Protein AF-F4S9N7-F1 (afdb_monomer_lite)

pLDDT: mean 76.33, std 19.75, range [23.92, 97.5]

Sequence (560 aa):
MYRSIMLCIKKIHNEGLNLSNAELLADRCGRCFGPAINEEQPSPQEPHVIVALDGNFQHRHYTRSSKDHPTEEEYPKVFVKPSCMKKHELLQNSTEAQSKSIKVGSVHGFVIFALISKWLVRRLQNAKAVFQQSSSALASLSSKRSSMFPTIRYTHEFLRQQWNVERQSQEKRSHVQEQQKIELGRLLLLEETAQTLWAKDAENVEEATDRLTEHNEIQKKIEKQRAKIGSETILNDLNALEQDLILKIWFAKQEVRNQFVAVREQKRPLDVSRRDGKNSSIGYNDKPHLLKSLREAAAKLNTKLETYHRLLSTYLTTSPHRSQPTNITYLALLEIDFDHPFWNDGLFTNGREPWAIDDYTQHGMRQIAYHDRAIEEIRRLGWEVRRVMRWAINSHRSLSTHLHRLQSHVFAENEQPIDLPLINHPALNSLSGAGKISAARIIINQKLVRIFNLQAYWNTSLGEVIHCTPSQEGNTDLKVAWRNQFQKIQYMYSKDKISLNPGVITILQGVEDAIEIDNVANIELESESEGITNTDGDADDDSSDDEIDMEWEDINTAML

Radius of gyration: 34.38 Å; chains: 1; bounding box: 81×56×102 Å

Secondary structure (DSSP, 8-state):
-HHHHHHHHHHHHHHHTT--HHHHHHHH-HHHHS---S---SSTTS-SS-----HHHHHHHHHHS------TTTS-TTSPPHHHHHHHHHHHHHHHTT-TTS---THHHHHHHHHHHHHHHHHHHHHHHHHHHHHHHHHHHHT-B-SS-TT-B--HHHHHHHHHHHHHHHHT--HHHHHHHHHHHHHHHHHHHHHHHHTSPPSSHHHHHHHHHHHHHHHHHHHHHHHHH---HHHHTS-HHHHHHHHHHHHHHHHHHHHHHHHHHHHTTTS--SSTT-S-SS-TTTHHHHHHHHHHHHHHHHHHHHHHHHHHHHHHHH-TTS-PPPP--HHHHHH--TTSGGG--HHHHHTT-HHHH-HHHHHHHHHHHHHHHHHHHHHHHHHHHHHHHHHHHHHHHHHHHHHHHHHHHTT--S------TTTT-GGGTTS-HHHHHHHHHHHHHHHHHHHHHHHHHHHHHHHHHHHSS---TTHHHHHHHHHHHHHHHHHHHHTT-EETTTTEE---TTSSS-------------------------------SHHHHHHHHHHHHTT-

Organism: Melampsora larici-populina (strain 98AG31 / pathotype 3-4-7) (NCBI:txid747676)

Structure (mmCIF, N/CA/C/O backbone):
data_AF-F4S9N7-F1
#
_entry.id   AF-F4S9N7-F1
#
loop_
_atom_site.group_PDB
_atom_site.id
_atom_site.type_symbol
_atom_site.label_atom_id
_atom_site.label_alt_id
_atom_site.label_comp_id
_atom_site.label_asym_id
_atom_site.label_entity_id
_atom_site.label_seq_id
_atom_site.pdbx_PDB_ins_code
_atom_site.Cartn_x
_atom_site.Cartn_y
_atom_site.Cartn_z
_atom_site.occupancy
_atom_site.B_iso_or_equiv
_atom_site.auth_seq_id
_atom_site.auth_comp_id
_atom_site.auth_asym_id
_atom_site.auth_atom_id
_atom_site.pdbx_PDB_model_num
ATOM 1 N N . MET A 1 1 ? -31.757 -22.692 15.022 1.00 57.91 1 MET A N 1
ATOM 2 C CA . MET A 1 1 ? -32.693 -21.934 15.894 1.00 57.91 1 MET A CA 1
ATOM 3 C C . MET A 1 1 ? -31.999 -20.750 16.577 1.00 57.91 1 MET A C 1
ATOM 5 O O . MET A 1 1 ? -32.448 -19.623 16.415 1.00 57.91 1 MET A O 1
ATOM 9 N N . TYR A 1 2 ? -30.860 -20.977 17.239 1.00 64.94 2 TYR A N 1
ATOM 10 C CA . TYR A 1 2 ? -30.061 -19.957 17.938 1.00 64.94 2 TYR A CA 1
ATOM 11 C C . TYR A 1 2 ? -29.743 -18.682 17.124 1.00 64.94 2 TYR A C 1
ATOM 13 O O . TYR A 1 2 ? -29.990 -17.576 17.593 1.00 64.94 2 TYR A O 1
ATOM 21 N N . ARG A 1 3 ? -29.277 -18.804 15.870 1.00 67.25 3 ARG A N 1
ATOM 22 C CA . ARG A 1 3 ? -28.966 -17.640 15.009 1.00 67.25 3 ARG A CA 1
ATOM 23 C C . ARG A 1 3 ? -30.172 -16.720 14.793 1.00 67.25 3 ARG A C 1
ATOM 25 O O . ARG A 1 3 ? -30.026 -15.504 14.807 1.00 67.25 3 ARG A O 1
ATOM 32 N N . SER A 1 4 ? -31.363 -17.287 14.624 1.00 72.25 4 SER A N 1
ATOM 33 C CA . SER A 1 4 ? -32.598 -16.512 14.458 1.00 72.25 4 SER A CA 1
ATOM 34 C C . SER A 1 4 ? -33.000 -15.789 15.734 1.00 72.25 4 SER A C 1
ATOM 36 O O . SER A 1 4 ? -33.463 -14.659 15.655 1.00 72.25 4 SER A O 1
ATOM 38 N N . ILE A 1 5 ? -32.768 -16.408 16.895 1.00 75.56 5 ILE A N 1
ATOM 39 C CA . ILE A 1 5 ? -32.970 -15.766 18.198 1.00 75.56 5 ILE A CA 1
ATOM 40 C C . ILE A 1 5 ? -32.016 -14.574 18.334 1.00 75.56 5 ILE A C 1
ATOM 42 O O . ILE A 1 5 ? -32.463 -13.473 18.630 1.00 75.56 5 ILE A O 1
ATOM 46 N N . MET A 1 6 ? -30.731 -14.747 18.010 1.00 74.12 6 MET A N 1
ATOM 47 C CA . MET A 1 6 ? -29.744 -13.658 18.055 1.00 74.12 6 MET A CA 1
ATOM 48 C C . MET A 1 6 ? -30.066 -12.512 17.085 1.00 74.12 6 MET A C 1
ATOM 50 O O . MET A 1 6 ? -29.916 -11.343 17.439 1.00 74.12 6 MET A O 1
ATOM 54 N N . LEU A 1 7 ? -30.531 -12.824 15.870 1.00 79.56 7 LEU A N 1
ATOM 55 C CA . LEU A 1 7 ? -30.984 -11.815 14.906 1.00 79.56 7 LEU A CA 1
ATOM 56 C C . LEU A 1 7 ? -32.224 -11.070 15.408 1.00 79.56 7 LEU A C 1
ATOM 58 O O . LEU A 1 7 ? -32.285 -9.850 15.281 1.00 79.56 7 LEU A O 1
ATOM 62 N N . CYS A 1 8 ? -33.174 -11.783 16.015 1.00 81.12 8 CYS A N 1
ATOM 63 C CA . CYS A 1 8 ? -34.366 -11.187 16.607 1.00 81.12 8 CYS A CA 1
ATOM 64 C C . CYS A 1 8 ? -34.004 -10.268 17.783 1.00 81.12 8 CYS A C 1
ATOM 66 O O . CYS A 1 8 ? -34.420 -9.117 17.793 1.00 81.12 8 CYS A O 1
ATOM 68 N N . ILE A 1 9 ? -33.142 -10.713 18.706 1.00 82.56 9 ILE A N 1
ATOM 69 C CA . ILE A 1 9 ? -32.628 -9.895 19.819 1.00 82.56 9 ILE A CA 1
ATOM 70 C C . ILE A 1 9 ? -31.949 -8.628 19.293 1.00 82.56 9 ILE A C 1
ATOM 72 O O . ILE A 1 9 ? -32.204 -7.534 19.792 1.00 82.56 9 ILE A O 1
ATOM 76 N N . LYS A 1 10 ? -31.104 -8.754 18.262 1.00 83.19 10 LYS A N 1
ATOM 77 C CA . LYS A 1 10 ? -30.434 -7.604 17.643 1.00 83.19 10 LYS A CA 1
ATOM 78 C C . LYS A 1 10 ? -31.436 -6.637 17.010 1.00 83.19 10 LYS A C 1
ATOM 80 O O . LYS A 1 10 ? -31.264 -5.433 17.154 1.00 83.19 10 LYS A O 1
ATOM 85 N N . LYS A 1 11 ? -32.469 -7.152 16.338 1.00 85.00 11 LYS A N 1
ATOM 86 C CA . LYS A 1 11 ? -33.539 -6.345 15.742 1.00 85.00 11 LYS A CA 1
ATOM 87 C C . LYS A 1 11 ? -34.329 -5.595 16.817 1.00 85.00 11 LYS A C 1
ATOM 89 O O . LYS A 1 11 ? -34.411 -4.377 16.743 1.00 85.00 11 LYS A O 1
ATOM 94 N N . ILE A 1 12 ? -34.784 -6.304 17.853 1.00 86.25 12 ILE A N 1
ATOM 95 C CA . ILE A 1 12 ? -35.515 -5.729 18.991 1.00 86.25 12 ILE A CA 1
ATOM 96 C C . ILE A 1 12 ? -34.678 -4.645 19.673 1.00 86.25 12 ILE A C 1
ATOM 98 O O . ILE A 1 12 ? -35.183 -3.562 19.916 1.00 86.25 12 ILE A O 1
ATOM 102 N N . HIS A 1 13 ? -33.393 -4.897 19.935 1.00 85.94 13 HIS A N 1
ATOM 103 C CA . HIS A 1 13 ? -32.492 -3.898 20.512 1.00 85.94 13 HIS A CA 1
ATOM 104 C C . HIS A 1 13 ? -32.369 -2.644 19.637 1.00 85.94 13 HIS A C 1
ATOM 106 O O . HIS A 1 13 ? -32.472 -1.530 20.136 1.00 85.94 13 HIS A O 1
ATOM 112 N N . ASN A 1 14 ? -32.139 -2.827 18.338 1.00 85.50 14 ASN A N 1
ATOM 113 C CA . ASN A 1 14 ? -31.866 -1.727 17.420 1.00 85.50 14 ASN A CA 1
ATOM 114 C C . ASN A 1 14 ? -33.107 -0.862 17.160 1.00 85.5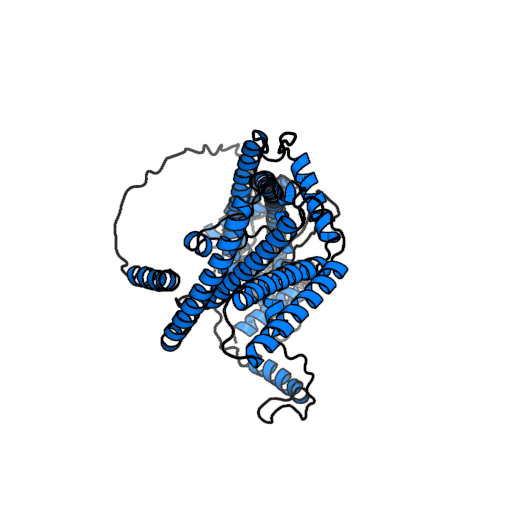0 14 ASN A C 1
ATOM 116 O O . ASN A 1 14 ? -33.023 0.359 17.240 1.00 85.50 14 ASN A O 1
ATOM 120 N N . GLU A 1 15 ? -34.242 -1.498 16.867 1.00 85.75 15 GLU A N 1
ATOM 121 C CA . GLU A 1 15 ? -35.514 -0.821 16.592 1.00 85.75 15 GLU A CA 1
ATOM 122 C C . GLU A 1 15 ? -36.154 -0.319 17.889 1.00 85.75 15 GLU A C 1
ATOM 124 O O . GLU A 1 15 ? -36.640 0.801 17.954 1.00 85.75 15 GLU A O 1
ATOM 129 N N . GLY A 1 16 ? -36.103 -1.113 18.957 1.00 82.25 16 GLY A N 1
ATOM 130 C CA . GLY A 1 16 ? -36.735 -0.791 20.232 1.00 82.25 16 GLY A CA 1
ATOM 131 C C . GLY A 1 16 ? -36.015 0.273 21.063 1.00 82.25 16 GLY A C 1
ATOM 132 O O . GLY A 1 16 ? -36.642 0.909 21.902 1.00 82.25 16 GLY A O 1
ATOM 133 N N . LEU A 1 17 ? -34.719 0.510 20.855 1.00 84.69 17 LEU A N 1
ATOM 134 C CA . LEU A 1 17 ? -34.030 1.653 21.469 1.00 84.69 17 LEU A CA 1
ATOM 135 C C . LEU A 1 17 ? -34.018 2.898 20.571 1.00 84.69 17 LEU A C 1
ATOM 137 O O . LEU A 1 17 ? -33.409 3.891 20.955 1.00 84.69 17 LEU A O 1
ATOM 141 N N . ASN A 1 18 ? -34.681 2.858 19.405 1.00 85.12 18 ASN A N 1
ATOM 142 C CA . ASN A 1 18 ? -34.689 3.943 18.418 1.00 85.12 18 ASN A CA 1
ATOM 143 C C . ASN A 1 18 ? -33.277 4.453 18.081 1.00 85.12 18 ASN A C 1
ATOM 145 O O . ASN A 1 18 ? -33.053 5.659 17.976 1.00 85.12 18 ASN A O 1
ATOM 149 N N . LEU A 1 19 ? -32.315 3.535 17.929 1.00 86.25 19 LEU A N 1
ATOM 150 C CA . LEU A 1 19 ? -30.934 3.909 17.630 1.00 86.25 19 LEU A CA 1
ATOM 151 C C . LEU A 1 19 ? -30.865 4.614 16.273 1.00 86.25 19 LEU A C 1
ATOM 153 O O . LEU A 1 19 ? -31.364 4.110 15.264 1.00 86.25 19 LEU A O 1
ATOM 157 N N . SER A 1 20 ? -30.194 5.759 16.237 1.00 89.06 20 SER A N 1
ATOM 158 C CA . SER A 1 20 ? -29.896 6.478 15.002 1.00 89.06 20 SER A CA 1
ATOM 159 C C . SER A 1 20 ? -29.001 5.650 14.074 1.00 89.06 20 SER A C 1
ATOM 161 O O . SER A 1 20 ? -28.257 4.763 14.502 1.00 89.06 20 SER A O 1
ATOM 163 N N . ASN A 1 21 ? -28.990 5.979 12.778 1.00 88.75 21 ASN A N 1
ATOM 164 C CA . ASN A 1 21 ? -28.093 5.328 11.814 1.00 88.75 21 ASN A CA 1
ATOM 165 C C . ASN A 1 21 ? -26.613 5.419 12.231 1.00 88.75 21 ASN A C 1
ATOM 167 O O . ASN A 1 21 ? -25.860 4.467 12.024 1.00 88.75 21 ASN A O 1
ATOM 171 N N . ALA A 1 22 ? -26.207 6.531 12.852 1.00 86.88 22 ALA A N 1
ATOM 172 C CA . ALA A 1 22 ? -24.855 6.706 13.375 1.00 86.88 22 ALA A CA 1
ATOM 173 C C . ALA A 1 22 ? -24.559 5.724 14.521 1.00 86.88 22 ALA A C 1
ATOM 175 O O . ALA A 1 22 ? -23.533 5.047 14.502 1.00 86.88 22 ALA A O 1
ATOM 176 N N . GLU A 1 23 ? -25.480 5.565 15.474 1.00 88.25 23 GLU A N 1
ATOM 177 C CA . GLU A 1 23 ? -25.339 4.606 16.578 1.00 88.25 23 GLU A CA 1
ATOM 178 C C . GLU A 1 23 ? -25.342 3.154 16.088 1.00 88.25 23 GLU A C 1
ATOM 180 O O . GLU A 1 23 ? -24.569 2.332 16.581 1.00 88.25 23 GLU A O 1
ATOM 185 N N . LEU A 1 24 ? -26.147 2.836 15.068 1.00 89.00 24 LEU A N 1
ATOM 186 C CA . LEU A 1 24 ? -26.158 1.514 14.437 1.00 89.00 24 LEU A CA 1
ATOM 187 C C . LEU A 1 24 ? -24.825 1.182 13.755 1.00 89.00 24 LEU A C 1
ATOM 189 O O . LEU A 1 24 ? -24.378 0.031 13.801 1.00 89.00 24 LEU A O 1
ATOM 193 N N . LEU A 1 25 ? -24.187 2.166 13.117 1.00 87.75 25 LEU A N 1
ATOM 194 C CA . LEU A 1 25 ? -22.851 2.013 12.542 1.00 87.75 25 LEU A CA 1
ATOM 195 C C . LEU A 1 25 ? -21.782 1.915 13.639 1.00 87.75 25 LEU A C 1
ATOM 197 O O . LEU A 1 25 ? -20.887 1.072 13.539 1.00 87.75 25 LEU A O 1
ATOM 201 N N . ALA A 1 26 ? -21.906 2.691 14.715 1.00 88.62 26 ALA A N 1
ATOM 202 C CA . ALA A 1 26 ? -21.001 2.637 15.858 1.00 88.62 26 ALA A CA 1
ATOM 203 C C . ALA A 1 26 ? -21.080 1.295 16.620 1.00 88.62 26 ALA A C 1
ATOM 205 O O . ALA A 1 26 ? -20.040 0.752 16.979 1.00 88.62 26 ALA A O 1
ATOM 206 N N . ASP A 1 27 ? -22.261 0.673 16.780 1.00 86.62 27 ASP A N 1
ATOM 207 C CA . ASP A 1 27 ? -22.387 -0.683 17.371 1.00 86.62 27 ASP A CA 1
ATOM 208 C C . ASP A 1 27 ? -21.730 -1.771 16.498 1.00 86.62 27 ASP A C 1
ATOM 210 O O . ASP A 1 27 ? -21.350 -2.839 16.994 1.00 86.62 27 ASP A O 1
ATOM 214 N N . ARG A 1 28 ? -21.565 -1.514 15.189 1.00 85.25 28 ARG A N 1
ATOM 215 C CA . ARG A 1 28 ? -20.768 -2.375 14.298 1.00 85.25 28 ARG A CA 1
ATOM 216 C C . ARG A 1 28 ? -19.275 -2.097 14.438 1.00 85.25 28 ARG A C 1
ATOM 218 O O . ARG A 1 28 ? -18.499 -3.045 14.521 1.00 85.25 28 ARG A O 1
ATOM 225 N N . CYS A 1 29 ? -18.875 -0.827 14.439 1.00 85.62 29 CYS A N 1
ATOM 226 C CA . CYS A 1 29 ? -17.484 -0.416 14.585 1.00 85.62 29 CYS A CA 1
ATOM 227 C C . CYS A 1 29 ? -17.372 0.961 15.258 1.00 85.62 29 CYS A C 1
ATOM 229 O O . CYS A 1 29 ? -17.344 1.994 14.585 1.00 85.62 29 CYS A O 1
ATOM 231 N N . GLY A 1 30 ? -17.235 0.971 16.589 1.00 87.19 30 GLY A N 1
ATOM 232 C CA . GLY A 1 30 ? -17.101 2.205 17.373 1.00 87.19 30 GLY A CA 1
ATOM 233 C C . GLY A 1 30 ? -15.822 2.984 17.057 1.00 87.19 30 GLY A C 1
ATOM 234 O O . GLY A 1 30 ? -15.766 4.190 17.250 1.00 87.19 30 GLY A O 1
ATOM 235 N N . ARG A 1 31 ? -14.814 2.311 16.498 1.00 86.94 31 ARG A N 1
ATOM 236 C CA . ARG A 1 31 ? -13.574 2.924 16.024 1.00 86.94 31 ARG A CA 1
ATOM 237 C C . ARG A 1 31 ? -13.788 3.816 14.802 1.00 86.94 31 ARG A C 1
ATOM 239 O O . ARG A 1 31 ? -13.308 4.940 14.764 1.00 86.94 31 ARG A O 1
ATOM 246 N N . CYS A 1 32 ? -14.503 3.306 13.801 1.00 86.50 32 CYS A N 1
ATOM 247 C CA . CYS A 1 32 ? -14.733 4.036 12.557 1.00 86.50 32 CYS A CA 1
ATOM 248 C C . CYS A 1 32 ? -15.862 5.059 12.709 1.00 86.50 32 CYS A C 1
ATOM 250 O O . CYS A 1 32 ? -15.738 6.173 12.210 1.00 86.50 32 CYS A O 1
ATOM 252 N N . PHE A 1 33 ? -16.940 4.684 13.405 1.00 89.00 33 PHE A N 1
ATOM 253 C CA . PHE A 1 33 ? -18.207 5.426 13.410 1.00 89.00 33 PHE A CA 1
ATOM 254 C C . PHE A 1 33 ? -18.636 5.928 14.793 1.00 89.00 33 PHE A C 1
ATOM 256 O O . PHE A 1 33 ? -19.743 6.437 14.940 1.00 89.00 33 PHE A O 1
ATOM 263 N N . GLY A 1 34 ? -17.796 5.772 15.820 1.00 90.81 34 GLY A N 1
ATOM 264 C CA . GLY A 1 34 ? -18.055 6.382 17.122 1.00 90.81 34 GLY A CA 1
ATOM 265 C C . GLY A 1 34 ? -18.007 7.917 17.061 1.00 90.81 34 GLY A C 1
ATOM 266 O O . GLY A 1 34 ? -17.551 8.482 16.065 1.00 90.81 34 GLY A O 1
ATOM 267 N N . PRO A 1 35 ? -18.455 8.609 18.122 1.00 91.94 35 PRO A N 1
ATOM 268 C CA . PRO A 1 35 ? -18.553 10.069 18.131 1.00 91.94 35 PRO A CA 1
ATOM 269 C C . PRO A 1 35 ? -17.211 10.778 17.862 1.00 91.94 35 PRO A C 1
ATOM 271 O O . PRO A 1 35 ? -16.283 10.712 18.678 1.00 91.94 35 PRO A O 1
ATOM 274 N N . ALA A 1 36 ? -17.141 11.496 16.738 1.00 88.94 36 ALA A N 1
ATOM 275 C CA . ALA A 1 36 ? -15.977 12.252 16.267 1.00 88.94 36 ALA A CA 1
ATOM 276 C C . ALA A 1 36 ? -15.941 13.679 16.854 1.00 88.94 36 ALA A C 1
ATOM 278 O O . ALA A 1 36 ? -16.081 14.669 16.145 1.00 88.94 36 ALA A O 1
ATOM 279 N N . ILE A 1 37 ? -15.833 13.780 18.181 1.00 87.44 37 ILE A N 1
ATOM 280 C CA . ILE A 1 37 ? -15.834 15.058 18.916 1.00 87.44 37 ILE A CA 1
ATOM 281 C C . ILE A 1 37 ? -14.395 15.572 19.077 1.00 87.44 37 ILE A C 1
ATOM 283 O O . ILE A 1 37 ? -13.509 14.795 19.449 1.00 87.44 37 ILE A O 1
ATOM 287 N N . ASN A 1 38 ? -14.184 16.873 18.854 1.00 85.69 38 ASN A N 1
ATOM 288 C CA . ASN A 1 38 ? -12.903 17.579 19.023 1.00 85.69 38 ASN A CA 1
ATOM 289 C C . ASN A 1 38 ? -11.744 16.983 18.200 1.00 85.69 38 ASN A C 1
ATOM 291 O O . ASN A 1 38 ? -10.599 16.929 18.645 1.00 85.69 38 ASN A O 1
ATOM 295 N N . GLU A 1 39 ? -12.044 16.474 17.004 1.00 86.94 39 GLU A N 1
ATOM 296 C CA . GLU A 1 39 ? -11.024 15.954 16.098 1.00 86.94 39 GLU A CA 1
ATOM 297 C C . GLU A 1 39 ? -10.435 17.073 15.242 1.00 86.94 39 GLU A C 1
ATOM 299 O O . GLU A 1 39 ? -11.076 17.585 14.328 1.00 86.94 39 GLU A O 1
ATOM 304 N N . GLU A 1 40 ? -9.186 17.428 15.523 1.00 81.44 40 GLU A N 1
ATOM 305 C CA . GLU A 1 40 ? -8.471 18.472 14.788 1.00 81.44 40 GLU A CA 1
ATOM 306 C C . GLU A 1 40 ? -7.876 17.936 13.484 1.00 81.44 40 GLU A C 1
ATOM 308 O O . GLU A 1 40 ? -6.852 17.245 13.488 1.00 81.44 40 GLU A O 1
ATOM 313 N N . GLN A 1 41 ? -8.522 18.245 12.358 1.00 79.44 41 GLN A N 1
ATOM 314 C CA . GLN A 1 41 ? -7.996 17.948 11.026 1.00 79.44 41 GLN A CA 1
ATOM 315 C C . GLN A 1 41 ? -7.011 19.052 10.594 1.00 79.44 41 GLN A C 1
ATOM 317 O O . GLN A 1 41 ? -7.418 20.207 10.497 1.00 79.44 41 GLN A O 1
ATOM 322 N N . PRO A 1 42 ? -5.739 18.726 10.286 1.00 78.06 42 PRO A N 1
ATOM 323 C CA . PRO A 1 42 ? -4.754 19.668 9.757 1.00 78.06 42 PRO A CA 1
ATOM 324 C C . PRO A 1 42 ? -5.178 20.345 8.451 1.00 78.06 42 PRO A C 1
ATOM 326 O O . PRO A 1 42 ? -4.711 21.439 8.154 1.00 78.06 42 PRO A O 1
ATOM 329 N N . SER A 1 43 ? -6.024 19.691 7.648 1.00 78.31 43 SER A N 1
ATOM 330 C CA . SER A 1 43 ? -6.531 20.233 6.387 1.00 78.31 43 SER A CA 1
ATOM 331 C C . SER A 1 43 ? -8.011 19.890 6.197 1.00 78.31 43 SER A C 1
ATOM 333 O O . SER A 1 43 ? -8.391 18.743 6.445 1.00 78.31 43 SER A O 1
ATOM 335 N N . PRO A 1 44 ? -8.827 20.816 5.651 1.00 77.00 44 PRO A N 1
ATOM 336 C CA . PRO A 1 44 ? -10.205 20.534 5.238 1.00 77.00 44 PRO A CA 1
ATOM 337 C C . PRO A 1 44 ? -10.332 19.422 4.184 1.00 77.00 44 PRO A C 1
ATOM 339 O O . PRO A 1 44 ? -11.417 18.888 3.978 1.00 77.00 44 PRO A O 1
ATOM 342 N N . GLN A 1 45 ? -9.243 19.096 3.479 1.00 76.69 45 GLN A N 1
ATOM 343 C CA . GLN A 1 45 ? -9.214 18.063 2.438 1.00 76.69 45 GLN A CA 1
ATOM 344 C C . GLN A 1 45 ? -8.888 16.669 2.991 1.00 76.69 45 GLN A C 1
ATOM 346 O O . GLN A 1 45 ? -8.904 15.699 2.231 1.00 76.69 45 GLN A O 1
ATOM 351 N N . GLU A 1 46 ? -8.563 16.538 4.283 1.00 77.12 46 GLU A N 1
ATOM 352 C CA . GLU A 1 46 ? -8.231 15.235 4.848 1.00 77.12 46 GLU A CA 1
ATOM 353 C C . GLU A 1 46 ? -9.469 14.313 4.871 1.00 77.12 46 GLU A C 1
ATOM 355 O O . GLU A 1 46 ? -10.523 14.670 5.408 1.00 77.12 46 GLU A O 1
ATOM 360 N N . PRO A 1 47 ? -9.376 13.085 4.325 1.00 75.38 47 PRO A N 1
ATOM 361 C CA . PRO A 1 47 ? -10.510 12.179 4.324 1.00 75.38 47 PRO A CA 1
ATOM 362 C C . PRO A 1 47 ? -10.817 11.693 5.744 1.00 75.38 47 PRO A C 1
ATOM 364 O O . PRO A 1 47 ? -9.957 11.144 6.444 1.00 75.38 47 PRO A O 1
ATOM 367 N N . HIS A 1 48 ? -12.088 11.814 6.128 1.00 69.12 48 HIS A N 1
ATOM 368 C CA . HIS A 1 48 ? -12.612 11.349 7.416 1.00 69.12 48 HIS A CA 1
ATOM 369 C C . HIS A 1 48 ? -12.611 9.815 7.521 1.00 69.12 48 HIS A C 1
ATOM 371 O O . HIS A 1 48 ? -12.528 9.255 8.616 1.00 69.12 48 HIS A O 1
ATOM 377 N N . VAL A 1 49 ? -12.699 9.139 6.370 1.00 67.75 49 VAL A N 1
ATOM 378 C CA . VAL A 1 49 ? -12.674 7.682 6.215 1.00 67.75 49 VAL A CA 1
ATOM 379 C C . VAL A 1 49 ? -11.850 7.342 4.976 1.00 67.75 49 VAL A C 1
ATOM 381 O O . VAL A 1 49 ? -12.037 7.948 3.925 1.00 67.75 49 VAL A O 1
ATOM 384 N N . ILE A 1 50 ? -10.963 6.354 5.094 1.00 68.50 50 ILE A N 1
ATOM 385 C CA . ILE A 1 50 ? -10.218 5.788 3.965 1.00 68.50 50 ILE A CA 1
ATOM 386 C C . ILE A 1 50 ? -10.776 4.393 3.698 1.00 68.50 50 ILE A C 1
ATOM 388 O O . ILE A 1 50 ? -10.770 3.538 4.585 1.00 68.50 50 ILE A O 1
ATOM 392 N N . VAL A 1 51 ? -11.261 4.164 2.479 1.00 65.56 51 VAL A N 1
ATOM 393 C CA . VAL A 1 51 ? -11.742 2.855 2.028 1.00 65.56 51 VAL A CA 1
ATOM 394 C C . VAL A 1 51 ? -10.727 2.298 1.038 1.00 65.56 51 VAL A C 1
ATOM 396 O O . VAL A 1 51 ? -10.644 2.762 -0.095 1.00 65.56 51 VAL A O 1
ATOM 399 N N . ALA A 1 52 ? -9.943 1.314 1.474 1.00 62.19 52 ALA A N 1
ATOM 400 C CA . ALA A 1 52 ? -9.034 0.582 0.601 1.00 62.19 52 ALA A CA 1
ATOM 401 C C . ALA A 1 52 ? -9.773 -0.623 0.007 1.00 62.19 52 ALA A C 1
ATOM 403 O O . ALA A 1 52 ? -10.241 -1.495 0.740 1.00 62.19 52 ALA A O 1
ATOM 404 N N . LEU A 1 53 ? -9.896 -0.656 -1.319 1.00 55.03 53 LEU A N 1
ATOM 405 C CA . LEU A 1 53 ? -10.457 -1.786 -2.054 1.00 55.03 53 LEU A CA 1
ATOM 406 C C . LEU A 1 53 ? -9.307 -2.611 -2.631 1.00 55.03 53 LEU A C 1
ATOM 408 O O . LEU A 1 53 ? -8.388 -2.057 -3.230 1.00 55.03 53 LEU A O 1
ATOM 412 N N . ASP A 1 54 ? -9.361 -3.933 -2.469 1.00 53.78 54 ASP A N 1
ATOM 413 C CA . ASP A 1 54 ? -8.413 -4.828 -3.132 1.00 53.78 54 ASP A CA 1
ATOM 414 C C . ASP A 1 54 ? -8.682 -4.816 -4.646 1.00 53.78 54 ASP A C 1
ATOM 416 O O . ASP A 1 54 ? -9.617 -5.450 -5.146 1.00 53.78 54 ASP A O 1
ATOM 420 N N . GLY A 1 55 ? -7.858 -4.068 -5.385 1.00 44.88 55 GLY A N 1
ATOM 421 C CA . GLY A 1 55 ? -7.938 -3.983 -6.843 1.00 44.88 55 GLY A CA 1
ATOM 422 C C . GLY A 1 55 ? -7.714 -5.333 -7.531 1.00 44.88 55 GLY A C 1
ATOM 423 O O . GLY A 1 55 ? -8.267 -5.575 -8.602 1.00 44.88 55 GLY A O 1
ATOM 424 N N . ASN A 1 56 ? -6.982 -6.255 -6.898 1.00 51.88 56 ASN A N 1
ATOM 425 C CA . ASN A 1 56 ? -6.742 -7.595 -7.429 1.00 51.88 56 ASN A CA 1
ATOM 426 C C . ASN A 1 56 ? -8.017 -8.449 -7.362 1.00 51.88 56 ASN A C 1
ATOM 428 O O . ASN A 1 56 ? -8.289 -9.238 -8.268 1.00 51.88 56 ASN A O 1
ATOM 432 N N . PHE A 1 57 ? -8.841 -8.251 -6.327 1.00 49.03 57 PHE A N 1
ATOM 433 C CA . PHE A 1 57 ? -10.157 -8.878 -6.220 1.00 49.03 57 PHE A CA 1
ATOM 434 C C . PHE A 1 57 ? -11.105 -8.375 -7.319 1.00 49.03 57 PHE A C 1
ATOM 436 O O . PHE A 1 57 ? -11.713 -9.185 -8.015 1.00 49.03 57 PHE A O 1
ATOM 443 N N . GLN A 1 58 ? -11.179 -7.057 -7.537 1.00 53.56 58 GLN A N 1
ATOM 444 C CA . GLN A 1 58 ? -12.046 -6.459 -8.562 1.00 53.56 58 GLN A CA 1
ATOM 445 C C . GLN A 1 58 ? -11.607 -6.803 -9.990 1.00 53.56 58 GLN A C 1
ATOM 447 O O . GLN A 1 58 ? -12.438 -7.252 -10.774 1.00 53.56 58 GLN A O 1
ATOM 452 N N . HIS A 1 59 ? -10.321 -6.666 -10.331 1.00 50.56 59 HIS A N 1
ATOM 453 C CA . HIS A 1 59 ? -9.830 -6.982 -11.676 1.00 50.56 59 HIS A CA 1
ATOM 454 C C . HIS A 1 59 ? -9.979 -8.467 -12.009 1.00 50.56 59 HIS A C 1
ATOM 456 O O . HIS A 1 59 ? -10.460 -8.799 -13.086 1.00 50.56 59 HIS A O 1
ATOM 462 N N . ARG A 1 60 ? -9.660 -9.385 -11.085 1.00 53.16 60 ARG A N 1
ATOM 463 C CA . ARG A 1 60 ? -9.875 -10.824 -11.323 1.00 53.16 60 ARG A CA 1
ATOM 464 C C . ARG A 1 60 ? -11.343 -11.151 -11.556 1.00 53.16 60 ARG A C 1
ATOM 466 O O . ARG A 1 60 ? -11.631 -12.012 -12.382 1.00 53.16 60 ARG A O 1
ATOM 473 N N . HIS A 1 61 ? -12.252 -10.477 -10.855 1.00 52.56 61 HIS A N 1
ATOM 474 C CA . HIS A 1 61 ? -13.681 -10.693 -11.032 1.00 52.56 61 HIS A CA 1
ATOM 475 C C . HIS A 1 61 ? -14.201 -10.073 -12.331 1.00 52.56 61 HIS A C 1
ATOM 477 O O . HIS A 1 61 ? -14.963 -10.743 -13.012 1.00 52.56 61 HIS A O 1
ATOM 483 N N . TYR A 1 62 ? -13.749 -8.870 -12.707 1.00 48.53 62 TYR A N 1
ATOM 484 C CA . TYR A 1 62 ? -14.131 -8.181 -13.949 1.00 48.53 62 TYR A CA 1
ATOM 485 C C . TYR A 1 62 ? -13.571 -8.845 -15.215 1.00 48.53 62 TYR A C 1
ATOM 487 O O . TYR A 1 62 ? -14.264 -8.931 -16.227 1.00 48.53 62 TYR A O 1
ATOM 495 N N . THR A 1 63 ? -12.325 -9.326 -15.179 1.00 45.97 63 THR A N 1
ATOM 496 C CA . THR A 1 63 ? -11.688 -10.007 -16.319 1.00 45.97 63 THR A CA 1
ATOM 497 C C . THR A 1 63 ? -12.235 -11.425 -16.510 1.00 45.97 63 THR A C 1
ATOM 499 O O . THR A 1 63 ? -12.209 -11.942 -17.622 1.00 45.97 63 THR A O 1
ATOM 502 N N . ARG A 1 64 ? -12.741 -12.062 -15.440 1.00 46.22 64 ARG A N 1
ATOM 503 C CA . ARG A 1 64 ? -13.341 -13.412 -15.483 1.00 46.22 64 ARG A CA 1
ATOM 504 C C . ARG A 1 64 ? -14.867 -13.421 -15.524 1.00 46.22 64 ARG A C 1
ATOM 506 O O . ARG A 1 64 ? -15.447 -14.475 -15.766 1.00 46.22 64 ARG A O 1
ATOM 513 N N . SER A 1 65 ? -15.533 -12.299 -15.268 1.00 41.31 65 SER A N 1
ATOM 514 C CA . SER A 1 65 ? -16.971 -12.186 -15.484 1.00 41.31 65 SER A CA 1
ATOM 515 C C . SER A 1 65 ? -17.235 -12.189 -16.984 1.00 41.31 65 SER A C 1
ATOM 517 O O . SER A 1 65 ? -16.693 -11.350 -17.705 1.00 41.31 65 SER A O 1
ATOM 519 N N . SER A 1 66 ? -18.064 -13.127 -17.445 1.00 45.62 66 SER A N 1
ATOM 520 C CA . SER A 1 66 ? -18.608 -13.069 -18.800 1.00 45.62 66 SER A CA 1
ATOM 521 C C . SER A 1 66 ? -19.294 -11.710 -18.981 1.00 45.62 66 SER A C 1
ATOM 523 O O . SER A 1 66 ? -20.062 -11.273 -18.121 1.00 45.62 66 SER A O 1
ATOM 525 N N . LYS A 1 67 ? -18.952 -11.017 -20.072 1.00 47.38 67 LYS A N 1
ATOM 526 C CA . LYS A 1 67 ? -19.621 -9.782 -20.510 1.00 47.38 67 LYS A CA 1
ATOM 527 C C . LYS A 1 67 ? -20.863 -10.085 -21.351 1.00 47.38 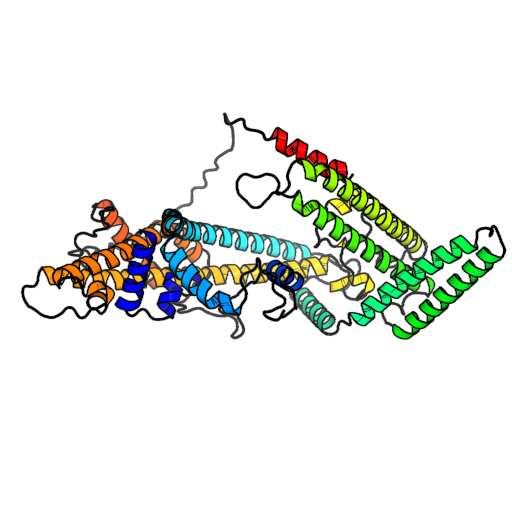67 LYS A C 1
ATOM 529 O O . LYS A 1 67 ? -21.479 -9.163 -21.878 1.00 47.38 67 LYS A O 1
ATOM 534 N N . ASP A 1 68 ? -21.211 -11.360 -21.482 1.00 54.91 68 ASP A N 1
ATOM 535 C CA . ASP A 1 68 ? -22.374 -11.795 -22.225 1.00 54.91 68 ASP A CA 1
ATOM 536 C C . ASP A 1 68 ? -23.612 -11.587 -21.348 1.00 54.91 68 ASP A C 1
ATOM 538 O O . ASP A 1 68 ? -23.629 -11.893 -20.151 1.00 54.91 68 ASP A O 1
ATOM 542 N N . HIS A 1 69 ? -24.673 -11.070 -21.955 1.00 56.22 69 HIS A N 1
ATOM 543 C CA . HIS A 1 69 ? -26.013 -11.065 -21.380 1.00 56.22 69 HIS A CA 1
ATOM 544 C C . HIS A 1 69 ? -26.853 -12.104 -22.123 1.00 56.22 69 HIS A C 1
ATOM 546 O O . HIS A 1 69 ? -27.696 -11.716 -22.934 1.00 56.22 69 HIS A O 1
ATOM 552 N N . PRO A 1 70 ? -26.591 -13.412 -21.915 1.00 63.62 70 PRO A N 1
ATOM 553 C CA . PRO A 1 70 ? -27.310 -14.451 -22.622 1.00 63.62 70 PRO A CA 1
ATOM 554 C C . PRO A 1 70 ? -28.804 -14.342 -22.325 1.00 63.62 70 PRO A C 1
ATOM 556 O O . PRO A 1 70 ? -29.239 -14.131 -21.189 1.00 63.62 70 PRO A O 1
ATOM 559 N N . THR A 1 71 ? -29.593 -14.463 -23.378 1.00 69.88 71 THR A N 1
ATOM 560 C CA . THR A 1 71 ? -31.042 -14.573 -23.321 1.00 69.88 71 THR A CA 1
ATOM 561 C C . THR A 1 71 ? -31.442 -15.847 -22.572 1.00 69.88 71 THR A C 1
ATOM 563 O O . THR A 1 71 ? -30.693 -16.817 -22.469 1.00 69.88 71 THR A O 1
ATOM 566 N N . GLU A 1 72 ? -32.659 -15.873 -22.031 1.00 71.69 72 GLU A N 1
ATOM 567 C CA . GLU A 1 72 ? -33.186 -16.996 -21.237 1.00 71.69 72 GLU A CA 1
ATOM 568 C C . GLU A 1 72 ? -33.113 -18.360 -21.951 1.00 71.69 72 GLU A C 1
ATOM 570 O O . GLU A 1 72 ? -33.127 -19.411 -21.309 1.00 71.69 72 GLU A O 1
ATOM 575 N N . GLU A 1 73 ? -33.072 -18.366 -23.278 1.00 76.62 73 GLU A N 1
ATOM 576 C CA . GLU A 1 73 ? -33.015 -19.560 -24.123 1.00 76.62 73 GLU A CA 1
ATOM 577 C C . GLU A 1 73 ? -31.597 -20.131 -24.245 1.00 76.62 73 GLU A C 1
ATOM 579 O O . GLU A 1 73 ? -31.446 -21.337 -24.433 1.00 76.62 73 GLU A O 1
ATOM 584 N N . GLU A 1 74 ? -30.575 -19.294 -24.049 1.00 76.31 74 GLU A N 1
ATOM 585 C CA . GLU A 1 74 ? -29.153 -19.642 -24.172 1.00 76.31 74 GLU A CA 1
ATOM 586 C C . GLU A 1 74 ? -28.590 -20.306 -22.906 1.00 76.31 74 GLU A C 1
ATOM 588 O O . GLU A 1 74 ? -27.515 -20.906 -22.935 1.00 76.31 74 GLU A O 1
ATOM 593 N N . TYR A 1 75 ? -29.328 -20.270 -21.792 1.00 68.38 75 TYR A N 1
ATOM 594 C CA . TYR A 1 75 ? -28.965 -21.010 -20.586 1.00 68.38 75 TYR A CA 1
ATOM 595 C C . TYR A 1 75 ? -29.210 -22.516 -20.782 1.00 68.38 75 TYR A C 1
ATOM 597 O O . TYR A 1 75 ? -30.352 -22.924 -21.036 1.00 68.38 75 TYR A O 1
ATOM 605 N N . PRO A 1 76 ? -28.186 -23.378 -20.608 1.00 77.88 76 PRO A N 1
ATOM 606 C CA . PRO A 1 76 ? -28.371 -24.819 -20.704 1.00 77.88 76 PRO A CA 1
ATOM 607 C C . PRO A 1 76 ? -29.426 -25.293 -19.703 1.00 77.88 76 PRO A C 1
ATOM 609 O O . PRO A 1 76 ? -29.488 -24.794 -18.582 1.00 77.88 76 PRO A O 1
ATOM 612 N N . LYS A 1 77 ? -30.220 -26.307 -20.070 1.00 74.38 77 LYS A N 1
ATOM 613 C CA . LYS A 1 77 ? -31.362 -26.792 -19.264 1.00 74.38 77 LYS A CA 1
ATOM 614 C C . LYS A 1 77 ? -31.004 -27.225 -17.831 1.00 74.38 77 LYS A C 1
ATOM 616 O O . LYS A 1 77 ? -31.904 -27.347 -17.008 1.00 74.38 77 LYS A O 1
ATOM 621 N N . VAL A 1 78 ? -29.723 -27.476 -17.542 1.00 70.44 78 VAL A N 1
ATOM 622 C CA . VAL A 1 78 ? -29.227 -27.823 -16.198 1.00 70.44 78 VAL A CA 1
ATOM 623 C C . VAL A 1 78 ? -29.051 -26.598 -15.287 1.00 70.44 78 VAL A C 1
ATOM 625 O O . VAL A 1 78 ? -29.008 -26.742 -14.069 1.00 70.44 78 VAL A O 1
ATOM 628 N N . PHE A 1 79 ? -28.949 -25.395 -15.860 1.00 55.25 79 PHE A N 1
ATOM 629 C CA . PHE A 1 79 ? -28.803 -24.147 -15.122 1.00 55.25 79 PHE A CA 1
ATOM 630 C C . PHE A 1 79 ? -30.167 -23.526 -14.824 1.00 55.25 79 PHE A C 1
ATOM 632 O O . PHE A 1 79 ? -31.088 -23.540 -15.643 1.00 55.25 79 PHE A O 1
ATOM 639 N N . VAL A 1 80 ? -30.283 -22.937 -13.633 1.00 61.56 80 VAL A N 1
ATOM 640 C CA . VAL A 1 80 ? -31.452 -22.142 -13.257 1.00 61.56 80 VAL A CA 1
ATOM 641 C C . VAL A 1 80 ? -31.421 -20.851 -14.060 1.00 61.56 80 VAL A C 1
ATOM 643 O O . VAL A 1 80 ? -30.486 -20.060 -13.942 1.00 61.56 80 VAL A O 1
ATOM 646 N N . LYS A 1 81 ? -32.452 -20.637 -14.872 1.00 75.94 81 LYS A N 1
ATOM 647 C CA . LYS A 1 81 ? -32.552 -19.429 -15.685 1.00 75.94 81 LYS A CA 1
ATOM 648 C C . LYS A 1 81 ? -32.799 -18.179 -14.819 1.00 75.94 81 LYS A C 1
ATOM 650 O O . LYS A 1 81 ? -33.480 -18.297 -13.793 1.00 75.94 81 LYS A O 1
ATOM 655 N N . PRO A 1 82 ? -32.315 -16.986 -15.211 1.00 67.56 82 PRO A N 1
ATOM 656 C CA . PRO A 1 82 ? -32.499 -15.742 -14.454 1.00 67.56 82 PRO A CA 1
ATOM 657 C C . PRO A 1 82 ? -33.958 -15.428 -14.074 1.00 67.56 82 PRO A C 1
ATOM 659 O O . PRO A 1 82 ? -34.235 -15.062 -12.931 1.00 67.56 82 PRO A O 1
ATOM 662 N N . SER A 1 83 ? -34.918 -15.667 -14.967 1.00 73.81 83 SER A N 1
ATOM 663 C CA . SER A 1 83 ? -36.361 -15.519 -14.714 1.00 73.81 83 SER A CA 1
ATOM 664 C C . SER A 1 83 ? -36.871 -16.418 -13.580 1.00 73.81 83 SER A C 1
ATOM 666 O O . SER A 1 83 ? -37.791 -16.059 -12.839 1.00 73.81 83 SER A O 1
ATOM 668 N N . CYS A 1 84 ? -36.233 -17.574 -13.396 1.00 64.00 84 CYS A N 1
ATOM 669 C CA . CYS A 1 84 ? -36.521 -18.536 -12.339 1.00 64.00 84 CYS A CA 1
ATOM 670 C C . CYS A 1 84 ? -35.767 -18.216 -11.039 1.00 64.00 84 CYS A C 1
ATOM 672 O O . CYS A 1 84 ? -36.125 -18.750 -9.984 1.00 64.00 84 CYS A O 1
ATOM 674 N N . MET A 1 85 ? -34.775 -17.315 -11.072 1.00 57.09 85 MET A N 1
ATOM 675 C CA . MET A 1 85 ? -34.005 -16.950 -9.884 1.00 57.09 85 MET A CA 1
ATOM 676 C C . MET A 1 85 ? -34.850 -16.248 -8.827 1.00 57.09 85 MET A C 1
ATOM 678 O O . MET A 1 85 ? -34.605 -16.492 -7.661 1.00 57.09 85 MET A O 1
ATOM 682 N N . LYS A 1 86 ? -35.914 -15.504 -9.167 1.00 60.44 86 LYS A N 1
ATOM 683 C CA . LYS A 1 86 ? -36.838 -14.950 -8.147 1.00 60.44 86 LYS A CA 1
ATOM 684 C C . LYS A 1 86 ? -37.504 -16.036 -7.294 1.00 60.44 86 LYS A C 1
ATOM 686 O O . LYS A 1 86 ? -37.683 -15.863 -6.091 1.00 60.44 86 LYS A O 1
ATOM 691 N N . LYS A 1 87 ? -37.846 -17.184 -7.895 1.00 59.69 87 LYS A N 1
ATOM 692 C CA . LYS A 1 87 ? -38.344 -18.352 -7.146 1.00 59.69 87 LYS A CA 1
ATOM 693 C C . LYS A 1 87 ? -37.234 -18.992 -6.316 1.00 59.69 87 LYS A C 1
ATOM 695 O O . LYS A 1 87 ? -37.505 -19.384 -5.188 1.00 59.69 87 LYS A O 1
ATOM 700 N N . HIS A 1 88 ? -36.006 -19.052 -6.833 1.00 52.94 88 HIS A N 1
ATOM 701 C CA . HIS A 1 88 ? -34.841 -19.538 -6.088 1.00 52.94 88 HIS A CA 1
ATOM 702 C C . HIS A 1 88 ? -34.337 -18.575 -5.013 1.00 52.94 88 HIS A C 1
ATOM 704 O O . HIS A 1 88 ? -33.766 -19.051 -4.052 1.00 52.94 88 HIS A O 1
ATOM 710 N N . GLU A 1 89 ? -34.586 -17.274 -5.108 1.00 53.25 89 GLU A N 1
ATOM 711 C CA . GLU A 1 89 ? -34.273 -16.260 -4.100 1.00 53.25 89 GLU A CA 1
ATOM 712 C C . GLU A 1 89 ? -35.267 -16.373 -2.938 1.00 53.25 89 GLU A C 1
ATOM 714 O O . GLU A 1 89 ? -34.881 -16.388 -1.774 1.00 53.25 89 GLU A O 1
ATOM 719 N N . LEU A 1 90 ? -36.551 -16.592 -3.245 1.00 56.97 90 LEU A N 1
ATOM 720 C CA . LEU A 1 90 ? -37.567 -16.963 -2.255 1.00 56.97 90 LEU A CA 1
ATOM 721 C C . LEU A 1 90 ? -37.273 -18.327 -1.612 1.00 56.97 90 LEU A C 1
ATOM 723 O O . LEU A 1 90 ? -37.391 -18.468 -0.394 1.00 56.97 90 LEU A O 1
ATOM 727 N N . LEU A 1 91 ? -36.846 -19.318 -2.405 1.00 52.81 91 LEU A N 1
ATOM 728 C CA . LEU A 1 91 ? -36.402 -20.611 -1.889 1.00 52.81 91 LEU A CA 1
ATOM 729 C C . LEU A 1 91 ? -35.125 -20.467 -1.070 1.00 52.81 91 LEU A C 1
ATOM 731 O O . LEU A 1 91 ? -35.113 -20.991 0.019 1.00 52.81 91 LEU A O 1
ATOM 735 N N . GLN A 1 92 ? -34.114 -19.713 -1.494 1.00 45.50 92 GLN A N 1
ATOM 736 C CA . GLN A 1 92 ? -32.857 -19.478 -0.777 1.00 45.50 92 GLN A CA 1
ATOM 737 C C . GLN A 1 92 ? -33.088 -18.722 0.527 1.00 45.50 92 GLN A C 1
ATOM 739 O O . GLN A 1 92 ? -32.492 -19.092 1.527 1.00 45.50 92 GLN A O 1
ATOM 744 N N . ASN A 1 93 ? -34.000 -17.750 0.570 1.00 50.84 93 ASN A N 1
ATOM 745 C CA . ASN A 1 93 ? -34.431 -17.114 1.817 1.00 50.84 93 ASN A CA 1
ATOM 746 C C . ASN A 1 93 ? -35.144 -18.122 2.746 1.00 50.84 93 ASN A C 1
ATOM 748 O O . ASN A 1 93 ? -34.989 -18.073 3.969 1.00 50.84 93 ASN A O 1
ATOM 752 N N . SER A 1 94 ? -35.871 -19.092 2.178 1.00 51.34 94 SER A N 1
ATOM 753 C CA . SER A 1 94 ? -36.468 -20.219 2.909 1.00 51.34 94 SER A CA 1
ATOM 754 C C . SER A 1 94 ? -35.422 -21.266 3.341 1.00 51.34 94 SER A C 1
ATOM 756 O O . SER A 1 94 ? -35.469 -21.756 4.468 1.00 51.34 94 SER A O 1
ATOM 758 N N . THR A 1 95 ? -34.403 -21.546 2.523 1.00 44.81 95 THR A N 1
ATOM 759 C CA . THR A 1 95 ? -33.313 -22.485 2.807 1.00 44.81 95 THR A CA 1
ATOM 760 C C . THR A 1 95 ? -32.273 -21.870 3.740 1.00 44.81 95 THR A C 1
ATOM 762 O O . THR A 1 95 ? -31.703 -22.592 4.539 1.00 44.81 95 THR A O 1
ATOM 765 N N . GLU A 1 96 ? -32.065 -20.550 3.753 1.00 43.75 96 GLU A N 1
ATOM 766 C CA . GLU A 1 96 ? -31.336 -19.820 4.802 1.00 43.75 96 GLU A CA 1
ATOM 767 C C . GLU A 1 96 ? -32.098 -19.861 6.131 1.00 43.75 96 GLU A C 1
ATOM 769 O O . GLU A 1 96 ? -31.503 -19.982 7.207 1.00 43.75 96 GLU A O 1
ATOM 774 N N . ALA A 1 97 ? -33.433 -19.846 6.074 1.00 49.03 97 ALA A N 1
ATOM 775 C CA . ALA A 1 97 ? -34.262 -20.135 7.236 1.00 49.03 97 ALA A CA 1
ATOM 776 C C . ALA A 1 97 ? -34.215 -21.625 7.651 1.00 49.03 97 ALA A C 1
ATOM 778 O O . ALA A 1 97 ? -34.537 -21.935 8.800 1.00 49.03 97 ALA A O 1
ATOM 779 N N . GLN A 1 98 ? -33.758 -22.539 6.790 1.00 44.09 98 GLN A N 1
ATOM 780 C CA . GLN A 1 98 ? -33.534 -23.958 7.111 1.00 44.09 98 GLN A CA 1
ATOM 781 C C . GLN A 1 98 ? -32.060 -24.287 7.439 1.00 44.09 98 GLN A C 1
ATOM 783 O O . GLN A 1 98 ? -31.807 -25.180 8.243 1.00 44.09 98 GLN A O 1
ATOM 788 N N . SER A 1 99 ? -31.079 -23.503 6.971 1.00 38.03 99 SER A N 1
ATOM 789 C CA . SER A 1 99 ? -29.631 -23.646 7.234 1.00 38.03 99 SER A CA 1
ATOM 790 C C . SER A 1 99 ? -29.213 -23.164 8.632 1.00 38.03 99 SER A C 1
ATOM 792 O O . SER A 1 99 ? -28.030 -23.087 8.973 1.00 38.03 99 SER A O 1
ATOM 794 N N . LYS A 1 100 ? -30.208 -22.945 9.504 1.00 43.53 100 LYS A N 1
ATOM 795 C CA . LYS A 1 100 ? -30.151 -22.640 10.944 1.00 43.53 100 LYS A CA 1
ATOM 796 C C . LYS A 1 100 ? -29.367 -23.656 11.807 1.00 43.53 100 LYS A C 1
ATOM 798 O O . LYS A 1 100 ? -29.397 -23.507 13.037 1.00 43.53 100 LYS A O 1
ATOM 803 N N . SER A 1 101 ? -28.693 -24.629 11.191 1.00 36.38 101 SER A N 1
ATOM 804 C CA . SER A 1 101 ? -27.922 -25.715 11.809 1.00 36.38 101 SER A CA 1
ATOM 805 C C . SER A 1 101 ? -26.418 -25.683 11.495 1.00 36.38 101 SER A C 1
ATOM 807 O O . SER A 1 101 ? -25.678 -26.467 12.083 1.00 36.38 101 SER A O 1
ATOM 809 N N . ILE A 1 102 ? -25.922 -24.765 10.652 1.00 33.25 102 ILE A N 1
ATOM 810 C CA . ILE A 1 102 ? -24.470 -24.563 10.517 1.00 33.25 102 ILE A CA 1
ATOM 811 C C . ILE A 1 102 ? -23.989 -23.756 11.729 1.00 33.25 102 ILE A C 1
ATOM 813 O O . ILE A 1 102 ? -24.271 -22.561 11.864 1.00 33.25 102 ILE A O 1
ATOM 817 N N . LYS A 1 103 ? -23.297 -24.437 12.649 1.00 34.06 103 LYS A N 1
ATOM 818 C CA . LYS A 1 103 ? -22.637 -23.832 13.809 1.00 34.06 103 LYS A CA 1
ATOM 819 C C . LYS A 1 103 ? -21.509 -22.914 13.328 1.00 34.06 103 LYS A C 1
ATOM 821 O O . LYS A 1 103 ? -20.384 -23.357 13.147 1.00 34.06 103 LYS A O 1
ATOM 826 N N . VAL A 1 104 ? -21.790 -21.622 13.187 1.00 36.78 104 VAL A N 1
ATOM 827 C CA . VAL A 1 104 ? -20.752 -20.595 13.337 1.00 36.78 104 VAL A CA 1
ATOM 828 C C . VAL A 1 104 ? -20.730 -20.236 14.816 1.00 36.78 104 VAL A C 1
ATOM 830 O O . VAL A 1 104 ? -21.702 -19.695 15.347 1.00 36.78 104 VAL A O 1
ATOM 833 N N . GLY A 1 105 ? -19.662 -20.633 15.506 1.00 31.36 105 GLY A N 1
ATOM 834 C CA . GLY A 1 105 ? -19.506 -20.432 16.941 1.00 31.36 105 GLY A CA 1
ATOM 835 C C . GLY A 1 105 ? -19.604 -18.952 17.313 1.00 31.36 105 GLY A C 1
ATOM 836 O O . GLY A 1 105 ? -18.768 -18.145 16.919 1.00 31.36 105 GLY A O 1
ATOM 837 N N . SER A 1 106 ? -20.601 -18.610 18.132 1.00 39.34 106 SER A N 1
ATOM 838 C CA . SER A 1 106 ? -20.834 -17.268 18.693 1.00 39.34 106 SER A CA 1
ATOM 839 C C . SER A 1 106 ? -19.677 -16.735 19.555 1.00 39.34 106 SER A C 1
ATOM 841 O O . SER A 1 106 ? -19.687 -15.567 19.939 1.00 39.34 106 SER A O 1
ATOM 843 N N . VAL A 1 107 ? -18.668 -17.565 19.832 1.00 34.97 107 VAL A N 1
ATOM 844 C CA . VAL A 1 107 ? -17.418 -17.189 20.507 1.00 34.97 107 VAL A CA 1
ATOM 845 C C . VAL A 1 107 ? -16.576 -16.239 19.637 1.00 34.97 107 VAL A C 1
ATOM 847 O O . VAL A 1 107 ? -15.864 -15.390 20.165 1.00 34.97 107 VAL A O 1
ATOM 850 N N . HIS A 1 108 ? -16.728 -16.285 18.307 1.00 40.31 108 HIS A N 1
ATOM 851 C CA . HIS A 1 108 ? -15.930 -15.462 17.390 1.00 40.31 108 HIS A CA 1
ATOM 852 C C . HIS A 1 108 ? -16.182 -13.958 17.542 1.00 40.31 108 HIS A C 1
ATOM 854 O O . HIS A 1 108 ? -15.247 -13.179 17.429 1.00 40.31 108 HIS A O 1
ATOM 860 N N . GLY A 1 109 ? -17.407 -13.517 17.847 1.00 43.00 109 GLY A N 1
ATOM 861 C CA . GLY A 1 109 ? -17.692 -12.084 17.983 1.00 43.00 109 GLY A CA 1
ATOM 862 C C . GLY A 1 109 ? -16.925 -11.445 19.143 1.00 43.00 109 GLY A C 1
ATOM 863 O O . GLY A 1 109 ? -16.279 -10.418 18.964 1.00 43.00 109 GLY A O 1
ATOM 864 N N . PHE A 1 110 ? -16.956 -12.068 20.323 1.00 43.16 110 PHE A N 1
ATOM 865 C CA . PHE A 1 110 ? -16.264 -11.556 21.507 1.00 43.16 110 PHE A CA 1
ATOM 866 C C . PHE A 1 110 ? -14.738 -11.578 21.337 1.00 43.16 110 PHE A C 1
ATOM 868 O O . PHE A 1 110 ? -14.083 -10.574 21.608 1.00 43.16 110 PHE A O 1
ATOM 875 N N . VAL A 1 111 ? -14.194 -12.671 20.790 1.00 47.25 111 VAL A N 1
ATOM 876 C CA . VAL A 1 111 ? -12.758 -12.813 20.506 1.00 47.25 111 VAL A CA 1
ATOM 877 C C . VAL A 1 111 ? -12.293 -11.792 19.462 1.00 47.25 111 VAL A C 1
ATOM 879 O O . VAL A 1 111 ? -11.292 -11.119 19.682 1.00 47.25 111 VAL A O 1
ATOM 882 N N . ILE A 1 112 ? -13.045 -11.577 18.376 1.00 50.75 112 ILE A N 1
ATOM 883 C CA . ILE A 1 112 ? -12.693 -10.593 17.339 1.00 50.75 112 ILE A CA 1
ATOM 884 C C . ILE A 1 112 ? -12.681 -9.164 17.904 1.00 50.75 112 ILE A C 1
ATOM 886 O O . ILE A 1 112 ? -11.740 -8.425 17.635 1.00 50.75 112 ILE A O 1
ATOM 890 N N . PHE A 1 113 ? -13.674 -8.762 18.711 1.00 50.44 113 PHE A N 1
ATOM 891 C CA . PHE A 1 113 ? -13.695 -7.411 19.294 1.00 50.44 113 PHE A CA 1
ATOM 892 C C . PHE A 1 113 ? -12.639 -7.206 20.394 1.00 50.44 113 PHE A C 1
ATOM 894 O O . PHE A 1 113 ? -12.118 -6.099 20.532 1.00 50.44 113 PHE A O 1
ATOM 901 N N . ALA A 1 114 ? -12.286 -8.253 21.140 1.00 55.06 114 ALA A N 1
ATOM 902 C CA . ALA A 1 114 ? -11.177 -8.230 22.089 1.00 55.06 114 ALA A CA 1
ATOM 903 C C . ALA A 1 114 ? -9.831 -8.035 21.358 1.00 55.06 114 ALA A C 1
ATOM 905 O O . ALA A 1 114 ? -9.066 -7.130 21.681 1.00 55.06 114 ALA A O 1
ATOM 906 N N . LEU A 1 115 ? -9.585 -8.775 20.273 1.00 66.88 115 LEU A N 1
ATOM 907 C CA . LEU A 1 115 ? -8.348 -8.678 19.484 1.00 66.88 115 LEU A CA 1
ATOM 908 C C . LEU A 1 115 ? -8.085 -7.282 18.880 1.00 66.88 115 LEU A C 1
ATOM 910 O O . LEU A 1 115 ? -6.929 -6.937 18.626 1.00 66.88 115 LEU A O 1
ATOM 914 N N . ILE A 1 116 ? -9.117 -6.449 18.693 1.00 71.19 116 ILE A N 1
ATOM 915 C CA . ILE A 1 116 ? -8.977 -5.097 18.119 1.00 71.19 116 ILE A CA 1
ATOM 916 C C . ILE A 1 116 ? -8.096 -4.184 18.981 1.00 71.19 116 ILE A C 1
ATOM 918 O O . ILE A 1 116 ? -7.349 -3.379 18.425 1.00 71.19 116 ILE A O 1
ATOM 922 N N . SER A 1 117 ? -8.141 -4.281 20.313 1.00 78.81 117 SER A N 1
ATOM 923 C CA . SER A 1 117 ? -7.347 -3.378 21.159 1.00 78.81 117 SER A CA 1
ATOM 924 C C . SER A 1 117 ? -5.856 -3.703 21.107 1.00 78.81 117 SER A C 1
ATOM 926 O O . SER A 1 117 ? -5.035 -2.798 20.975 1.00 78.81 117 SER A O 1
ATOM 928 N N . LYS A 1 118 ? -5.508 -4.994 21.090 1.00 82.50 118 LYS A N 1
ATOM 929 C CA . LYS A 1 118 ? -4.135 -5.459 20.849 1.00 82.50 118 LYS A CA 1
ATOM 930 C C . LYS A 1 118 ? -3.647 -5.067 19.454 1.00 82.50 118 LYS A C 1
ATOM 932 O O . LYS A 1 118 ? -2.503 -4.655 19.288 1.00 82.50 118 LYS A O 1
ATOM 937 N N . TRP A 1 119 ? -4.524 -5.141 18.453 1.00 86.06 119 TRP A N 1
ATOM 938 C CA . TRP A 1 119 ? -4.212 -4.689 17.098 1.00 86.06 119 TRP A CA 1
ATOM 939 C C . TRP A 1 119 ? -3.899 -3.187 17.036 1.00 86.06 119 TRP A C 1
ATOM 941 O O . TRP A 1 119 ? -2.956 -2.804 16.349 1.00 86.06 119 TRP A O 1
ATOM 951 N N . LEU A 1 120 ? -4.636 -2.341 17.769 1.00 89.06 120 LEU A N 1
ATOM 952 C CA . LEU A 1 120 ? -4.375 -0.895 17.830 1.00 89.06 120 LEU A CA 1
ATOM 953 C C . LEU A 1 120 ? -2.994 -0.588 18.415 1.00 89.06 120 LEU A C 1
ATOM 955 O O . LEU A 1 120 ? -2.271 0.233 17.855 1.00 89.06 120 LEU A O 1
ATOM 959 N N . VAL A 1 121 ? -2.609 -1.288 19.484 1.00 90.25 121 VAL A N 1
ATOM 960 C CA . VAL A 1 121 ? -1.271 -1.173 20.083 1.00 90.25 121 VAL A CA 1
ATOM 961 C C . VAL A 1 121 ? -0.192 -1.598 19.087 1.00 90.25 121 VAL A C 1
ATOM 963 O O . VAL A 1 121 ? 0.737 -0.837 18.828 1.00 90.25 121 VAL A O 1
ATOM 966 N N . ARG A 1 122 ? -0.346 -2.757 18.432 1.00 91.38 122 ARG A N 1
ATOM 967 C CA . ARG A 1 122 ? 0.613 -3.225 17.417 1.00 91.38 122 ARG A CA 1
ATOM 968 C C . ARG A 1 122 ? 0.737 -2.250 16.241 1.00 91.38 122 ARG A C 1
ATOM 970 O O . ARG A 1 122 ? 1.836 -2.009 15.748 1.00 91.38 122 ARG A O 1
ATOM 977 N N . ARG A 1 123 ? -0.380 -1.671 15.788 1.00 92.00 123 ARG A N 1
ATOM 978 C CA . ARG A 1 123 ? -0.398 -0.674 14.705 1.00 92.00 123 ARG A CA 1
ATOM 979 C C . ARG A 1 123 ? 0.303 0.617 15.124 1.00 92.00 123 ARG A C 1
ATOM 981 O O . ARG A 1 123 ? 1.066 1.161 14.333 1.00 92.00 123 ARG A O 1
ATOM 988 N N . LEU A 1 124 ? 0.115 1.054 16.370 1.00 94.38 124 LEU A N 1
ATOM 989 C CA . LEU A 1 124 ? 0.829 2.196 16.937 1.00 94.38 124 LEU A CA 1
ATOM 990 C C . LEU A 1 124 ? 2.337 1.943 17.031 1.00 94.38 124 LEU A C 1
ATOM 992 O O . LEU A 1 124 ? 3.120 2.802 16.637 1.00 94.38 124 LEU A O 1
ATOM 996 N N . GLN A 1 125 ? 2.745 0.777 17.533 1.00 94.44 125 GLN A N 1
ATOM 997 C CA . GLN A 1 125 ? 4.154 0.388 17.627 1.00 94.44 125 GLN A CA 1
ATOM 998 C C . GLN A 1 125 ? 4.814 0.365 16.245 1.00 94.44 125 GLN A C 1
ATOM 1000 O O . GLN A 1 125 ? 5.887 0.938 16.075 1.00 94.44 125 GLN A O 1
ATOM 1005 N N . ASN A 1 126 ? 4.138 -0.204 15.242 1.00 94.50 126 ASN A N 1
ATOM 1006 C CA . ASN A 1 126 ? 4.612 -0.175 13.860 1.00 94.50 126 ASN A CA 1
ATOM 1007 C C . ASN A 1 126 ? 4.751 1.265 13.337 1.00 94.50 126 ASN A C 1
ATOM 1009 O O . ASN A 1 126 ? 5.800 1.634 12.820 1.00 94.50 126 ASN A O 1
ATOM 1013 N N . ALA A 1 127 ? 3.735 2.113 13.530 1.00 95.19 127 ALA A N 1
ATOM 1014 C CA . ALA A 1 127 ? 3.799 3.506 13.091 1.00 95.19 127 ALA A CA 1
ATOM 1015 C C . ALA A 1 127 ? 4.957 4.272 13.761 1.00 95.19 127 ALA A C 1
ATOM 1017 O O . ALA A 1 127 ? 5.671 5.011 13.089 1.00 95.19 127 ALA A O 1
ATOM 1018 N N . LYS A 1 128 ? 5.209 4.047 15.057 1.00 96.56 128 LYS A N 1
ATOM 1019 C CA . LYS A 1 128 ? 6.370 4.612 15.764 1.00 96.56 128 LYS A CA 1
ATOM 1020 C C . LYS A 1 128 ? 7.702 4.096 15.212 1.00 96.56 128 LYS A C 1
ATOM 1022 O O . LYS A 1 128 ? 8.614 4.895 15.022 1.00 96.56 128 LYS A O 1
ATOM 1027 N N . ALA A 1 129 ? 7.809 2.799 14.927 1.00 96.06 129 ALA A N 1
ATOM 1028 C CA . ALA A 1 129 ? 9.014 2.213 14.344 1.00 96.06 129 ALA A CA 1
ATOM 1029 C C . ALA A 1 129 ? 9.305 2.802 12.955 1.00 96.06 129 ALA A C 1
ATOM 1031 O O . ALA A 1 129 ? 10.422 3.245 12.699 1.00 96.06 129 ALA A O 1
ATOM 1032 N N . VAL A 1 130 ? 8.289 2.900 12.091 1.00 95.00 130 VAL A N 1
ATOM 1033 C CA . VAL A 1 130 ? 8.407 3.528 10.765 1.00 95.00 130 VAL A CA 1
ATOM 1034 C C . VAL A 1 130 ? 8.789 5.003 10.888 1.00 95.00 130 VAL A C 1
ATOM 1036 O O . VAL A 1 130 ? 9.666 5.469 10.162 1.00 95.00 130 VAL A O 1
ATOM 1039 N N . PHE A 1 131 ? 8.192 5.744 11.828 1.00 96.56 131 PHE A N 1
ATOM 1040 C CA . PHE A 1 131 ? 8.566 7.134 12.099 1.00 96.56 131 PHE A CA 1
ATOM 1041 C C . PHE A 1 131 ? 10.045 7.262 12.485 1.00 96.56 131 PHE A C 1
ATOM 1043 O O . PHE A 1 131 ? 10.751 8.111 11.942 1.00 96.56 131 PHE A O 1
ATOM 1050 N N . GLN A 1 132 ? 10.535 6.414 13.391 1.00 97.50 132 GLN A N 1
ATOM 1051 C CA . GLN A 1 132 ? 11.935 6.427 13.820 1.00 97.50 132 GLN A CA 1
ATOM 1052 C C . GLN A 1 132 ? 12.878 6.066 12.668 1.00 97.50 132 GLN A C 1
ATOM 1054 O O . GLN A 1 132 ? 13.797 6.826 12.378 1.00 97.50 132 GLN A O 1
ATOM 1059 N N . GLN A 1 133 ? 12.612 4.961 11.964 1.00 96.69 133 GLN A N 1
ATOM 1060 C CA . GLN A 1 133 ? 13.432 4.495 10.842 1.00 96.69 133 GLN A CA 1
ATOM 1061 C C . GLN A 1 133 ? 13.517 5.538 9.724 1.00 96.69 133 GLN A C 1
ATOM 1063 O O . GLN A 1 133 ? 14.614 5.868 9.272 1.00 96.69 133 GLN A O 1
ATOM 1068 N N . SER A 1 134 ? 12.377 6.106 9.321 1.00 96.75 134 SER A N 1
ATOM 1069 C CA . SER A 1 134 ? 12.340 7.145 8.287 1.00 96.75 134 SER A CA 1
ATOM 1070 C C . SER A 1 134 ? 13.042 8.427 8.729 1.00 96.75 134 SER A C 1
ATOM 1072 O O . SER A 1 134 ? 13.798 9.006 7.951 1.00 96.75 134 SER A O 1
ATOM 1074 N N . SER A 1 135 ? 12.882 8.842 9.989 1.00 96.38 135 SER A N 1
ATOM 1075 C CA . SER A 1 135 ? 13.576 10.017 10.532 1.00 96.38 135 SER A CA 1
ATOM 1076 C C . SER A 1 135 ? 15.095 9.826 10.550 1.00 96.38 135 SER A C 1
ATOM 1078 O O . SER A 1 135 ? 15.831 10.708 10.109 1.00 96.38 135 SER A O 1
ATOM 1080 N N . SER A 1 136 ? 15.578 8.663 10.996 1.00 96.56 136 SER A N 1
ATOM 1081 C CA . SER A 1 136 ? 17.006 8.330 10.983 1.00 96.56 136 SER A CA 1
ATOM 1082 C C . SER A 1 136 ? 17.568 8.267 9.561 1.00 96.56 136 SER A C 1
ATOM 1084 O O . SER A 1 136 ? 18.660 8.782 9.307 1.00 96.56 136 SER A O 1
ATOM 1086 N N . ALA A 1 137 ? 16.821 7.689 8.617 1.00 94.94 137 ALA A N 1
ATOM 1087 C CA . ALA A 1 137 ? 17.224 7.626 7.216 1.00 94.94 137 ALA A CA 1
ATOM 1088 C C . ALA A 1 137 ? 17.320 9.026 6.582 1.00 94.94 137 ALA A C 1
ATOM 1090 O O . ALA A 1 137 ? 18.310 9.333 5.917 1.00 94.94 137 ALA A O 1
ATOM 1091 N N . LEU A 1 138 ? 16.347 9.907 6.843 1.00 95.50 138 LEU A N 1
ATOM 1092 C CA . LEU A 1 138 ? 16.354 11.296 6.369 1.00 95.50 138 LEU A CA 1
ATOM 1093 C C . LEU A 1 138 ? 17.496 12.111 6.988 1.00 95.50 138 LEU A C 1
ATOM 1095 O O . LEU A 1 138 ? 18.180 12.850 6.278 1.00 95.50 138 LEU A O 1
ATOM 1099 N N . ALA A 1 139 ? 17.765 11.927 8.283 1.00 94.75 139 ALA A N 1
ATOM 1100 C CA . ALA A 1 139 ? 18.900 12.555 8.953 1.00 94.75 139 ALA A CA 1
ATOM 1101 C C . ALA A 1 139 ? 20.234 12.123 8.320 1.00 94.75 139 ALA A C 1
ATOM 1103 O O . ALA A 1 139 ? 21.064 12.972 7.991 1.00 94.75 139 ALA A O 1
ATOM 1104 N N . SER A 1 140 ? 20.413 10.823 8.062 1.00 94.50 140 SER A N 1
ATOM 1105 C CA . SER A 1 140 ? 21.592 10.295 7.365 1.00 94.50 140 SER A CA 1
ATOM 1106 C C . SER A 1 140 ? 21.735 10.885 5.958 1.00 94.50 140 SER A C 1
ATOM 1108 O O . SER A 1 140 ? 22.798 11.400 5.606 1.00 94.50 140 SER A O 1
ATOM 1110 N N . LEU A 1 141 ? 20.658 10.884 5.167 1.00 93.25 141 LEU A N 1
ATOM 1111 C CA . LEU A 1 141 ? 20.641 11.454 3.818 1.00 93.25 141 LEU A CA 1
ATOM 1112 C C . LEU A 1 141 ? 21.011 12.938 3.794 1.00 93.25 141 LEU A C 1
ATOM 1114 O O . LEU A 1 141 ? 21.743 13.351 2.900 1.00 93.25 141 LEU A O 1
ATOM 1118 N N . SER A 1 142 ? 20.575 13.730 4.777 1.00 90.19 142 SER A N 1
ATOM 1119 C CA . SER A 1 142 ? 20.836 15.177 4.815 1.00 90.19 142 SER A CA 1
ATOM 1120 C C . SER A 1 142 ? 22.333 15.536 4.811 1.00 90.19 142 SER A C 1
ATOM 1122 O O . SER A 1 142 ? 22.715 16.613 4.349 1.00 90.19 142 SER A O 1
ATOM 1124 N N . SER A 1 143 ? 23.186 14.611 5.271 1.00 88.56 143 SER A N 1
ATOM 1125 C CA . SER A 1 143 ? 24.648 14.746 5.291 1.00 88.56 143 SER A CA 1
ATOM 1126 C C . SER A 1 143 ? 25.338 14.318 3.989 1.00 88.56 143 SER A C 1
ATOM 1128 O O . SER A 1 143 ? 26.516 14.618 3.784 1.00 88.56 143 SER A O 1
ATOM 1130 N N . LYS A 1 144 ? 24.623 13.628 3.092 1.00 89.56 144 LYS A N 1
ATOM 1131 C CA . LYS A 1 144 ? 25.166 13.096 1.839 1.00 89.56 144 LYS A CA 1
ATOM 1132 C C . LYS A 1 144 ? 25.082 14.117 0.701 1.00 89.56 144 LYS A C 1
ATOM 1134 O O . LYS A 1 144 ? 24.317 15.081 0.733 1.00 89.56 144 LYS A O 1
ATOM 1139 N N . ARG A 1 145 ? 25.876 13.876 -0.344 1.00 86.25 145 ARG A N 1
ATOM 1140 C CA . ARG A 1 145 ? 25.868 14.615 -1.617 1.00 86.25 145 ARG A CA 1
ATOM 1141 C C . ARG A 1 145 ? 25.595 13.654 -2.767 1.00 86.25 145 ARG A C 1
ATOM 1143 O O . ARG A 1 145 ? 26.002 12.497 -2.687 1.00 86.25 145 ARG A O 1
ATOM 1150 N N . SER A 1 146 ? 24.911 14.118 -3.811 1.00 85.00 146 SER A N 1
ATOM 1151 C CA . SER A 1 146 ? 24.751 13.315 -5.030 1.00 85.00 146 SER A CA 1
ATOM 1152 C C . SER A 1 146 ? 26.062 13.276 -5.804 1.00 85.00 146 SER A C 1
ATOM 1154 O O . SER A 1 146 ? 26.727 14.302 -5.966 1.00 85.00 146 SER A O 1
ATOM 1156 N N . SER A 1 147 ? 26.426 12.085 -6.276 1.00 82.56 147 SER A N 1
ATOM 1157 C CA . SER A 1 147 ? 27.551 11.882 -7.191 1.00 82.56 147 SER A CA 1
ATOM 1158 C C . SER A 1 147 ? 27.225 12.391 -8.596 1.00 82.56 147 SER A C 1
ATOM 1160 O O . SER A 1 147 ? 28.089 12.970 -9.248 1.00 82.56 147 SER A O 1
ATOM 1162 N N . MET A 1 148 ? 25.978 12.211 -9.042 1.00 78.56 148 MET A N 1
ATOM 1163 C CA . MET A 1 148 ? 25.500 12.636 -10.361 1.00 78.56 148 MET A CA 1
ATOM 1164 C C . MET A 1 148 ? 25.150 14.123 -10.405 1.00 78.56 148 MET A C 1
ATOM 1166 O O . MET A 1 148 ? 25.323 14.769 -11.436 1.00 78.56 148 MET A O 1
ATOM 1170 N N . PHE A 1 149 ? 24.698 14.681 -9.280 1.00 85.00 149 PHE A N 1
ATOM 1171 C CA . PHE A 1 149 ? 24.252 16.068 -9.192 1.00 85.00 149 PHE A CA 1
ATOM 1172 C C . PHE A 1 149 ? 24.933 16.810 -8.026 1.00 85.00 149 PHE A C 1
ATOM 1174 O O . PHE A 1 149 ? 24.331 16.995 -6.964 1.00 85.00 149 PHE A O 1
ATOM 1181 N N . PRO A 1 150 ? 26.182 17.290 -8.191 1.00 83.50 150 PRO A N 1
ATOM 1182 C CA . PRO A 1 150 ? 26.987 17.836 -7.088 1.00 83.50 150 PRO A CA 1
ATOM 1183 C C . PRO A 1 150 ? 26.365 19.034 -6.350 1.00 83.50 150 PRO A C 1
ATOM 1185 O O . PRO A 1 150 ? 26.689 19.307 -5.191 1.00 83.50 150 PRO A O 1
ATOM 1188 N N . THR A 1 151 ? 25.465 19.763 -7.013 1.00 85.62 151 THR A N 1
ATOM 1189 C CA . THR A 1 151 ? 24.747 20.914 -6.449 1.00 85.62 151 THR A CA 1
ATOM 1190 C C . THR A 1 151 ? 23.618 20.512 -5.497 1.00 85.62 151 THR A C 1
ATOM 1192 O O . THR A 1 151 ? 23.182 21.338 -4.694 1.00 85.62 151 THR A O 1
ATOM 1195 N N . ILE A 1 152 ? 23.168 19.253 -5.531 1.00 88.00 152 ILE A N 1
ATOM 1196 C CA . ILE A 1 152 ? 22.023 18.778 -4.753 1.00 88.00 152 ILE A CA 1
ATOM 1197 C C . ILE A 1 152 ? 22.406 18.540 -3.287 1.00 88.00 152 ILE A C 1
ATOM 1199 O O . ILE A 1 152 ? 23.475 18.021 -2.942 1.00 88.00 152 ILE A O 1
ATOM 1203 N N . ARG A 1 153 ? 21.486 18.933 -2.403 1.00 89.00 153 ARG A N 1
ATOM 1204 C CA . ARG A 1 153 ? 21.428 18.527 -0.996 1.00 89.00 153 ARG A CA 1
ATOM 1205 C C . ARG A 1 153 ? 20.069 17.890 -0.748 1.00 89.00 153 ARG A C 1
ATOM 1207 O O . ARG A 1 153 ? 19.055 18.466 -1.132 1.00 89.00 153 ARG A O 1
ATOM 1214 N N . TYR A 1 154 ? 20.049 16.753 -0.063 1.00 93.4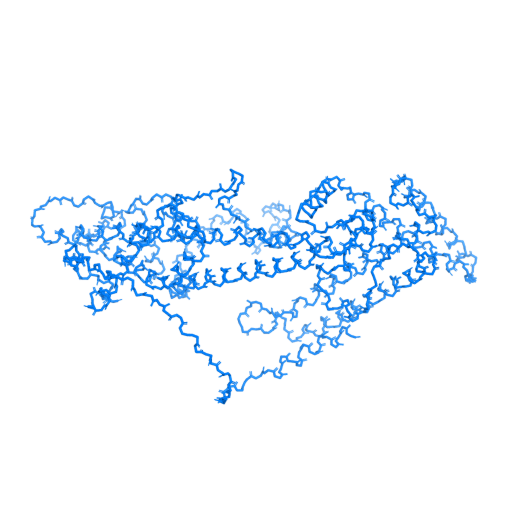4 154 TYR A N 1
ATOM 1215 C CA . TYR A 1 154 ? 18.823 16.009 0.233 1.00 93.44 154 TYR A CA 1
ATOM 1216 C C . TYR A 1 154 ? 18.063 16.624 1.414 1.00 93.44 154 TYR A C 1
ATOM 1218 O O . TYR A 1 154 ? 17.938 16.029 2.482 1.00 93.44 154 TYR A O 1
ATOM 1226 N N . THR A 1 155 ? 17.600 17.862 1.249 1.00 92.75 155 THR A N 1
ATOM 1227 C CA . THR A 1 155 ? 16.738 18.524 2.233 1.00 92.75 155 THR A CA 1
ATOM 1228 C C . THR A 1 155 ? 15.297 18.042 2.083 1.00 92.75 155 THR A C 1
ATOM 1230 O O . THR A 1 155 ? 14.889 17.593 1.010 1.00 92.75 155 THR A O 1
ATOM 1233 N N . HIS A 1 156 ? 14.498 18.179 3.146 1.00 92.88 156 HIS A N 1
ATOM 1234 C CA . HIS A 1 156 ? 13.066 17.871 3.081 1.00 92.88 156 HIS A CA 1
ATOM 1235 C C . HIS A 1 156 ? 12.362 18.637 1.953 1.00 92.88 156 HIS A C 1
ATOM 1237 O O . HIS A 1 156 ? 11.576 18.051 1.215 1.00 92.88 156 HIS A O 1
ATOM 1243 N N . GLU A 1 157 ? 12.684 19.923 1.792 1.00 94.19 157 GLU A N 1
ATOM 1244 C CA . GLU A 1 157 ? 12.087 20.774 0.760 1.00 94.19 157 GLU A CA 1
ATOM 1245 C C . GLU A 1 157 ? 12.422 20.286 -0.651 1.00 94.19 157 GLU A C 1
ATOM 1247 O O . GLU A 1 157 ? 11.530 20.119 -1.481 1.00 94.19 157 GLU A O 1
ATOM 1252 N N . PHE A 1 158 ? 13.696 19.968 -0.904 1.00 94.81 158 PHE A N 1
ATOM 1253 C CA . PHE A 1 158 ? 14.129 19.436 -2.192 1.00 94.81 158 PHE A CA 1
ATOM 1254 C C . PHE A 1 158 ? 13.395 18.133 -2.533 1.00 94.81 158 PHE A C 1
ATOM 1256 O O . PHE A 1 158 ? 12.843 17.997 -3.621 1.00 94.81 158 PHE A O 1
ATOM 1263 N N . LEU A 1 159 ? 13.340 17.186 -1.597 1.00 96.00 159 LEU A N 1
ATOM 1264 C CA . LEU A 1 159 ? 12.696 15.890 -1.819 1.00 96.00 159 LEU A CA 1
ATOM 1265 C C . LEU A 1 159 ? 11.176 16.028 -2.042 1.00 96.00 159 LEU A C 1
ATOM 1267 O O . LEU A 1 159 ? 10.617 15.341 -2.896 1.00 96.00 159 LEU A O 1
ATOM 1271 N N . ARG A 1 160 ? 10.501 16.952 -1.342 1.00 95.19 160 ARG A N 1
ATOM 1272 C CA . ARG A 1 160 ? 9.085 17.277 -1.606 1.00 95.19 160 ARG A CA 1
ATOM 1273 C C . ARG A 1 160 ? 8.888 17.898 -2.985 1.00 95.19 160 ARG A C 1
ATOM 1275 O O . ARG A 1 160 ? 7.935 17.552 -3.682 1.00 95.19 160 ARG A O 1
ATOM 1282 N N . GLN A 1 161 ? 9.787 18.788 -3.398 1.00 95.56 161 GLN A N 1
ATOM 1283 C CA . GLN A 1 161 ? 9.760 19.359 -4.740 1.00 95.56 161 GLN A CA 1
ATOM 1284 C C . GLN A 1 161 ? 9.930 18.265 -5.801 1.00 95.56 161 GLN A C 1
ATOM 1286 O O . GLN A 1 161 ? 9.163 18.237 -6.760 1.00 95.56 161 GLN A O 1
ATOM 1291 N N . GLN A 1 162 ? 10.870 17.337 -5.609 1.00 95.00 162 GLN A N 1
ATOM 1292 C CA . GLN A 1 162 ? 11.086 16.207 -6.516 1.00 95.00 162 GLN A CA 1
ATOM 1293 C C . GLN A 1 162 ? 9.840 15.322 -6.650 1.00 95.00 162 GLN A C 1
ATOM 1295 O O . GLN A 1 162 ? 9.451 14.997 -7.768 1.00 95.00 162 GLN A O 1
ATOM 1300 N N . TRP A 1 163 ? 9.142 15.032 -5.548 1.00 93.44 163 TRP A N 1
ATOM 1301 C CA . TRP A 1 163 ? 7.850 14.332 -5.584 1.00 93.44 163 TRP A CA 1
ATOM 1302 C C . TRP A 1 163 ? 6.789 15.061 -6.417 1.00 93.44 163 TRP A C 1
ATOM 1304 O O . TRP A 1 163 ? 6.066 14.446 -7.202 1.00 93.44 163 TRP A O 1
ATOM 1314 N N . ASN A 1 164 ? 6.699 16.386 -6.292 1.00 92.88 164 ASN A N 1
ATOM 1315 C CA . ASN A 1 164 ? 5.761 17.176 -7.089 1.00 92.88 164 ASN A CA 1
ATOM 1316 C C . ASN A 1 164 ? 6.123 17.175 -8.582 1.00 92.88 164 ASN A C 1
ATOM 1318 O O . ASN A 1 164 ? 5.228 17.099 -9.424 1.00 92.88 164 ASN A O 1
ATOM 1322 N N . VAL A 1 165 ? 7.416 17.235 -8.913 1.00 92.81 165 VAL A N 1
ATOM 1323 C CA . VAL A 1 165 ? 7.900 17.157 -10.300 1.00 92.81 165 VAL A CA 1
ATOM 1324 C C . VAL A 1 165 ? 7.607 15.781 -10.899 1.00 92.81 165 VAL A C 1
ATOM 1326 O O . VAL A 1 165 ? 7.066 15.714 -12.003 1.00 92.81 165 VAL A O 1
ATOM 1329 N N . GLU A 1 166 ? 7.878 14.696 -10.166 1.00 90.75 166 GLU A N 1
ATOM 1330 C CA . GLU A 1 166 ? 7.529 13.334 -10.588 1.00 90.75 166 GLU A CA 1
ATOM 1331 C C . GLU A 1 166 ? 6.032 13.233 -10.893 1.00 90.75 166 GLU A C 1
ATOM 1333 O O . GLU A 1 166 ? 5.646 12.810 -11.981 1.00 90.75 166 GLU A O 1
ATOM 1338 N N . ARG A 1 167 ? 5.174 13.699 -9.980 1.00 89.00 167 ARG A N 1
ATOM 1339 C CA . ARG A 1 167 ? 3.721 13.698 -10.182 1.00 89.00 167 ARG A CA 1
ATOM 1340 C C . ARG A 1 167 ? 3.284 14.436 -11.447 1.00 89.00 167 ARG A C 1
ATOM 1342 O O . ARG A 1 167 ? 2.496 13.899 -12.218 1.00 89.00 167 ARG A O 1
ATOM 1349 N N . GLN A 1 168 ? 3.794 15.646 -11.671 1.00 88.44 168 GLN A N 1
ATOM 1350 C CA . GLN A 1 168 ? 3.468 16.426 -12.869 1.00 88.44 168 GLN A CA 1
ATOM 1351 C C . GLN A 1 168 ? 3.975 15.755 -14.151 1.00 88.44 168 GLN A C 1
ATOM 1353 O O . GLN A 1 168 ? 3.340 15.873 -15.200 1.00 88.44 168 GLN A O 1
ATOM 1358 N N . SER A 1 169 ? 5.112 15.058 -14.079 1.00 86.06 169 SER A N 1
ATOM 1359 C CA . SER A 1 169 ? 5.632 14.249 -15.182 1.00 86.06 169 SER A CA 1
ATOM 1360 C C . SER A 1 169 ? 4.695 13.078 -15.489 1.00 86.06 169 SER A C 1
ATOM 1362 O O . SER A 1 169 ? 4.299 12.895 -16.639 1.00 86.06 169 SER A O 1
ATOM 1364 N N . GLN A 1 170 ? 4.255 12.342 -14.460 1.00 83.19 170 GLN A N 1
ATOM 1365 C CA . GLN A 1 170 ? 3.312 11.229 -14.616 1.00 83.19 170 GLN A CA 1
ATOM 1366 C C . GLN A 1 170 ? 1.950 11.690 -15.161 1.00 83.19 170 GLN A C 1
ATOM 1368 O O . GLN A 1 170 ? 1.370 11.008 -15.999 1.00 83.19 170 GLN A O 1
ATOM 1373 N N . GLU A 1 171 ? 1.455 12.866 -14.764 1.00 82.88 171 GLU A N 1
ATOM 1374 C CA . GLU A 1 171 ? 0.213 13.447 -15.307 1.00 82.88 171 GLU A CA 1
ATOM 1375 C C . GLU A 1 171 ? 0.313 13.767 -16.812 1.00 82.88 171 GLU A C 1
ATOM 1377 O O . GLU A 1 171 ? -0.679 13.680 -17.534 1.00 82.88 171 GLU A O 1
ATOM 1382 N N . LYS A 1 172 ? 1.511 14.106 -17.303 1.00 82.06 172 LYS A N 1
ATOM 1383 C CA . LYS A 1 172 ? 1.786 14.400 -18.722 1.00 82.06 172 LYS A CA 1
ATOM 1384 C C . LYS A 1 172 ? 2.257 13.174 -19.511 1.00 82.06 172 LYS A C 1
ATOM 1386 O O . LYS A 1 172 ? 2.564 13.293 -20.699 1.00 82.06 172 LYS A O 1
ATOM 1391 N N . ARG A 1 173 ? 2.353 12.011 -18.866 1.00 81.31 173 ARG A N 1
ATOM 1392 C CA . ARG A 1 173 ? 2.933 10.800 -19.444 1.00 81.31 173 ARG A CA 1
ATOM 1393 C C . ARG A 1 173 ? 2.106 10.295 -20.620 1.00 81.31 173 ARG A C 1
ATOM 1395 O O . ARG A 1 173 ? 0.904 10.062 -20.511 1.00 81.31 173 ARG A O 1
ATOM 1402 N N . SER A 1 174 ? 2.778 10.049 -21.741 1.00 81.88 174 SER A N 1
ATOM 1403 C CA . SER A 1 174 ? 2.169 9.443 -22.923 1.00 81.88 174 SER A CA 1
ATOM 1404 C C . SER A 1 174 ? 2.540 7.966 -23.013 1.00 81.88 174 SER A C 1
ATOM 1406 O O . SER A 1 174 ? 3.578 7.596 -23.564 1.00 81.88 174 SER A O 1
ATOM 1408 N N . HIS A 1 175 ? 1.657 7.098 -22.510 1.00 79.50 175 HIS A N 1
ATOM 1409 C CA . HIS A 1 175 ? 1.829 5.644 -22.628 1.00 79.50 175 HIS A CA 1
ATOM 1410 C C . HIS A 1 175 ? 1.997 5.184 -24.081 1.00 79.50 175 HIS A C 1
ATOM 1412 O O . HIS A 1 175 ? 2.727 4.233 -24.351 1.00 79.50 175 HIS A O 1
ATOM 1418 N N . VAL A 1 176 ? 1.358 5.878 -25.025 1.00 82.44 176 VAL A N 1
ATOM 1419 C CA . VAL A 1 176 ? 1.466 5.572 -26.455 1.00 82.44 176 VAL A CA 1
ATOM 1420 C C . VAL A 1 176 ? 2.889 5.813 -26.958 1.00 82.44 176 VAL A C 1
ATOM 1422 O O . VAL A 1 176 ? 3.427 4.968 -27.667 1.00 82.44 176 VAL A O 1
ATOM 1425 N N . GLN A 1 177 ? 3.521 6.926 -26.579 1.00 81.88 177 GLN A N 1
ATOM 1426 C CA . GLN A 1 177 ? 4.896 7.225 -26.996 1.00 81.88 177 GLN A CA 1
ATOM 1427 C C . GLN A 1 177 ? 5.903 6.247 -26.382 1.00 81.88 177 GLN A C 1
ATOM 1429 O O . GLN A 1 177 ? 6.814 5.790 -27.068 1.00 81.88 177 GLN A O 1
ATOM 1434 N N . GLU A 1 178 ? 5.726 5.856 -25.120 1.00 85.56 178 GLU A N 1
ATOM 1435 C CA . GLU A 1 178 ? 6.586 4.847 -24.488 1.00 85.56 178 GLU A CA 1
ATOM 1436 C C . GLU A 1 178 ? 6.472 3.482 -25.169 1.00 85.56 178 GLU A C 1
ATOM 1438 O O . GLU A 1 178 ? 7.486 2.878 -25.517 1.00 85.56 178 GLU A O 1
ATOM 1443 N N . GLN A 1 179 ? 5.248 3.023 -25.443 1.00 87.12 179 GLN A N 1
ATOM 1444 C CA . GLN A 1 179 ? 5.030 1.785 -26.194 1.00 87.12 179 GLN A CA 1
ATOM 1445 C C . GLN A 1 179 ? 5.651 1.856 -27.590 1.00 87.12 179 GLN A C 1
ATOM 1447 O O . GLN A 1 179 ? 6.234 0.879 -28.058 1.00 87.12 179 GLN A O 1
ATOM 1452 N N . GLN A 1 180 ? 5.570 3.014 -28.250 1.00 88.88 180 GLN A N 1
ATOM 1453 C CA . GLN A 1 180 ? 6.186 3.200 -29.558 1.00 88.88 180 GLN A CA 1
ATOM 1454 C C . GLN A 1 180 ? 7.710 3.038 -29.514 1.00 88.88 180 GLN A C 1
ATOM 1456 O O . GLN A 1 180 ? 8.268 2.426 -30.425 1.00 88.88 180 GLN A O 1
ATOM 1461 N N . LYS A 1 181 ? 8.374 3.533 -28.467 1.00 89.50 181 LYS A N 1
ATOM 1462 C CA . LYS A 1 181 ? 9.824 3.376 -28.273 1.00 89.50 181 LYS A CA 1
ATOM 1463 C C . LYS A 1 181 ? 10.229 1.945 -27.958 1.00 89.50 181 LYS A C 1
ATOM 1465 O O . LYS A 1 181 ? 11.210 1.464 -28.514 1.00 89.50 181 LYS A O 1
ATOM 1470 N N . ILE A 1 182 ? 9.472 1.264 -27.099 1.00 91.12 182 ILE A N 1
ATOM 1471 C CA . ILE A 1 182 ? 9.709 -0.149 -26.783 1.00 91.12 182 ILE A CA 1
ATOM 1472 C C . ILE A 1 182 ? 9.582 -0.992 -28.060 1.00 91.12 182 ILE A C 1
ATOM 1474 O O . ILE A 1 182 ? 10.438 -1.832 -28.331 1.00 91.12 182 ILE A O 1
ATOM 1478 N N . GLU A 1 183 ? 8.575 -0.714 -28.894 1.00 92.56 183 GLU A N 1
ATOM 1479 C CA . GLU A 1 183 ? 8.420 -1.381 -30.192 1.00 92.56 183 GLU A CA 1
ATOM 1480 C C . GLU A 1 183 ? 9.566 -1.046 -31.158 1.00 92.56 183 GLU A C 1
ATOM 1482 O O . GLU A 1 183 ? 10.029 -1.925 -31.880 1.00 92.56 183 GLU A O 1
ATOM 1487 N N . LEU A 1 184 ? 10.088 0.187 -31.153 1.00 93.19 184 LEU A N 1
ATOM 1488 C CA . LEU A 1 184 ? 11.293 0.508 -31.925 1.00 93.19 184 LEU A CA 1
ATOM 1489 C C . LEU A 1 184 ? 12.500 -0.315 -31.440 1.00 93.19 184 LEU A C 1
ATOM 1491 O O . LEU A 1 184 ? 13.199 -0.897 -32.264 1.00 93.19 184 LEU A O 1
ATOM 1495 N N . GLY A 1 185 ? 12.707 -0.435 -30.125 1.00 93.94 185 GLY A N 1
ATOM 1496 C CA . GLY A 1 185 ? 13.753 -1.284 -29.544 1.00 93.94 185 GLY A CA 1
ATOM 1497 C C . GLY A 1 185 ? 13.639 -2.752 -29.971 1.00 93.94 185 GLY A C 1
ATOM 1498 O O . GLY A 1 185 ? 14.642 -3.376 -30.321 1.00 93.94 185 GLY A O 1
ATOM 1499 N N . ARG A 1 186 ? 12.413 -3.286 -30.033 1.00 95.69 186 ARG A N 1
ATOM 1500 C CA . ARG A 1 186 ? 12.131 -4.627 -30.567 1.00 95.69 186 ARG A CA 1
ATOM 1501 C C . ARG A 1 186 ? 12.526 -4.757 -32.037 1.00 95.69 186 ARG A C 1
ATOM 1503 O O . ARG A 1 186 ? 13.201 -5.719 -32.396 1.00 95.69 186 ARG A O 1
ATOM 1510 N N . LEU A 1 187 ? 12.105 -3.816 -32.884 1.00 94.50 187 LEU A N 1
ATOM 1511 C CA . LEU A 1 187 ? 12.406 -3.840 -34.319 1.00 94.50 187 LEU A CA 1
ATOM 1512 C C . LEU A 1 187 ? 13.913 -3.754 -34.587 1.00 94.50 187 LEU A C 1
ATOM 1514 O O . LEU A 1 187 ? 14.416 -4.479 -35.437 1.00 94.50 187 LEU A O 1
ATOM 1518 N N . LEU A 1 188 ? 14.638 -2.935 -33.823 1.00 94.25 188 LEU A N 1
ATOM 1519 C CA . LEU A 1 188 ? 16.095 -2.823 -33.915 1.00 94.25 188 LEU A CA 1
ATOM 1520 C C . LEU A 1 188 ? 16.810 -4.125 -33.517 1.00 94.25 188 LEU A C 1
ATOM 1522 O O . LEU A 1 188 ? 17.864 -4.448 -34.065 1.00 94.25 188 LEU A O 1
ATOM 1526 N N . LEU A 1 189 ? 16.267 -4.878 -32.554 1.00 92.94 189 LEU A N 1
ATOM 1527 C CA . LEU A 1 189 ? 16.803 -6.193 -32.195 1.00 92.94 189 LEU A CA 1
ATOM 1528 C C . LEU A 1 189 ? 16.526 -7.229 -33.297 1.00 92.94 189 LEU A C 1
ATOM 1530 O O . LEU A 1 189 ? 17.404 -8.031 -33.607 1.00 92.94 189 LEU A O 1
ATOM 1534 N N . LEU A 1 190 ? 15.340 -7.181 -33.917 1.00 92.38 190 LEU A N 1
ATOM 1535 C CA . LEU A 1 190 ? 15.004 -8.022 -35.071 1.00 92.38 190 LEU A CA 1
ATOM 1536 C C . LEU A 1 190 ? 15.907 -7.722 -36.275 1.00 92.38 190 LEU A C 1
ATOM 1538 O O . LEU A 1 190 ? 16.373 -8.647 -36.938 1.00 92.38 190 LEU A O 1
ATOM 1542 N N . GLU A 1 191 ? 16.209 -6.448 -36.527 1.00 93.12 191 GLU A N 1
ATOM 1543 C CA . GLU A 1 191 ? 17.146 -6.049 -37.580 1.00 93.12 191 GLU A CA 1
ATOM 1544 C C . GLU A 1 191 ? 18.543 -6.624 -37.336 1.00 93.12 191 GLU A C 1
ATOM 1546 O O . GLU A 1 191 ? 19.134 -7.189 -38.251 1.00 93.12 191 GLU A O 1
ATOM 1551 N N . GLU A 1 192 ? 19.053 -6.547 -36.104 1.00 90.62 192 GLU A N 1
ATOM 1552 C CA . GLU A 1 192 ? 20.352 -7.127 -35.745 1.00 90.62 192 GLU A CA 1
ATOM 1553 C C . GLU A 1 192 ? 20.372 -8.643 -35.988 1.00 90.62 192 GLU A C 1
ATOM 1555 O O . GLU A 1 192 ? 21.318 -9.164 -36.582 1.00 90.62 192 GLU A O 1
ATOM 1560 N N . THR A 1 193 ? 19.304 -9.358 -35.615 1.00 87.88 193 THR A N 1
ATOM 1561 C CA . THR A 1 193 ? 19.200 -10.794 -35.912 1.00 87.88 193 THR A CA 1
ATOM 1562 C C . THR A 1 193 ? 19.155 -11.071 -37.414 1.00 87.88 193 THR A C 1
ATOM 1564 O O . THR A 1 193 ? 19.887 -11.943 -37.883 1.00 87.88 193 THR A O 1
ATOM 1567 N N . ALA A 1 194 ? 18.391 -10.291 -38.184 1.00 87.25 194 ALA A N 1
ATOM 1568 C CA . ALA A 1 194 ? 18.316 -10.427 -39.636 1.00 87.25 194 ALA A CA 1
ATOM 1569 C C . ALA A 1 194 ? 19.682 -10.168 -40.294 1.00 87.25 194 ALA A C 1
ATOM 1571 O O . ALA A 1 194 ? 20.105 -10.941 -41.149 1.00 87.25 194 ALA A O 1
ATOM 1572 N N . GLN A 1 195 ? 20.422 -9.151 -39.839 1.00 87.31 195 GLN A N 1
ATOM 1573 C CA . GLN A 1 195 ? 21.787 -8.866 -40.296 1.00 87.31 195 GLN A CA 1
ATOM 1574 C C . GLN A 1 195 ? 22.748 -10.024 -39.990 1.00 87.31 195 GLN A C 1
ATOM 1576 O O . GLN A 1 195 ? 23.544 -10.398 -40.850 1.00 87.31 195 GLN A O 1
ATOM 1581 N N . THR A 1 196 ? 22.661 -10.645 -38.806 1.00 86.06 196 THR A N 1
ATOM 1582 C CA . THR A 1 196 ? 23.512 -11.808 -38.487 1.00 86.06 196 THR A CA 1
ATOM 1583 C C . THR A 1 196 ? 23.199 -13.039 -39.337 1.00 86.06 196 THR A C 1
ATOM 1585 O O . THR A 1 196 ? 24.102 -13.825 -39.621 1.00 86.06 196 THR A O 1
ATOM 1588 N N . LEU A 1 197 ? 21.943 -13.214 -39.761 1.00 84.44 197 LEU A N 1
ATOM 1589 C CA . LEU A 1 197 ? 21.549 -14.272 -40.695 1.00 84.44 197 LEU A CA 1
ATOM 1590 C C . LEU A 1 197 ? 22.021 -13.961 -42.115 1.00 84.44 197 LEU A C 1
ATOM 1592 O O . LEU A 1 197 ? 22.481 -14.854 -42.816 1.00 84.44 197 LEU A O 1
ATOM 1596 N N . TRP A 1 198 ? 21.965 -12.694 -42.517 1.00 81.56 198 TRP A N 1
ATOM 1597 C CA . TRP A 1 198 ? 22.497 -12.217 -43.791 1.00 81.56 198 TRP A CA 1
ATOM 1598 C C . TRP A 1 198 ? 24.007 -12.375 -43.933 1.00 81.56 198 TRP A C 1
ATOM 1600 O O . TRP A 1 198 ? 24.490 -12.613 -45.033 1.00 81.56 198 TRP A O 1
ATOM 1610 N N . ALA A 1 199 ? 24.750 -12.279 -42.833 1.00 84.06 199 ALA A N 1
ATOM 1611 C CA . ALA A 1 199 ? 26.189 -12.518 -42.831 1.00 84.06 199 ALA A CA 1
ATOM 1612 C C . ALA A 1 199 ? 26.570 -13.997 -43.055 1.00 84.06 199 ALA A C 1
ATOM 1614 O O . ALA A 1 199 ? 27.744 -14.289 -43.271 1.00 84.06 199 ALA A O 1
ATOM 1615 N N . LYS A 1 200 ? 25.610 -14.931 -42.976 1.00 86.69 200 LYS A N 1
ATOM 1616 C CA . LYS A 1 200 ? 25.816 -16.357 -43.257 1.00 86.69 200 LYS A CA 1
ATOM 1617 C C . LYS A 1 200 ? 25.433 -16.668 -44.700 1.00 86.69 200 LYS A C 1
ATOM 1619 O O . LYS A 1 200 ? 24.437 -16.140 -45.196 1.00 86.69 200 LYS A O 1
ATOM 1624 N N . ASP A 1 201 ? 26.151 -17.596 -45.325 1.00 83.12 201 ASP A N 1
ATOM 1625 C CA . ASP A 1 201 ? 25.816 -18.068 -46.669 1.00 83.12 201 ASP A CA 1
ATOM 1626 C C . ASP A 1 201 ? 24.381 -18.628 -46.713 1.00 83.12 201 ASP A C 1
ATOM 1628 O O . ASP A 1 201 ? 23.898 -19.250 -45.760 1.00 83.12 201 ASP A O 1
ATOM 1632 N N . ALA A 1 202 ? 23.665 -18.335 -47.798 1.00 82.06 202 ALA A N 1
ATOM 1633 C CA . ALA A 1 202 ? 22.350 -18.910 -48.064 1.00 82.06 202 ALA A CA 1
ATOM 1634 C C . ALA A 1 202 ? 22.521 -20.263 -48.761 1.00 82.06 202 ALA A C 1
ATOM 1636 O O . ALA A 1 202 ? 23.378 -20.406 -49.635 1.00 82.06 202 ALA A O 1
ATOM 1637 N N . GLU A 1 203 ? 21.703 -21.248 -48.398 1.00 83.25 203 GLU A N 1
ATOM 1638 C CA . GLU A 1 203 ? 21.792 -22.590 -48.980 1.00 83.25 203 GLU A CA 1
ATOM 1639 C C . GLU A 1 203 ? 21.233 -22.620 -50.408 1.00 83.25 203 GLU A C 1
ATOM 1641 O O . GLU A 1 203 ? 21.650 -23.430 -51.239 1.00 83.25 203 GLU A O 1
ATOM 1646 N N . ASN A 1 204 ? 20.296 -21.720 -50.715 1.00 89.31 204 ASN A N 1
ATOM 1647 C CA . ASN A 1 204 ? 19.695 -21.588 -52.033 1.00 89.31 204 ASN A CA 1
ATOM 1648 C C . ASN A 1 204 ? 19.259 -20.138 -52.334 1.00 89.31 204 ASN A C 1
ATOM 1650 O O . ASN A 1 204 ? 19.280 -19.250 -51.481 1.00 89.31 204 ASN A O 1
ATOM 1654 N N . VAL A 1 205 ? 18.889 -19.895 -53.595 1.00 85.88 205 VAL A N 1
ATOM 1655 C CA . VAL A 1 205 ? 18.499 -18.563 -54.091 1.00 85.88 205 VAL A CA 1
ATOM 1656 C C . VAL A 1 205 ? 17.182 -18.083 -53.471 1.00 85.88 205 VAL A C 1
ATOM 1658 O O . VAL A 1 205 ? 17.038 -16.889 -53.228 1.00 85.88 205 VAL A O 1
ATOM 1661 N N . GLU A 1 206 ? 16.249 -18.995 -53.195 1.00 87.69 206 GLU A N 1
ATOM 1662 C CA . GLU A 1 206 ? 14.932 -18.687 -52.619 1.00 87.69 206 GLU A CA 1
ATOM 1663 C C . GLU A 1 206 ? 15.066 -18.169 -51.178 1.00 87.69 206 GLU A C 1
ATOM 1665 O O . GLU A 1 206 ? 14.565 -17.098 -50.839 1.00 87.69 206 GLU A O 1
ATOM 1670 N N . GLU A 1 207 ? 15.885 -18.833 -50.368 1.00 86.69 207 GLU A N 1
ATOM 1671 C CA . GLU A 1 207 ? 16.237 -18.410 -49.018 1.00 86.69 207 GLU A CA 1
ATOM 1672 C C . GLU A 1 207 ? 16.951 -17.049 -49.021 1.00 86.69 207 GLU A C 1
ATOM 1674 O O . GLU A 1 207 ? 16.661 -16.184 -48.193 1.00 86.69 207 GLU A O 1
ATOM 1679 N N . ALA A 1 208 ? 17.866 -16.817 -49.969 1.00 84.88 208 ALA A N 1
ATOM 1680 C CA . ALA A 1 208 ? 18.527 -15.520 -50.107 1.00 84.88 208 ALA A CA 1
ATOM 1681 C C . ALA A 1 208 ? 17.522 -14.396 -50.418 1.00 84.88 208 ALA A C 1
ATOM 1683 O O . ALA A 1 208 ? 17.626 -13.299 -49.856 1.00 84.88 208 ALA A O 1
ATOM 1684 N N . THR A 1 209 ? 16.535 -14.664 -51.283 1.00 88.00 209 THR A N 1
ATOM 1685 C CA . THR A 1 209 ? 15.469 -13.703 -51.588 1.00 88.00 209 THR A CA 1
ATOM 1686 C C . THR A 1 209 ? 14.555 -13.461 -50.393 1.00 88.00 209 THR A C 1
ATOM 1688 O O . THR A 1 209 ? 14.280 -12.300 -50.088 1.00 88.00 209 THR A O 1
ATOM 1691 N N . ASP A 1 210 ? 14.172 -14.504 -49.658 1.00 87.00 210 ASP A N 1
ATOM 1692 C CA . ASP A 1 210 ? 13.321 -14.385 -48.473 1.00 87.00 210 ASP A CA 1
ATOM 1693 C C . ASP A 1 210 ? 14.004 -13.545 -47.391 1.00 87.00 210 ASP A C 1
ATOM 1695 O O . ASP A 1 210 ? 13.435 -12.552 -46.927 1.00 87.00 210 ASP A O 1
ATOM 1699 N N . ARG A 1 211 ? 15.277 -13.832 -47.084 1.00 86.81 211 ARG A N 1
ATOM 1700 C CA . ARG A 1 211 ? 16.069 -13.041 -46.127 1.00 86.81 211 ARG A CA 1
ATOM 1701 C C . ARG A 1 211 ? 16.158 -11.561 -46.540 1.00 86.81 211 ARG A C 1
ATOM 1703 O O . ARG A 1 211 ? 16.058 -10.676 -45.691 1.00 86.81 211 ARG A O 1
ATOM 1710 N N . LEU A 1 212 ? 16.333 -11.266 -47.836 1.00 86.81 212 LEU A N 1
ATOM 1711 C CA . LEU A 1 212 ? 16.347 -9.889 -48.358 1.00 86.81 212 LEU A CA 1
ATOM 1712 C C . LEU A 1 212 ? 14.987 -9.198 -48.217 1.00 86.81 212 LEU A C 1
ATOM 1714 O O . LEU A 1 212 ? 14.933 -8.014 -47.869 1.00 86.81 212 LEU A O 1
ATOM 1718 N N . THR A 1 213 ? 13.889 -9.902 -48.492 1.00 89.12 213 THR A N 1
ATOM 1719 C CA . THR A 1 213 ? 12.546 -9.332 -48.321 1.00 89.12 213 THR A CA 1
ATOM 1720 C C . THR A 1 213 ? 12.264 -9.006 -46.858 1.00 89.12 213 THR A C 1
ATOM 1722 O O . THR A 1 213 ? 11.859 -7.880 -46.566 1.00 89.12 213 THR A O 1
ATOM 1725 N N . GLU A 1 214 ? 12.580 -9.920 -45.938 1.00 87.62 214 GLU A N 1
ATOM 1726 C CA . GLU A 1 214 ? 12.405 -9.723 -44.499 1.00 87.62 214 GLU A CA 1
ATOM 1727 C C . GLU A 1 214 ? 13.242 -8.543 -43.983 1.00 87.62 214 GLU A C 1
ATOM 1729 O O . GLU A 1 214 ? 12.719 -7.667 -43.287 1.00 87.62 214 GLU A O 1
ATOM 1734 N N . HIS A 1 215 ? 14.515 -8.452 -44.388 1.00 88.19 215 HIS A N 1
ATOM 1735 C CA . HIS A 1 215 ? 15.389 -7.337 -44.019 1.00 88.19 215 HIS A CA 1
ATOM 1736 C C . HIS A 1 215 ? 14.807 -5.982 -44.459 1.00 88.19 215 HIS A C 1
ATOM 1738 O O . HIS A 1 215 ? 14.679 -5.057 -43.651 1.00 88.19 215 HIS A O 1
ATOM 1744 N N . ASN A 1 216 ? 14.364 -5.883 -45.717 1.00 89.50 216 ASN A N 1
ATOM 1745 C CA . ASN A 1 216 ? 13.746 -4.669 -46.253 1.00 89.50 216 ASN A CA 1
ATOM 1746 C C . ASN A 1 216 ? 12.430 -4.310 -45.542 1.00 89.50 216 ASN A C 1
ATOM 1748 O O . ASN A 1 216 ? 12.116 -3.131 -45.356 1.00 89.50 216 ASN A O 1
ATOM 1752 N N . GLU A 1 217 ? 11.628 -5.302 -45.151 1.00 93.19 217 GLU A N 1
ATOM 1753 C CA . GLU A 1 217 ? 10.402 -5.065 -44.389 1.00 93.19 217 GLU A CA 1
ATOM 1754 C C . GLU A 1 217 ? 10.677 -4.528 -42.984 1.00 93.19 217 GLU A C 1
ATOM 1756 O O . GLU A 1 217 ? 9.985 -3.608 -42.534 1.00 93.19 217 GLU A O 1
ATOM 1761 N N . ILE A 1 218 ? 11.671 -5.087 -42.289 1.00 92.06 218 ILE A N 1
ATOM 1762 C CA . ILE A 1 218 ? 12.073 -4.629 -40.957 1.00 92.06 218 ILE A CA 1
ATOM 1763 C C . ILE A 1 218 ? 12.575 -3.185 -41.034 1.00 92.06 218 ILE A C 1
ATOM 1765 O O . ILE A 1 218 ? 12.104 -2.348 -40.260 1.00 92.06 218 ILE A O 1
ATOM 1769 N N . GLN A 1 219 ? 13.421 -2.852 -42.014 1.00 91.62 219 GLN A N 1
ATOM 1770 C CA . GLN A 1 219 ? 13.903 -1.481 -42.211 1.00 91.62 219 GLN A CA 1
ATOM 1771 C C . GLN A 1 219 ? 12.760 -0.485 -42.444 1.00 91.62 219 GLN A C 1
ATOM 1773 O O . GLN A 1 219 ? 12.673 0.533 -41.753 1.00 91.62 219 GLN A O 1
ATOM 1778 N N . LYS A 1 220 ? 11.794 -0.815 -43.313 1.00 93.19 220 LYS A N 1
ATOM 1779 C CA . LYS A 1 220 ? 10.596 0.023 -43.524 1.00 93.19 220 LYS A CA 1
ATOM 1780 C C . LYS A 1 220 ? 9.789 0.226 -42.238 1.00 93.19 220 LYS A C 1
ATOM 1782 O O . LYS A 1 220 ? 9.256 1.313 -41.997 1.00 93.19 220 LYS A O 1
ATOM 1787 N N . LYS A 1 221 ? 9.661 -0.813 -41.402 1.00 94.00 221 LYS A N 1
ATOM 1788 C CA . LYS A 1 221 ? 8.973 -0.716 -40.103 1.00 94.00 221 LYS A CA 1
ATOM 1789 C C . LYS A 1 221 ? 9.738 0.195 -39.139 1.00 94.00 221 LYS A C 1
ATOM 1791 O O . LYS A 1 221 ? 9.095 1.012 -38.480 1.00 94.00 221 LYS A O 1
ATOM 1796 N N . ILE A 1 222 ? 11.069 0.106 -39.095 1.00 92.75 222 ILE A N 1
ATOM 1797 C CA . ILE A 1 222 ? 11.938 0.962 -38.269 1.00 92.75 222 ILE A CA 1
ATOM 1798 C C . ILE A 1 222 ? 11.787 2.429 -38.664 1.00 92.75 222 ILE A C 1
ATOM 1800 O O . ILE A 1 222 ? 11.512 3.262 -37.802 1.00 92.75 222 ILE A O 1
ATOM 1804 N N . GLU A 1 223 ? 11.889 2.755 -39.952 1.00 91.69 223 GLU A N 1
ATOM 1805 C CA . GLU A 1 223 ? 11.742 4.129 -40.450 1.00 91.69 223 GLU A CA 1
ATOM 1806 C C . GLU A 1 223 ? 10.374 4.715 -40.092 1.00 91.69 223 GLU A C 1
ATOM 1808 O O . GLU A 1 223 ? 10.273 5.815 -39.540 1.00 91.69 223 GLU A O 1
ATOM 1813 N N . LYS A 1 224 ? 9.307 3.938 -40.319 1.00 92.38 224 LYS A N 1
ATOM 1814 C CA . LYS A 1 224 ? 7.944 4.334 -39.955 1.00 92.38 224 LYS A CA 1
ATOM 1815 C C . LYS A 1 224 ? 7.800 4.557 -38.451 1.00 92.38 224 LYS A C 1
ATOM 1817 O O . LYS A 1 224 ? 7.059 5.446 -38.036 1.00 92.38 224 LYS A O 1
ATOM 1822 N N . GLN A 1 225 ? 8.462 3.745 -37.631 1.00 91.56 225 GLN A N 1
ATOM 1823 C CA . GLN A 1 225 ? 8.387 3.856 -36.180 1.00 91.56 225 GLN A CA 1
ATOM 1824 C C . GLN A 1 225 ? 9.203 5.045 -35.651 1.00 91.56 225 GLN A C 1
ATOM 1826 O O . GLN A 1 225 ? 8.699 5.788 -34.810 1.00 91.56 225 GLN A O 1
ATOM 1831 N N . ARG A 1 226 ? 10.395 5.302 -36.204 1.00 89.94 226 ARG A N 1
ATOM 1832 C CA . ARG A 1 226 ? 11.195 6.507 -35.924 1.00 89.94 226 ARG A CA 1
ATOM 1833 C C . ARG A 1 226 ? 10.427 7.785 -36.268 1.00 89.94 226 ARG A C 1
ATOM 1835 O O . ARG A 1 226 ? 10.401 8.711 -35.463 1.00 89.94 226 ARG A O 1
ATOM 1842 N N . ALA A 1 227 ? 9.719 7.804 -37.401 1.00 88.44 227 ALA A N 1
ATOM 1843 C CA . ALA A 1 227 ? 8.883 8.939 -37.799 1.00 88.44 227 ALA A CA 1
ATOM 1844 C C . ALA A 1 227 ? 7.731 9.227 -36.815 1.00 88.44 227 ALA A C 1
ATOM 1846 O O . ALA A 1 227 ? 7.347 10.382 -36.651 1.00 88.44 227 ALA A O 1
ATOM 1847 N N . LYS A 1 228 ? 7.185 8.199 -36.146 1.00 88.00 228 LYS A N 1
ATOM 1848 C CA . LYS A 1 228 ? 6.142 8.373 -35.117 1.00 88.00 228 LYS A CA 1
ATOM 1849 C C . LYS A 1 228 ? 6.690 8.918 -33.799 1.00 88.00 228 LYS A C 1
ATOM 1851 O O . LYS A 1 228 ? 6.008 9.712 -33.162 1.00 88.00 228 LYS A O 1
ATOM 1856 N N . ILE A 1 229 ? 7.876 8.465 -33.389 1.00 84.50 229 ILE A N 1
ATOM 1857 C CA . ILE A 1 229 ? 8.516 8.894 -32.136 1.00 84.50 229 ILE A CA 1
ATOM 1858 C C . ILE A 1 229 ? 8.993 10.349 -32.255 1.00 84.50 229 ILE A C 1
ATOM 1860 O O . ILE A 1 229 ? 8.800 11.134 -31.331 1.00 84.50 229 ILE A O 1
ATOM 1864 N N . GLY A 1 230 ? 9.540 10.734 -33.413 1.00 78.94 230 GLY A N 1
ATOM 1865 C CA . GLY A 1 230 ? 10.018 12.094 -33.660 1.00 78.94 230 GLY A CA 1
ATOM 1866 C C . GLY A 1 230 ? 11.305 12.434 -32.895 1.00 78.94 230 GLY A C 1
ATOM 1867 O O . GLY A 1 230 ? 12.048 11.548 -32.478 1.00 78.94 230 GLY A O 1
ATOM 1868 N N . SER A 1 231 ? 11.599 13.732 -32.749 1.00 69.12 231 SER A N 1
ATOM 1869 C CA . SER A 1 231 ? 12.789 14.212 -32.031 1.00 69.12 231 SER A CA 1
ATOM 1870 C C . SER A 1 231 ? 12.474 14.398 -30.552 1.00 69.12 231 SER A C 1
ATOM 1872 O O . SER A 1 231 ? 11.751 15.321 -30.173 1.00 69.12 231 SER A O 1
ATOM 1874 N N . GLU A 1 232 ? 13.029 13.527 -29.716 1.00 68.25 232 GLU A N 1
ATOM 1875 C CA . GLU A 1 232 ? 12.796 13.548 -28.280 1.00 68.25 232 GLU A CA 1
ATOM 1876 C C . GLU A 1 232 ? 14.060 13.876 -27.493 1.00 68.25 232 GLU A C 1
ATOM 1878 O O . GLU A 1 232 ? 15.134 13.333 -27.738 1.00 68.25 232 GLU A O 1
ATOM 1883 N N . THR A 1 233 ? 13.916 14.741 -26.491 1.00 60.22 233 THR A N 1
ATOM 1884 C CA . THR A 1 233 ? 15.014 15.323 -25.707 1.00 60.22 233 THR A CA 1
ATOM 1885 C C . THR A 1 233 ? 15.948 14.296 -25.065 1.00 60.22 233 THR A C 1
ATOM 1887 O O . THR A 1 233 ? 17.140 14.563 -24.945 1.00 60.22 233 THR A O 1
ATOM 1890 N N . ILE A 1 234 ? 15.461 13.121 -24.667 1.00 68.19 234 ILE A N 1
ATOM 1891 C CA . ILE A 1 234 ? 16.299 12.088 -24.025 1.00 68.19 234 ILE A CA 1
ATOM 1892 C C . ILE A 1 234 ? 17.190 11.373 -25.038 1.00 68.19 234 ILE A C 1
ATOM 1894 O O . ILE A 1 234 ? 18.340 11.067 -24.735 1.00 68.19 234 ILE A O 1
ATOM 1898 N N . LEU A 1 235 ? 16.676 11.146 -26.247 1.00 72.50 235 LEU A N 1
ATOM 1899 C CA . LEU A 1 235 ? 17.421 10.501 -27.324 1.00 72.50 235 LEU A CA 1
ATOM 1900 C C . LEU A 1 235 ? 18.343 11.501 -28.032 1.00 72.50 235 LEU A C 1
ATOM 1902 O O . LEU A 1 235 ? 19.450 11.138 -28.401 1.00 72.50 235 LEU A O 1
ATOM 1906 N N . ASN A 1 236 ? 17.940 12.768 -28.152 1.00 67.69 236 ASN A N 1
ATOM 1907 C CA . ASN A 1 236 ? 18.675 13.800 -28.893 1.00 67.69 236 ASN A CA 1
ATOM 1908 C C . ASN A 1 236 ? 20.111 14.055 -28.401 1.00 67.69 236 ASN A C 1
ATO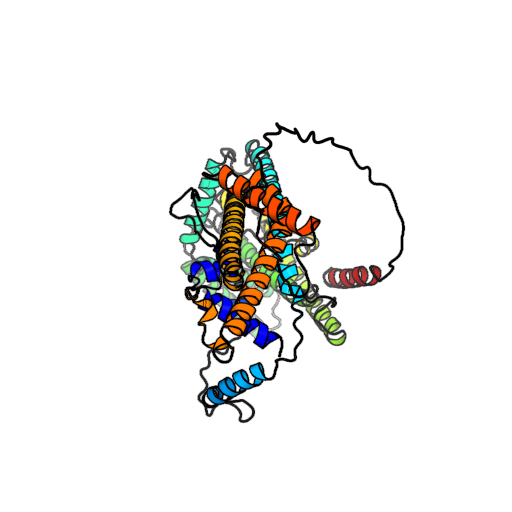M 1910 O O . ASN A 1 236 ? 20.944 14.497 -29.187 1.00 67.69 236 ASN A O 1
ATOM 1914 N N . ASP A 1 237 ? 20.411 13.795 -27.126 1.00 70.62 237 ASP A N 1
ATOM 1915 C CA . ASP A 1 237 ? 21.767 13.971 -26.587 1.00 70.62 237 ASP A CA 1
ATOM 1916 C C . ASP A 1 237 ? 22.699 12.799 -26.928 1.00 70.62 237 ASP A C 1
ATOM 1918 O O . ASP A 1 237 ? 23.903 12.894 -26.686 1.00 70.62 237 ASP A O 1
ATOM 1922 N N . LEU A 1 238 ? 22.152 11.681 -27.407 1.00 75.81 238 LEU A N 1
ATOM 1923 C CA . LEU A 1 238 ? 22.873 10.454 -27.729 1.00 75.81 238 LEU A CA 1
ATOM 1924 C C . LEU A 1 238 ? 23.204 10.420 -29.221 1.00 75.81 238 LEU A C 1
ATOM 1926 O O . LEU A 1 238 ? 22.423 10.890 -30.054 1.00 75.81 238 LEU A O 1
ATOM 1930 N N . ASN A 1 239 ? 24.345 9.827 -29.572 1.00 82.62 239 ASN A N 1
ATOM 1931 C CA . ASN A 1 239 ? 24.632 9.545 -30.977 1.00 82.62 239 ASN A CA 1
ATOM 1932 C C . ASN A 1 239 ? 23.656 8.472 -31.518 1.00 82.62 239 ASN A C 1
ATOM 1934 O O . ASN A 1 239 ? 23.016 7.758 -30.749 1.00 82.62 239 ASN A O 1
ATOM 1938 N N . ALA A 1 240 ? 23.525 8.340 -32.841 1.00 83.25 240 ALA A N 1
ATOM 1939 C CA . ALA A 1 240 ? 22.541 7.424 -33.435 1.00 83.25 240 ALA A CA 1
ATOM 1940 C C . ALA A 1 240 ? 22.708 5.960 -32.969 1.00 83.25 240 ALA A C 1
ATOM 1942 O O . ALA A 1 240 ? 21.722 5.273 -32.713 1.00 83.25 240 ALA A O 1
ATOM 1943 N N . LEU A 1 241 ? 23.953 5.507 -32.794 1.00 84.38 241 LEU A N 1
ATOM 1944 C CA . LEU A 1 241 ? 24.264 4.159 -32.314 1.00 84.38 241 LEU A CA 1
ATOM 1945 C C . LEU A 1 241 ? 23.842 3.964 -30.846 1.00 84.38 241 LEU A C 1
ATOM 1947 O O . LEU A 1 241 ? 23.268 2.940 -30.487 1.00 84.38 241 LEU A O 1
ATOM 1951 N N . GLU A 1 242 ? 24.094 4.961 -30.001 1.00 84.38 242 GLU A N 1
ATOM 1952 C CA . GLU A 1 242 ? 23.714 4.998 -28.590 1.00 84.38 242 GLU A CA 1
ATOM 1953 C C . GLU A 1 242 ? 22.196 5.043 -28.409 1.00 84.38 242 GLU A C 1
ATOM 1955 O O . GLU A 1 242 ? 21.674 4.374 -27.516 1.00 84.38 242 GLU A O 1
ATOM 1960 N N . GLN A 1 243 ? 21.486 5.798 -29.256 1.00 86.75 243 GLN A N 1
ATOM 1961 C CA . GLN A 1 243 ? 20.021 5.838 -29.274 1.00 86.75 243 GLN A CA 1
ATOM 1962 C C . GLN A 1 243 ? 19.439 4.455 -29.573 1.00 86.75 243 GLN A C 1
ATOM 1964 O O . GLN A 1 243 ? 18.548 3.986 -28.865 1.00 86.75 243 GLN A O 1
ATOM 1969 N N . ASP A 1 244 ? 19.960 3.775 -30.592 1.00 89.50 244 ASP A N 1
ATOM 1970 C CA . ASP A 1 244 ? 19.480 2.441 -30.941 1.00 89.50 244 ASP A CA 1
ATOM 1971 C C . ASP A 1 244 ? 19.784 1.437 -29.826 1.00 89.50 244 ASP A C 1
ATOM 1973 O O . ASP A 1 244 ? 18.928 0.636 -29.443 1.00 89.50 244 ASP A O 1
ATOM 1977 N N . LEU A 1 245 ? 20.986 1.505 -29.253 1.00 90.12 245 LEU A N 1
ATOM 1978 C CA . LEU A 1 245 ? 21.412 0.579 -28.215 1.00 90.12 245 LEU A CA 1
ATOM 1979 C C . LEU A 1 245 ? 20.634 0.766 -26.905 1.00 90.12 245 LEU A C 1
ATOM 1981 O O . LEU A 1 245 ? 20.223 -0.225 -26.301 1.00 90.12 245 LEU A O 1
ATOM 1985 N N . ILE A 1 246 ? 20.348 2.005 -26.490 1.00 89.31 246 ILE A N 1
ATOM 1986 C CA . ILE A 1 246 ? 19.567 2.256 -25.271 1.00 89.31 246 ILE A CA 1
ATOM 1987 C C . ILE A 1 246 ? 18.107 1.798 -25.421 1.00 89.31 246 ILE A C 1
ATOM 1989 O O . ILE A 1 246 ? 17.533 1.254 -24.476 1.00 89.31 246 ILE A O 1
ATOM 1993 N N . LEU A 1 247 ? 17.521 1.932 -26.618 1.00 91.75 247 LEU A N 1
ATOM 1994 C CA . LEU A 1 247 ? 16.176 1.433 -26.922 1.00 91.75 247 LEU A CA 1
ATOM 1995 C C . LEU A 1 247 ? 16.124 -0.100 -26.938 1.00 91.75 247 LEU A C 1
ATOM 1997 O O . LEU A 1 247 ? 15.190 -0.685 -26.384 1.00 91.75 247 LEU A O 1
ATOM 2001 N N . LYS A 1 248 ? 17.142 -0.760 -27.511 1.00 94.06 248 LYS A N 1
ATOM 2002 C CA . LYS A 1 248 ? 17.295 -2.225 -27.441 1.00 94.06 248 LYS A CA 1
ATOM 2003 C C . LYS A 1 248 ? 17.387 -2.703 -25.992 1.00 94.06 248 LYS A C 1
ATOM 2005 O O . LYS A 1 248 ? 16.703 -3.657 -25.622 1.00 94.06 248 LYS A O 1
ATOM 2010 N N . ILE A 1 249 ? 18.192 -2.031 -25.164 1.00 93.69 249 ILE A N 1
ATOM 2011 C CA . ILE A 1 249 ? 18.342 -2.352 -23.736 1.00 93.69 249 ILE A CA 1
ATOM 2012 C C . ILE A 1 249 ? 17.009 -2.201 -23.005 1.00 93.69 249 ILE A C 1
ATOM 2014 O O . ILE A 1 249 ? 16.643 -3.086 -22.233 1.00 93.69 249 ILE A O 1
ATOM 2018 N N . TRP A 1 250 ? 16.264 -1.121 -23.254 1.00 93.62 250 TRP A N 1
ATOM 2019 C CA . TRP A 1 250 ? 14.974 -0.914 -22.601 1.00 93.62 250 TRP A CA 1
ATOM 2020 C C . TRP A 1 250 ? 13.963 -2.008 -22.958 1.00 93.62 250 TRP A C 1
ATOM 2022 O O . TRP A 1 250 ? 13.332 -2.576 -22.065 1.00 93.62 250 TRP A O 1
ATOM 2032 N N . PHE A 1 251 ? 13.859 -2.365 -24.242 1.00 95.38 251 PHE A N 1
ATOM 2033 C CA . PHE A 1 251 ? 13.023 -3.481 -24.682 1.00 95.38 251 PHE A CA 1
ATOM 2034 C C . PHE A 1 251 ? 13.447 -4.803 -24.022 1.00 95.38 251 PHE A C 1
ATOM 2036 O O . PHE A 1 251 ? 12.610 -5.500 -23.449 1.00 95.38 251 PHE A O 1
ATOM 2043 N N . ALA A 1 252 ? 14.745 -5.124 -24.029 1.00 95.56 252 ALA A N 1
ATOM 2044 C CA . ALA A 1 252 ? 15.260 -6.341 -23.403 1.00 95.56 252 ALA A CA 1
ATOM 2045 C C . ALA A 1 252 ? 14.968 -6.382 -21.893 1.00 95.56 252 ALA A C 1
ATOM 2047 O O . ALA A 1 252 ? 14.541 -7.409 -21.370 1.00 95.56 252 ALA A O 1
ATOM 2048 N N . LYS A 1 253 ? 15.115 -5.251 -21.194 1.00 94.56 253 LYS A N 1
ATOM 2049 C CA . LYS A 1 253 ? 14.766 -5.123 -19.775 1.00 94.56 253 LYS A CA 1
ATOM 2050 C C . LYS A 1 253 ? 13.271 -5.349 -19.528 1.00 94.56 253 LYS A C 1
ATOM 2052 O O . LYS A 1 253 ? 12.903 -6.016 -18.561 1.00 94.56 253 LYS A O 1
ATOM 2057 N N . GLN A 1 254 ? 12.406 -4.837 -20.402 1.00 93.19 254 GLN A N 1
ATOM 2058 C CA . GLN A 1 254 ? 10.965 -5.068 -20.307 1.00 93.19 254 GLN A CA 1
ATOM 2059 C C . GLN A 1 254 ? 10.612 -6.547 -20.520 1.00 93.19 254 GLN A C 1
ATOM 2061 O O . GLN A 1 254 ? 9.754 -7.073 -19.815 1.00 93.19 254 GLN A O 1
ATOM 2066 N N . GLU A 1 255 ? 11.299 -7.240 -21.426 1.00 94.12 255 GLU A N 1
ATOM 2067 C CA . GLU A 1 255 ? 11.136 -8.685 -21.616 1.00 94.12 255 GLU A CA 1
ATOM 2068 C C . GLU A 1 255 ? 11.569 -9.483 -20.380 1.00 94.12 255 GLU A C 1
ATOM 2070 O O . GLU A 1 255 ? 10.863 -10.407 -19.968 1.00 94.12 255 GLU A O 1
ATOM 2075 N N . VAL A 1 256 ? 12.678 -9.091 -19.740 1.00 94.81 256 VAL A N 1
ATOM 2076 C CA . VAL A 1 256 ? 13.099 -9.655 -18.447 1.00 94.81 256 VAL A CA 1
ATOM 2077 C C . VAL A 1 256 ? 12.014 -9.431 -17.391 1.00 94.81 256 VAL A C 1
ATOM 2079 O O . VAL A 1 256 ? 11.647 -10.376 -16.698 1.00 94.81 256 VAL A O 1
ATOM 2082 N N . ARG A 1 257 ? 11.430 -8.225 -17.302 1.00 93.62 257 ARG A N 1
ATOM 2083 C CA . ARG A 1 257 ? 10.325 -7.927 -16.371 1.00 93.62 257 ARG A CA 1
ATOM 2084 C C . ARG A 1 257 ? 9.099 -8.799 -16.634 1.00 93.62 257 ARG A C 1
ATOM 2086 O O . ARG A 1 257 ? 8.566 -9.391 -15.700 1.00 93.62 257 ARG A O 1
ATOM 2093 N N . ASN A 1 258 ? 8.655 -8.883 -17.886 1.00 91.75 258 ASN A N 1
ATOM 2094 C CA . ASN A 1 258 ? 7.480 -9.663 -18.277 1.00 91.75 258 ASN A CA 1
ATOM 2095 C C . ASN A 1 258 ? 7.657 -11.141 -17.900 1.00 91.75 258 ASN A C 1
ATOM 2097 O O . ASN A 1 258 ? 6.767 -11.746 -17.301 1.00 91.75 258 ASN A O 1
ATOM 2101 N N . GLN A 1 259 ? 8.828 -11.706 -18.204 1.00 92.31 259 GLN A N 1
ATOM 2102 C CA . GLN A 1 259 ? 9.129 -13.097 -17.891 1.00 92.31 259 GLN A CA 1
ATOM 2103 C C . GLN A 1 259 ? 9.303 -13.322 -16.382 1.00 92.31 259 GLN A C 1
ATOM 2105 O O . GLN A 1 259 ? 8.841 -14.335 -15.862 1.00 92.31 259 GLN A O 1
ATOM 2110 N N . PHE A 1 260 ? 9.894 -12.369 -15.658 1.00 91.31 260 PHE A N 1
ATOM 2111 C CA . PHE A 1 260 ? 10.005 -12.412 -14.199 1.00 91.31 260 PHE A CA 1
ATOM 2112 C C . PHE A 1 260 ? 8.627 -12.419 -13.520 1.00 91.31 260 PHE A C 1
ATOM 2114 O O . PHE A 1 260 ? 8.376 -13.248 -12.644 1.00 91.31 260 PHE A O 1
ATOM 2121 N N . VAL A 1 261 ? 7.704 -11.553 -13.959 1.00 89.44 261 VAL A N 1
ATOM 2122 C CA . VAL A 1 261 ? 6.308 -11.553 -13.485 1.00 89.44 261 VAL A CA 1
ATOM 2123 C C . VAL A 1 261 ? 5.664 -12.914 -13.748 1.00 89.44 261 VAL A C 1
ATOM 2125 O O . VAL A 1 261 ? 5.072 -13.481 -12.834 1.00 89.44 261 VAL A O 1
ATOM 2128 N N . ALA A 1 262 ? 5.831 -13.475 -14.949 1.00 86.06 262 ALA A N 1
ATOM 2129 C CA . ALA A 1 262 ? 5.283 -14.787 -15.287 1.00 86.06 262 ALA A CA 1
ATOM 2130 C C . ALA A 1 262 ? 5.825 -15.905 -14.374 1.00 86.06 262 ALA A C 1
ATOM 2132 O O . ALA A 1 262 ? 5.053 -16.743 -13.912 1.00 86.06 262 ALA A O 1
ATOM 2133 N N . VAL A 1 263 ? 7.126 -15.897 -14.061 1.00 87.44 263 VAL A N 1
ATOM 2134 C CA . VAL A 1 263 ? 7.745 -16.844 -13.115 1.00 87.44 263 VAL A CA 1
ATOM 2135 C C . VAL A 1 263 ? 7.155 -16.681 -11.710 1.00 87.44 263 VAL A C 1
ATOM 2137 O O . VAL A 1 263 ? 6.746 -17.667 -11.098 1.00 87.44 263 VAL A O 1
ATOM 2140 N N . ARG A 1 264 ? 7.030 -15.445 -11.206 1.00 85.25 264 ARG A N 1
ATOM 2141 C CA . ARG A 1 264 ? 6.417 -15.164 -9.893 1.00 85.25 264 ARG A CA 1
ATOM 2142 C C . ARG A 1 264 ? 4.948 -15.597 -9.841 1.00 85.25 264 ARG A C 1
ATOM 2144 O O . ARG A 1 264 ? 4.509 -16.173 -8.848 1.00 85.25 264 ARG A O 1
ATOM 2151 N N . GLU A 1 265 ? 4.184 -15.368 -10.906 1.00 82.38 265 GLU A N 1
ATOM 2152 C CA . GLU A 1 265 ? 2.789 -15.806 -11.004 1.00 82.38 265 GLU A CA 1
ATOM 2153 C C . GLU A 1 265 ? 2.645 -17.331 -11.043 1.00 82.38 265 GLU A C 1
ATOM 2155 O O . GLU A 1 265 ? 1.719 -17.858 -10.426 1.00 82.38 265 GLU A O 1
ATOM 2160 N N . GLN A 1 266 ? 3.559 -18.036 -11.718 1.00 82.12 266 GLN A N 1
ATOM 2161 C CA . GLN A 1 266 ? 3.600 -19.501 -11.747 1.00 82.12 266 GLN A CA 1
ATOM 2162 C C . GLN A 1 266 ? 4.063 -20.110 -10.421 1.00 82.12 266 GLN A C 1
ATOM 2164 O O . GLN A 1 266 ? 3.592 -21.187 -10.067 1.00 82.12 266 GLN A O 1
ATOM 2169 N N . LYS A 1 267 ? 4.937 -19.429 -9.669 1.00 81.06 267 LYS A N 1
ATOM 2170 C CA . LYS A 1 267 ? 5.351 -19.846 -8.319 1.00 81.06 267 LYS A CA 1
ATOM 2171 C C . LYS A 1 267 ? 4.230 -19.664 -7.291 1.00 81.06 267 LYS A C 1
ATOM 2173 O O . LYS A 1 267 ? 4.071 -20.492 -6.403 1.00 81.06 267 LYS A O 1
ATOM 2178 N N . ARG A 1 268 ? 3.385 -18.643 -7.450 1.00 77.62 268 ARG A N 1
ATOM 2179 C CA . ARG A 1 268 ? 2.334 -18.266 -6.485 1.00 77.62 268 ARG A CA 1
ATOM 2180 C C . ARG A 1 268 ? 1.425 -19.399 -5.965 1.00 77.62 268 ARG A C 1
ATOM 2182 O O . ARG A 1 268 ? 1.016 -19.319 -4.812 1.00 77.62 268 ARG A O 1
ATOM 2189 N N . PRO A 1 269 ? 1.018 -20.412 -6.754 1.00 72.94 269 PRO A N 1
ATOM 2190 C CA . PRO A 1 269 ? 0.224 -21.537 -6.252 1.00 72.94 269 PRO A CA 1
ATOM 2191 C C . PRO A 1 269 ? 0.986 -22.494 -5.318 1.00 72.94 269 PRO A C 1
ATOM 2193 O O . PRO A 1 269 ? 0.331 -23.244 -4.585 1.00 72.94 269 PRO A O 1
ATOM 2196 N N . LEU A 1 270 ? 2.325 -22.482 -5.385 1.00 70.50 270 LEU A N 1
ATOM 2197 C CA . LEU A 1 270 ? 3.239 -23.192 -4.483 1.00 70.50 270 LEU A CA 1
ATOM 2198 C C . LEU A 1 270 ? 3.471 -22.406 -3.189 1.00 70.50 270 LEU A C 1
ATOM 2200 O O . LEU A 1 270 ? 3.697 -23.018 -2.153 1.00 70.50 270 LEU A O 1
ATOM 2204 N N . ASP A 1 271 ? 3.352 -21.076 -3.229 1.00 65.62 271 ASP A N 1
ATOM 2205 C CA . ASP A 1 271 ? 3.386 -20.258 -2.018 1.00 65.62 271 ASP A CA 1
ATOM 2206 C C . ASP A 1 271 ? 2.189 -20.618 -1.109 1.00 65.62 271 ASP A C 1
ATOM 2208 O O . ASP A 1 271 ? 1.042 -20.727 -1.561 1.00 65.62 271 ASP A O 1
ATOM 2212 N N . VAL A 1 272 ? 2.470 -20.811 0.183 1.00 57.44 272 VAL A N 1
ATOM 2213 C CA . VAL A 1 272 ? 1.557 -21.318 1.224 1.00 57.44 272 VAL A CA 1
ATOM 2214 C C . VAL A 1 272 ? 0.122 -20.787 1.089 1.00 57.44 272 VAL A C 1
ATOM 2216 O O . VAL A 1 272 ? -0.148 -19.582 1.015 1.00 57.44 272 VAL A O 1
ATOM 2219 N N . SER A 1 273 ? -0.844 -21.710 1.111 1.00 51.47 273 SER A N 1
ATOM 2220 C CA . SER A 1 273 ? -2.268 -21.378 1.132 1.00 51.47 273 SER A CA 1
ATOM 2221 C C . SER A 1 273 ? -2.597 -20.585 2.402 1.00 51.47 273 SER A C 1
ATOM 2223 O O . SER A 1 273 ? -2.412 -21.073 3.509 1.00 51.47 273 SER A O 1
ATOM 2225 N N . ARG A 1 274 ? -3.214 -19.401 2.265 1.00 47.62 274 ARG A N 1
ATOM 2226 C CA . ARG A 1 274 ? -3.767 -18.606 3.390 1.00 47.62 274 ARG A CA 1
ATOM 2227 C C . ARG A 1 274 ? -4.926 -19.291 4.152 1.00 47.62 274 ARG A C 1
ATOM 2229 O O . ARG A 1 274 ? -5.698 -18.610 4.822 1.00 47.62 274 ARG A O 1
ATOM 2236 N N . ARG A 1 275 ? -5.132 -20.602 3.986 1.00 42.53 275 ARG A N 1
ATOM 2237 C CA . ARG A 1 275 ? -6.071 -21.404 4.781 1.00 42.53 275 ARG A CA 1
ATOM 2238 C C . ARG A 1 275 ? -5.281 -22.166 5.831 1.00 42.53 275 ARG A C 1
ATOM 2240 O O . ARG A 1 275 ? -4.380 -22.916 5.470 1.00 42.53 275 ARG A O 1
ATOM 2247 N N . ASP A 1 276 ? -5.688 -22.004 7.082 1.00 38.06 276 ASP A N 1
ATOM 2248 C CA . ASP A 1 276 ? -5.141 -22.718 8.232 1.00 38.06 276 ASP A CA 1
ATOM 2249 C C . ASP A 1 276 ? -5.039 -24.231 7.948 1.00 38.06 276 ASP A C 1
ATOM 2251 O O . ASP A 1 276 ? -6.022 -24.869 7.554 1.00 38.06 276 ASP A O 1
ATOM 2255 N N . GLY A 1 277 ? -3.834 -24.788 8.118 1.00 50.25 277 GLY A N 1
ATOM 2256 C CA . GLY A 1 277 ? -3.565 -26.231 8.091 1.00 50.25 277 GLY A CA 1
ATOM 2257 C C . GLY A 1 277 ? -3.312 -26.885 6.724 1.00 50.25 277 GLY A C 1
ATOM 2258 O O . GLY A 1 277 ? -3.427 -28.106 6.630 1.00 50.25 277 GLY A O 1
ATOM 2259 N N . LYS A 1 278 ? -3.004 -26.136 5.650 1.00 48.12 278 LYS A N 1
ATOM 2260 C CA . LYS A 1 278 ? -2.558 -26.720 4.364 1.00 48.12 278 LYS A CA 1
ATOM 2261 C C . LYS A 1 278 ? -1.362 -25.976 3.763 1.00 48.12 278 LYS A C 1
ATOM 2263 O O . LYS A 1 278 ? -1.502 -24.822 3.364 1.00 48.12 278 LYS A O 1
ATOM 2268 N N . ASN A 1 279 ? -0.245 -26.684 3.591 1.00 49.44 279 ASN A N 1
ATOM 2269 C CA . ASN A 1 279 ? 1.033 -26.122 3.125 1.00 49.44 279 ASN A CA 1
ATOM 2270 C C . ASN A 1 279 ? 1.052 -25.788 1.620 1.00 49.44 279 ASN A C 1
ATOM 2272 O O . ASN A 1 279 ? 1.861 -24.986 1.179 1.00 49.44 279 ASN A O 1
ATOM 2276 N N . SER A 1 280 ? 0.105 -26.300 0.822 1.00 55.44 280 SER A N 1
ATOM 2277 C CA . SER A 1 280 ? -0.068 -25.912 -0.588 1.00 55.44 280 SER A CA 1
ATOM 2278 C C . SER A 1 280 ? -1.537 -25.986 -1.024 1.00 55.44 280 SER A C 1
ATOM 2280 O O . SER A 1 280 ? -2.329 -26.770 -0.494 1.00 55.44 280 SER A O 1
ATOM 2282 N N . SER A 1 281 ? -1.935 -25.146 -1.990 1.00 53.38 281 SER A N 1
ATOM 2283 C CA . SER A 1 281 ? -3.285 -25.207 -2.593 1.00 53.38 281 SER A CA 1
ATOM 2284 C C . SER A 1 281 ? -3.424 -26.298 -3.665 1.00 53.38 281 SER A C 1
ATOM 2286 O O . SER A 1 281 ? -4.515 -26.509 -4.197 1.00 53.38 281 SER A O 1
ATOM 2288 N N . ILE A 1 282 ? -2.316 -26.979 -3.967 1.00 60.84 282 ILE A N 1
ATOM 2289 C CA . ILE A 1 282 ? -2.131 -27.893 -5.089 1.00 60.84 282 ILE A CA 1
ATOM 2290 C C . ILE A 1 282 ? -1.945 -29.322 -4.567 1.00 60.84 282 ILE A C 1
ATOM 2292 O O . ILE A 1 282 ? -1.183 -29.564 -3.634 1.00 60.84 282 ILE A O 1
ATOM 2296 N N . GLY A 1 283 ? -2.654 -30.279 -5.171 1.00 61.06 283 GLY A N 1
ATOM 2297 C CA . GLY A 1 283 ? -2.500 -31.698 -4.853 1.00 61.06 283 GLY A CA 1
ATOM 2298 C C . GLY A 1 283 ? -1.170 -32.259 -5.367 1.00 61.06 283 GLY A C 1
ATOM 2299 O O . GLY A 1 283 ? -0.616 -31.758 -6.342 1.00 61.06 283 GLY A O 1
ATOM 2300 N N . TYR A 1 284 ? -0.679 -33.331 -4.739 1.00 63.56 284 TYR A N 1
ATOM 2301 C CA . TYR A 1 284 ? 0.600 -33.982 -5.068 1.00 63.56 284 TYR A CA 1
ATOM 2302 C C . TYR A 1 284 ? 0.785 -34.275 -6.571 1.00 63.56 284 TYR A C 1
ATOM 2304 O O . TYR A 1 284 ? 1.878 -34.107 -7.098 1.00 63.56 284 TYR A O 1
ATOM 2312 N N . ASN A 1 285 ? -0.291 -34.621 -7.286 1.00 67.94 285 ASN A N 1
ATOM 2313 C CA . ASN A 1 285 ? -0.245 -34.968 -8.712 1.00 67.94 285 ASN A CA 1
ATOM 2314 C C . ASN A 1 285 ? 0.059 -33.783 -9.645 1.00 67.94 285 ASN A C 1
ATOM 2316 O O . ASN A 1 285 ? 0.601 -33.987 -10.728 1.00 67.94 285 ASN A O 1
ATOM 2320 N N . ASP A 1 286 ? -0.265 -32.556 -9.236 1.00 69.62 286 ASP A N 1
ATOM 2321 C CA . ASP A 1 286 ? -0.140 -31.363 -10.082 1.00 69.62 286 ASP A CA 1
ATOM 2322 C C . ASP A 1 286 ? 1.176 -30.600 -9.822 1.00 69.62 286 ASP A C 1
ATOM 2324 O O . ASP A 1 286 ? 1.612 -29.798 -10.655 1.00 69.62 286 ASP A O 1
ATOM 2328 N N . LYS A 1 287 ? 1.856 -30.882 -8.696 1.00 75.88 287 LYS A N 1
ATOM 2329 C CA . LYS A 1 287 ? 3.152 -30.273 -8.339 1.00 75.88 287 LYS A CA 1
ATOM 2330 C C . LYS A 1 287 ? 4.256 -30.536 -9.381 1.00 75.88 287 LYS A C 1
ATOM 2332 O O . LYS A 1 287 ? 4.903 -29.569 -9.780 1.00 75.88 287 LYS A O 1
ATOM 2337 N N . PRO A 1 288 ? 4.469 -31.768 -9.896 1.00 81.19 288 PRO A N 1
ATOM 2338 C CA . PRO A 1 288 ? 5.556 -32.042 -10.840 1.00 81.19 288 PRO A CA 1
ATOM 2339 C C . PRO A 1 288 ? 5.405 -31.291 -12.167 1.00 81.19 288 PRO A C 1
ATOM 2341 O O . PRO A 1 288 ? 6.385 -30.791 -12.718 1.00 81.19 288 PRO A O 1
ATOM 2344 N N . HIS A 1 289 ? 4.173 -31.177 -12.676 1.00 80.44 289 HIS A N 1
ATOM 2345 C CA . HIS A 1 289 ? 3.895 -30.435 -13.906 1.00 80.44 289 HIS A CA 1
ATOM 2346 C C . HIS A 1 289 ? 4.146 -28.934 -13.717 1.00 80.44 289 HIS A C 1
ATOM 2348 O O . HIS A 1 289 ? 4.740 -28.290 -14.585 1.00 80.44 289 HIS A O 1
ATOM 2354 N N . LEU A 1 290 ? 3.742 -28.379 -12.569 1.00 82.75 290 LEU A N 1
ATOM 2355 C CA . LEU A 1 290 ? 4.004 -26.981 -12.243 1.00 82.75 290 LEU A CA 1
ATOM 2356 C C . LEU A 1 290 ? 5.505 -26.699 -12.097 1.00 82.75 290 LEU A C 1
ATOM 2358 O O . LEU A 1 290 ? 5.988 -25.736 -12.682 1.00 82.75 290 LEU A O 1
ATOM 2362 N N . LEU A 1 291 ? 6.252 -27.562 -11.401 1.00 82.38 291 LEU A N 1
ATOM 2363 C CA . LEU A 1 291 ? 7.709 -27.440 -11.266 1.00 82.38 291 LEU A CA 1
ATOM 2364 C C . LEU A 1 291 ? 8.423 -27.530 -12.622 1.00 82.38 291 LEU A C 1
ATOM 2366 O O . LEU A 1 291 ? 9.355 -26.771 -12.878 1.00 82.38 291 LEU A O 1
ATOM 2370 N N . LYS A 1 292 ? 7.970 -28.409 -13.528 1.00 85.12 292 LYS A N 1
ATOM 2371 C CA . LYS A 1 292 ? 8.497 -28.471 -14.900 1.00 85.12 292 LYS A CA 1
ATOM 2372 C C . LYS A 1 292 ? 8.237 -27.168 -15.665 1.00 85.12 292 LYS A C 1
ATOM 2374 O O . LYS A 1 292 ? 9.166 -26.618 -16.249 1.00 85.12 292 LYS A O 1
ATOM 2379 N N . SER A 1 293 ? 7.006 -26.655 -15.626 1.00 85.00 293 SER A N 1
ATOM 2380 C CA . SER A 1 293 ? 6.663 -25.363 -16.240 1.00 85.00 293 SER A CA 1
ATOM 2381 C C . SER A 1 293 ? 7.496 -24.218 -15.654 1.00 85.00 293 SER A C 1
ATOM 2383 O O . SER A 1 293 ? 7.952 -23.351 -16.396 1.00 85.00 293 SER A O 1
ATOM 2385 N N . LEU A 1 294 ? 7.730 -24.230 -14.338 1.00 87.12 294 LEU A N 1
ATOM 2386 C CA . LEU A 1 294 ? 8.533 -23.226 -13.646 1.00 87.12 294 LEU A CA 1
ATOM 2387 C C . LEU A 1 294 ? 9.994 -23.260 -14.114 1.00 87.12 294 LEU A C 1
ATOM 2389 O O . LEU A 1 294 ? 10.537 -22.205 -14.430 1.00 87.12 294 LEU A O 1
ATOM 2393 N N . ARG A 1 295 ? 10.594 -24.452 -14.252 1.00 85.94 295 ARG A N 1
ATOM 2394 C CA . ARG A 1 295 ? 11.939 -24.636 -14.835 1.00 85.94 295 ARG A CA 1
ATOM 2395 C C . ARG A 1 295 ? 12.025 -24.084 -16.253 1.00 85.94 295 ARG A C 1
ATOM 2397 O O . ARG A 1 295 ? 12.948 -23.346 -16.579 1.00 85.94 295 ARG A O 1
ATOM 2404 N N . GLU A 1 296 ? 11.046 -24.395 -17.101 1.00 88.06 296 GLU A N 1
ATOM 2405 C CA . GLU A 1 296 ? 10.996 -23.872 -18.472 1.00 88.06 296 GLU A CA 1
ATOM 2406 C C . GLU A 1 296 ? 10.854 -22.340 -18.496 1.00 88.06 296 GLU A C 1
ATOM 2408 O O . GLU A 1 296 ? 11.460 -21.663 -19.330 1.00 88.06 296 GLU A O 1
ATOM 2413 N N . ALA A 1 297 ? 10.070 -21.769 -17.578 1.00 88.06 297 ALA A N 1
ATOM 2414 C CA . ALA A 1 297 ? 9.905 -20.326 -17.444 1.00 88.06 297 ALA A CA 1
ATOM 2415 C C . ALA A 1 297 ? 11.168 -19.634 -16.897 1.00 88.06 297 ALA A C 1
ATOM 2417 O O . ALA A 1 297 ? 11.497 -18.539 -17.360 1.00 88.06 297 ALA A O 1
ATOM 2418 N N . ALA A 1 298 ? 11.880 -20.271 -15.966 1.00 88.62 298 ALA A N 1
ATOM 2419 C CA . ALA A 1 298 ? 13.157 -19.827 -15.413 1.00 88.62 298 ALA A CA 1
ATOM 2420 C C . ALA A 1 298 ? 14.273 -19.857 -16.474 1.00 88.62 298 ALA A C 1
ATOM 2422 O O . ALA A 1 298 ? 14.961 -18.859 -16.678 1.00 88.62 298 ALA A O 1
ATOM 2423 N N . ALA A 1 299 ? 14.363 -20.933 -17.263 1.00 90.44 299 ALA A N 1
ATOM 2424 C CA . ALA A 1 299 ? 15.291 -21.019 -18.391 1.00 90.44 299 ALA A CA 1
ATOM 2425 C C . ALA A 1 299 ? 15.052 -19.891 -19.411 1.00 90.44 299 ALA A C 1
ATOM 2427 O O . ALA A 1 299 ? 15.990 -19.211 -19.827 1.00 90.44 299 ALA A O 1
ATOM 2428 N N . LYS A 1 300 ? 13.782 -19.619 -19.753 1.00 93.19 300 LYS A N 1
ATOM 2429 C CA . LYS A 1 300 ? 13.415 -18.477 -20.608 1.00 93.19 300 LYS A CA 1
ATOM 2430 C C . LYS A 1 300 ? 13.818 -17.140 -19.987 1.00 93.19 300 LYS A C 1
ATOM 2432 O O . LYS A 1 300 ? 14.282 -16.266 -20.715 1.00 93.19 300 LYS A O 1
ATOM 2437 N N . LEU A 1 301 ? 13.645 -16.967 -18.673 1.00 93.94 301 LEU A N 1
ATOM 2438 C CA . LEU A 1 301 ? 14.071 -15.756 -17.966 1.00 93.94 301 LEU A CA 1
ATOM 2439 C C . LEU A 1 301 ? 15.578 -15.544 -18.114 1.00 93.94 301 LEU A C 1
ATOM 2441 O O . LEU A 1 301 ? 15.992 -14.439 -18.466 1.00 93.94 301 LEU A O 1
ATOM 2445 N N . ASN A 1 302 ? 16.373 -16.598 -17.924 1.00 93.31 302 ASN A N 1
ATOM 2446 C CA . ASN A 1 302 ? 17.818 -16.523 -18.092 1.00 93.31 302 ASN A CA 1
ATOM 2447 C C . ASN A 1 302 ? 18.204 -16.139 -19.533 1.00 93.31 302 ASN A C 1
ATOM 2449 O O . ASN A 1 302 ? 18.967 -15.200 -19.724 1.00 93.31 302 ASN A O 1
ATOM 2453 N N . THR A 1 303 ? 17.585 -16.734 -20.560 1.00 94.69 303 THR A N 1
ATOM 2454 C CA . THR A 1 303 ? 17.834 -16.346 -21.967 1.00 94.69 303 THR A CA 1
ATOM 2455 C C . THR A 1 303 ? 17.519 -14.866 -22.244 1.00 94.69 303 THR A C 1
ATOM 2457 O O . THR A 1 303 ? 18.237 -14.180 -22.981 1.00 94.69 303 THR A O 1
ATOM 2460 N N . LYS A 1 304 ? 16.437 -14.331 -21.657 1.00 95.19 304 LYS A N 1
ATOM 2461 C CA . LYS A 1 304 ? 16.108 -12.899 -21.773 1.00 95.19 304 LYS A CA 1
ATOM 2462 C C . LYS A 1 304 ? 17.131 -12.028 -21.040 1.00 95.19 304 LYS A C 1
ATOM 2464 O O . LYS A 1 304 ? 17.515 -10.983 -21.566 1.00 95.19 304 LYS A O 1
ATOM 2469 N N . LEU A 1 305 ? 17.603 -12.468 -19.874 1.00 95.50 305 LEU A N 1
ATOM 2470 C CA . LEU A 1 305 ? 18.626 -11.770 -19.099 1.00 95.50 305 LEU A CA 1
ATOM 2471 C C . LEU A 1 305 ? 19.983 -11.757 -19.818 1.00 95.50 305 LEU A C 1
ATOM 2473 O O . LEU A 1 305 ? 20.616 -10.710 -19.886 1.00 95.50 305 LEU A O 1
ATOM 2477 N N . GLU A 1 306 ? 20.387 -12.862 -20.441 1.00 95.44 306 GLU A N 1
ATOM 2478 C CA . GLU A 1 306 ? 21.600 -12.941 -21.266 1.00 95.44 306 GLU A CA 1
ATOM 2479 C C . GLU A 1 306 ? 21.548 -11.957 -22.441 1.00 95.44 306 GLU A C 1
ATOM 2481 O O . GLU A 1 306 ? 22.529 -11.273 -22.740 1.00 95.44 306 GLU A O 1
ATOM 2486 N N . THR A 1 307 ? 20.378 -11.819 -23.077 1.00 94.62 307 THR A N 1
ATOM 2487 C CA . THR A 1 307 ? 20.169 -10.815 -24.132 1.00 94.62 307 THR A CA 1
ATOM 2488 C C . THR A 1 307 ? 20.370 -9.399 -23.589 1.00 94.62 307 THR A C 1
ATOM 2490 O O . THR A 1 307 ? 21.042 -8.586 -24.225 1.00 94.62 307 THR A O 1
ATOM 2493 N N . TYR A 1 308 ? 19.827 -9.109 -22.403 1.00 95.75 308 TYR A N 1
ATOM 2494 C CA . TYR A 1 308 ? 20.025 -7.832 -21.720 1.00 95.75 308 TYR A CA 1
ATOM 2495 C C . TYR A 1 308 ? 21.504 -7.584 -21.380 1.00 95.75 308 TYR A C 1
ATOM 2497 O O . TYR A 1 308 ? 22.026 -6.517 -21.701 1.00 95.75 308 TYR A O 1
ATOM 2505 N N . HIS A 1 309 ? 22.206 -8.565 -20.803 1.00 95.00 309 HIS A N 1
ATOM 2506 C CA . HIS A 1 309 ? 23.629 -8.457 -20.462 1.00 95.00 309 HIS A CA 1
ATOM 2507 C C . HIS A 1 309 ? 24.501 -8.219 -21.685 1.00 95.00 309 HIS A C 1
ATOM 2509 O O . HIS A 1 309 ? 25.351 -7.336 -21.653 1.00 95.00 309 HIS A O 1
ATOM 2515 N N . ARG A 1 310 ? 24.261 -8.939 -22.784 1.00 95.00 310 ARG A N 1
ATOM 2516 C CA . ARG A 1 310 ? 24.990 -8.755 -24.045 1.00 95.00 310 ARG A CA 1
ATOM 2517 C C . ARG A 1 310 ? 24.875 -7.318 -24.562 1.00 95.00 310 ARG A C 1
ATOM 2519 O O . ARG A 1 310 ? 25.878 -6.705 -24.939 1.00 95.00 310 ARG A O 1
ATOM 2526 N N . LEU A 1 311 ? 23.657 -6.774 -24.574 1.00 92.88 311 LEU A N 1
ATOM 2527 C CA . LEU A 1 311 ? 23.406 -5.394 -24.997 1.00 92.88 311 LEU A CA 1
ATOM 2528 C C . LEU A 1 311 ? 24.046 -4.391 -24.030 1.00 92.88 311 LEU A C 1
ATOM 2530 O O . LEU A 1 311 ? 24.661 -3.422 -24.474 1.00 92.88 311 LEU A O 1
ATOM 2534 N N . LEU A 1 312 ? 23.965 -4.654 -22.724 1.00 91.44 312 LEU A N 1
ATOM 2535 C CA . LEU A 1 312 ? 24.587 -3.826 -21.698 1.00 91.44 312 LEU A CA 1
ATOM 2536 C C . LEU A 1 312 ? 26.110 -3.789 -21.856 1.00 91.44 312 LEU A C 1
ATOM 2538 O O . LEU A 1 312 ? 26.677 -2.706 -21.913 1.00 91.44 312 LEU A O 1
ATOM 2542 N N . SER A 1 313 ? 26.777 -4.936 -22.003 1.00 91.44 313 SER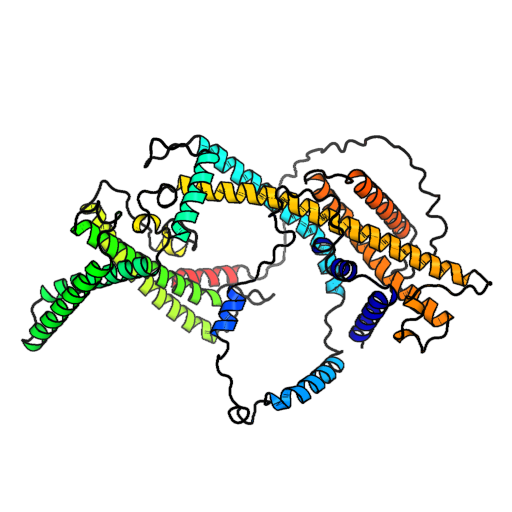 A N 1
ATOM 2543 C CA . SER A 1 313 ? 28.224 -5.006 -22.240 1.00 91.44 313 SER A CA 1
ATOM 2544 C C . SER A 1 313 ? 28.634 -4.204 -23.473 1.00 91.44 313 SER A C 1
ATOM 2546 O O . SER A 1 313 ? 29.581 -3.426 -23.406 1.00 91.44 313 SER A O 1
ATOM 2548 N N . THR A 1 314 ? 27.872 -4.317 -24.565 1.00 90.75 314 THR A N 1
ATOM 2549 C CA . THR A 1 314 ? 28.101 -3.533 -25.790 1.00 90.75 314 THR A CA 1
ATOM 2550 C C . THR A 1 314 ? 27.996 -2.028 -25.518 1.00 90.75 314 THR A C 1
ATOM 2552 O O . THR A 1 314 ? 28.825 -1.244 -25.984 1.00 90.75 314 THR A O 1
ATOM 2555 N N . TYR A 1 315 ? 27.009 -1.614 -24.721 1.00 88.25 315 TYR A N 1
ATOM 2556 C CA . TYR A 1 315 ? 26.797 -0.210 -24.363 1.00 88.25 315 TYR A CA 1
ATOM 2557 C C . TYR A 1 315 ? 27.911 0.327 -23.471 1.00 88.25 315 TYR A C 1
ATOM 2559 O O . TYR A 1 315 ? 28.415 1.418 -23.710 1.00 88.25 315 TYR A O 1
ATOM 2567 N N . LEU A 1 316 ? 28.361 -0.463 -22.497 1.00 86.12 316 LEU A N 1
ATOM 2568 C CA . LEU A 1 316 ? 29.457 -0.097 -21.602 1.00 86.12 316 LEU A CA 1
ATOM 2569 C C . LEU A 1 316 ? 30.778 0.102 -22.353 1.00 86.12 316 LEU A C 1
ATOM 2571 O O . LEU A 1 316 ? 31.523 1.028 -22.039 1.00 86.12 316 LEU A O 1
ATOM 2575 N N . THR A 1 317 ? 31.059 -0.729 -23.361 1.00 86.00 317 THR A N 1
ATOM 2576 C CA . THR A 1 317 ? 32.245 -0.565 -24.215 1.00 86.00 317 THR A CA 1
ATOM 2577 C C . THR A 1 317 ? 32.144 0.667 -25.115 1.00 86.00 317 THR A C 1
ATOM 2579 O O . THR A 1 317 ? 33.151 1.321 -25.368 1.00 86.00 317 THR A O 1
ATOM 2582 N N . THR A 1 318 ? 30.940 1.001 -25.583 1.00 83.00 318 THR A N 1
ATOM 2583 C CA . THR A 1 318 ? 30.723 2.099 -26.540 1.00 83.00 318 THR A CA 1
ATOM 2584 C C . THR A 1 318 ? 30.580 3.466 -25.851 1.00 83.00 318 THR A C 1
ATOM 2586 O O . THR A 1 318 ? 30.966 4.481 -26.430 1.00 83.00 318 THR A O 1
ATOM 2589 N N . SER A 1 319 ? 30.082 3.506 -24.606 1.00 74.88 319 SER A N 1
ATOM 2590 C CA . SER A 1 319 ? 29.637 4.737 -23.926 1.00 74.88 319 SER A CA 1
ATOM 2591 C C . SER A 1 319 ? 29.983 4.776 -22.421 1.00 74.88 319 SER A C 1
ATOM 2593 O O . SER A 1 319 ? 29.093 4.742 -21.567 1.00 74.88 319 SER A O 1
ATOM 2595 N N . PRO A 1 320 ? 31.270 4.905 -22.042 1.00 67.19 320 PRO A N 1
ATOM 2596 C CA . PRO A 1 320 ? 31.719 4.778 -20.648 1.00 67.19 320 PRO A CA 1
ATOM 2597 C C . PRO A 1 320 ? 31.391 5.967 -19.719 1.00 67.19 320 PRO A C 1
ATOM 2599 O O . PRO A 1 320 ? 31.518 5.832 -18.504 1.00 67.19 320 PRO A O 1
ATOM 2602 N N . HIS A 1 321 ? 30.969 7.128 -20.238 1.00 60.62 321 HIS A N 1
ATOM 2603 C CA . HIS A 1 321 ? 30.869 8.383 -19.464 1.00 60.62 321 HIS A CA 1
ATOM 2604 C C . HIS A 1 321 ? 29.448 8.807 -19.036 1.00 60.62 321 HIS A C 1
ATOM 2606 O O . HIS A 1 321 ? 29.278 9.919 -18.536 1.00 60.62 321 HIS A O 1
ATOM 2612 N N . ARG A 1 322 ? 28.418 7.971 -19.222 1.00 65.50 322 ARG A N 1
ATOM 2613 C CA . ARG A 1 322 ? 27.023 8.305 -18.857 1.00 65.50 322 ARG A CA 1
ATOM 2614 C C . ARG A 1 322 ? 26.467 7.414 -17.754 1.00 65.50 322 ARG A C 1
ATOM 2616 O O . ARG A 1 322 ? 27.023 6.364 -17.460 1.00 65.50 322 ARG A O 1
ATOM 2623 N N . SER A 1 323 ? 25.341 7.836 -17.178 1.00 69.44 323 SER A N 1
ATOM 2624 C CA . SER A 1 323 ? 24.491 7.028 -16.300 1.00 69.44 323 SER A CA 1
ATOM 2625 C C . SER A 1 323 ? 24.175 5.684 -16.960 1.00 69.44 323 SER A C 1
ATOM 2627 O O . SER A 1 323 ? 23.529 5.639 -18.006 1.00 69.44 323 SER A O 1
ATOM 2629 N N . GLN A 1 324 ? 24.670 4.596 -16.374 1.00 77.12 324 GLN A N 1
ATOM 2630 C CA . GLN A 1 324 ? 24.585 3.263 -16.966 1.00 77.12 324 GLN A CA 1
ATOM 2631 C C . GLN A 1 324 ? 23.301 2.554 -16.519 1.00 77.12 324 GLN A C 1
ATOM 2633 O O . GLN A 1 324 ? 22.912 2.689 -15.355 1.00 77.12 324 GLN A O 1
ATOM 2638 N N . PRO A 1 325 ? 22.651 1.771 -17.398 1.00 82.00 325 PRO A N 1
ATOM 2639 C CA . PRO A 1 325 ? 21.584 0.875 -16.976 1.00 82.00 325 PRO A CA 1
ATOM 2640 C C . PRO A 1 325 ? 22.097 -0.115 -15.920 1.00 82.00 325 PRO A C 1
ATOM 2642 O O . PRO A 1 325 ? 23.208 -0.636 -16.023 1.00 82.00 325 PRO A O 1
ATOM 2645 N N . THR A 1 326 ? 21.287 -0.382 -14.898 1.00 84.19 326 THR A N 1
ATOM 2646 C CA . THR A 1 326 ? 21.673 -1.228 -13.763 1.00 84.19 326 THR A CA 1
ATOM 2647 C C . THR A 1 326 ? 21.929 -2.672 -14.199 1.00 84.19 326 THR A C 1
ATOM 2649 O O . THR A 1 326 ? 21.094 -3.281 -14.869 1.00 84.19 326 THR A O 1
ATOM 2652 N N . ASN A 1 327 ? 23.055 -3.256 -13.790 1.00 87.69 327 ASN A N 1
ATOM 2653 C CA . ASN A 1 327 ? 23.317 -4.682 -13.983 1.00 87.69 327 ASN A CA 1
ATOM 2654 C C . ASN A 1 327 ? 22.746 -5.499 -12.808 1.00 87.69 327 ASN A C 1
ATOM 2656 O O . ASN A 1 327 ? 22.767 -5.041 -11.668 1.00 87.69 327 ASN A O 1
ATOM 2660 N N . ILE A 1 328 ? 22.257 -6.708 -13.080 1.00 91.94 328 ILE A N 1
ATOM 2661 C CA . ILE A 1 328 ? 21.805 -7.669 -12.072 1.00 91.94 328 ILE A CA 1
ATOM 2662 C C . ILE A 1 328 ? 22.193 -9.083 -12.506 1.00 91.94 328 ILE A C 1
ATOM 2664 O O . ILE A 1 328 ? 22.056 -9.432 -13.678 1.00 91.94 328 ILE A O 1
ATOM 2668 N N . THR A 1 329 ? 22.693 -9.897 -11.579 1.00 93.06 329 THR A N 1
ATOM 2669 C CA . THR A 1 329 ? 22.972 -11.315 -11.841 1.00 93.06 329 THR A CA 1
ATOM 2670 C C . THR A 1 329 ? 21.677 -12.123 -11.819 1.00 93.06 329 THR A C 1
ATOM 2672 O O . THR A 1 329 ? 20.684 -11.693 -11.236 1.00 93.06 329 THR A O 1
ATOM 2675 N N . TYR A 1 330 ? 21.674 -13.309 -12.430 1.00 91.06 330 TYR A N 1
ATOM 2676 C CA . TYR A 1 330 ? 20.492 -14.175 -12.426 1.00 91.06 330 TYR A CA 1
ATOM 2677 C C . TYR A 1 330 ? 20.047 -14.541 -11.001 1.00 91.06 330 TYR A C 1
ATOM 2679 O O . TYR A 1 330 ? 18.875 -14.398 -10.671 1.00 91.06 330 TYR A O 1
ATOM 2687 N N . LEU A 1 331 ? 20.993 -14.902 -10.128 1.00 88.31 331 LEU A N 1
ATOM 2688 C CA . LEU A 1 331 ? 20.707 -15.223 -8.725 1.00 88.31 331 LEU A CA 1
ATOM 2689 C C . LEU A 1 331 ? 20.071 -14.042 -7.985 1.00 88.31 331 LEU A C 1
ATOM 2691 O O . LEU A 1 331 ? 19.003 -14.187 -7.399 1.00 88.31 331 LEU A O 1
ATOM 2695 N N . ALA A 1 332 ? 20.661 -12.848 -8.106 1.00 90.75 332 ALA A N 1
ATOM 2696 C CA . ALA A 1 332 ? 20.093 -11.648 -7.501 1.00 90.75 332 ALA A CA 1
ATOM 2697 C C . ALA A 1 332 ? 18.703 -11.327 -8.079 1.00 90.75 332 ALA A C 1
ATOM 2699 O O . ALA A 1 332 ? 17.813 -10.908 -7.347 1.00 90.75 332 ALA A O 1
ATOM 2700 N N . LEU A 1 333 ? 18.475 -11.564 -9.376 1.00 91.19 333 LEU A N 1
ATOM 2701 C CA . LEU A 1 333 ? 17.174 -11.349 -10.009 1.00 91.19 333 LEU A CA 1
ATOM 2702 C C . LEU A 1 333 ? 16.068 -12.218 -9.388 1.00 91.19 333 LEU A C 1
ATOM 2704 O O . LEU A 1 333 ? 14.933 -11.758 -9.290 1.00 91.19 333 LEU A O 1
ATOM 2708 N N . LEU A 1 334 ? 16.374 -13.442 -8.951 1.00 87.00 334 LEU A N 1
ATOM 2709 C CA . LEU A 1 334 ? 15.398 -14.321 -8.295 1.00 87.00 334 LEU A CA 1
ATOM 2710 C C . LEU A 1 334 ? 15.032 -13.861 -6.876 1.00 87.00 334 LEU A C 1
ATOM 2712 O O . LEU A 1 334 ? 13.939 -14.164 -6.390 1.00 87.00 334 LEU A O 1
ATOM 2716 N N . GLU A 1 335 ? 15.918 -13.113 -6.225 1.00 88.00 335 GLU A N 1
ATOM 2717 C CA . GLU A 1 335 ? 15.745 -12.641 -4.850 1.00 88.00 335 GLU A CA 1
ATOM 2718 C C . GLU A 1 335 ? 15.014 -11.298 -4.772 1.00 88.00 335 GLU A C 1
ATOM 2720 O O . GLU A 1 335 ? 14.292 -11.051 -3.808 1.00 88.00 335 GLU A O 1
ATOM 2725 N N . ILE A 1 336 ? 15.152 -10.436 -5.785 1.00 88.25 336 ILE A N 1
ATOM 2726 C CA . ILE A 1 336 ? 14.563 -9.095 -5.729 1.00 88.25 336 ILE A CA 1
ATOM 2727 C C . ILE A 1 336 ? 13.029 -9.098 -5.774 1.00 88.25 336 ILE A C 1
ATOM 2729 O O . ILE A 1 336 ? 12.388 -9.920 -6.438 1.00 88.25 336 ILE A O 1
ATOM 2733 N N . ASP A 1 337 ? 12.445 -8.096 -5.120 1.00 85.12 337 ASP A N 1
ATOM 2734 C CA . ASP A 1 337 ? 11.020 -7.769 -5.190 1.00 85.12 337 ASP A CA 1
ATOM 2735 C C . ASP A 1 337 ? 10.686 -6.823 -6.358 1.00 85.12 337 ASP A C 1
ATOM 2737 O O . ASP A 1 337 ? 11.560 -6.254 -7.018 1.00 85.12 337 ASP A O 1
ATOM 2741 N N . PHE A 1 338 ? 9.387 -6.623 -6.606 1.00 82.31 338 PHE A N 1
ATOM 2742 C CA . PHE A 1 338 ? 8.888 -5.712 -7.647 1.00 82.31 338 PHE A CA 1
ATOM 2743 C C . PHE A 1 338 ? 9.270 -4.239 -7.416 1.00 82.31 338 PHE A C 1
ATOM 2745 O O . PHE A 1 338 ? 9.376 -3.488 -8.382 1.00 82.31 338 PHE A O 1
ATOM 2752 N N . ASP A 1 339 ? 9.541 -3.846 -6.168 1.00 77.44 339 ASP A N 1
ATOM 2753 C CA . ASP A 1 339 ? 9.917 -2.474 -5.790 1.00 77.44 339 ASP A CA 1
ATOM 2754 C C . ASP A 1 339 ? 11.439 -2.222 -5.828 1.00 77.44 339 ASP A C 1
ATOM 2756 O O . ASP A 1 339 ? 11.922 -1.157 -5.424 1.00 77.44 339 ASP A O 1
ATOM 2760 N N . HIS A 1 340 ? 12.224 -3.205 -6.279 1.00 86.31 340 HIS A N 1
ATOM 2761 C CA . HIS A 1 340 ? 13.678 -3.095 -6.337 1.00 86.31 340 HIS A CA 1
ATOM 2762 C C . HIS A 1 340 ? 14.139 -2.049 -7.379 1.00 86.31 340 HIS A C 1
ATOM 2764 O O . HIS A 1 340 ? 13.592 -2.022 -8.486 1.00 86.31 340 HIS A O 1
ATOM 2770 N N . PRO A 1 341 ? 15.188 -1.238 -7.104 1.00 84.00 341 PRO A N 1
ATOM 2771 C CA . PRO A 1 341 ? 15.669 -0.184 -8.012 1.00 84.00 341 PRO A CA 1
ATOM 2772 C C . PRO A 1 341 ? 16.026 -0.650 -9.428 1.00 84.00 341 PRO A C 1
ATOM 2774 O O . PRO A 1 341 ? 15.916 0.124 -10.373 1.00 84.00 341 PRO A O 1
ATOM 2777 N N . PHE A 1 342 ? 16.389 -1.927 -9.605 1.00 89.00 342 PHE A N 1
ATOM 2778 C CA . PHE A 1 342 ? 16.593 -2.523 -10.932 1.00 89.00 342 PHE A CA 1
ATOM 2779 C C . PHE A 1 342 ? 15.401 -2.276 -11.865 1.00 89.00 342 PHE A C 1
ATOM 2781 O O . PHE A 1 342 ? 15.597 -1.998 -13.043 1.00 89.00 342 PHE A O 1
ATOM 2788 N N . TRP A 1 343 ? 14.167 -2.308 -11.355 1.00 89.12 343 TRP A N 1
ATOM 2789 C CA . TRP A 1 343 ? 12.959 -2.079 -12.145 1.00 89.12 343 TRP A CA 1
ATOM 2790 C C . TRP A 1 343 ? 12.665 -0.604 -12.420 1.00 89.12 343 TRP A C 1
ATOM 2792 O O . TRP A 1 343 ? 11.630 -0.301 -13.001 1.00 89.12 343 TRP A O 1
ATOM 2802 N N . ASN A 1 344 ? 13.541 0.323 -12.055 1.00 86.50 344 ASN A N 1
ATOM 2803 C CA . ASN A 1 344 ? 13.340 1.726 -12.370 1.00 86.50 344 ASN A CA 1
ATOM 2804 C C . ASN A 1 344 ? 13.668 2.019 -13.845 1.00 86.50 344 ASN A C 1
ATOM 2806 O O . ASN A 1 344 ? 14.781 1.763 -14.306 1.00 86.50 344 ASN A O 1
ATOM 2810 N N . ASP A 1 345 ? 12.706 2.567 -14.588 1.00 87.19 345 ASP A N 1
ATOM 2811 C CA . ASP A 1 345 ? 12.865 2.925 -16.004 1.00 87.19 345 ASP A CA 1
ATOM 2812 C C . ASP A 1 345 ? 13.170 4.412 -16.227 1.00 87.19 345 ASP A C 1
ATOM 2814 O O . ASP A 1 345 ? 13.245 4.865 -17.368 1.00 87.19 345 ASP A O 1
ATOM 2818 N N . GLY A 1 346 ? 13.403 5.165 -15.151 1.00 84.94 346 GLY A N 1
ATOM 2819 C CA . GLY A 1 346 ? 13.658 6.599 -15.179 1.00 84.94 346 GLY A CA 1
ATOM 2820 C C . GLY A 1 346 ? 14.830 7.001 -16.071 1.00 84.94 346 GLY A C 1
ATOM 2821 O O . GLY A 1 346 ? 14.780 8.061 -16.684 1.00 84.94 346 GLY A O 1
ATOM 2822 N N . LEU A 1 347 ? 15.832 6.134 -16.255 1.00 84.75 347 LEU A N 1
ATOM 2823 C CA . LEU A 1 347 ? 16.908 6.355 -17.229 1.00 84.75 347 LEU A CA 1
ATOM 2824 C C . LEU A 1 347 ? 16.382 6.482 -18.673 1.00 84.75 347 LEU A C 1
ATOM 2826 O O . LEU A 1 347 ? 16.880 7.305 -19.437 1.00 84.75 347 LEU A O 1
ATOM 2830 N N . PHE A 1 348 ? 15.371 5.690 -19.039 1.00 85.38 348 PHE A N 1
ATOM 2831 C CA . PHE A 1 348 ? 14.811 5.624 -20.393 1.00 85.38 348 PHE A CA 1
ATOM 2832 C C . PHE A 1 348 ? 13.726 6.678 -20.644 1.00 85.38 348 PHE A C 1
ATOM 2834 O O . PHE A 1 348 ? 13.484 7.052 -21.793 1.00 85.38 348 PHE A O 1
ATOM 2841 N N . THR A 1 349 ? 13.069 7.162 -19.584 1.00 83.38 349 THR A N 1
ATOM 2842 C CA . THR A 1 349 ? 11.926 8.083 -19.694 1.00 83.38 349 THR A CA 1
ATOM 2843 C C . THR A 1 349 ? 12.203 9.492 -19.200 1.00 83.38 349 THR A C 1
ATOM 2845 O O . THR A 1 349 ? 11.584 10.422 -19.699 1.00 83.38 349 THR A O 1
ATOM 2848 N N . ASN A 1 350 ? 13.092 9.683 -18.226 1.00 83.94 350 ASN A N 1
ATOM 2849 C CA . ASN A 1 350 ? 13.337 10.964 -17.559 1.00 83.94 350 ASN A CA 1
ATOM 2850 C C . ASN A 1 350 ? 14.798 11.075 -17.082 1.00 83.94 350 ASN A C 1
ATOM 2852 O O . ASN A 1 350 ? 15.066 11.601 -16.008 1.00 83.94 350 ASN A O 1
ATOM 2856 N N . GLY A 1 351 ? 15.764 10.608 -17.884 1.00 81.62 351 GLY A N 1
ATOM 2857 C CA . GLY A 1 351 ? 17.160 10.399 -17.465 1.00 81.62 351 GLY A CA 1
ATOM 2858 C C . GLY A 1 351 ? 17.963 11.637 -17.030 1.00 81.62 351 GLY A C 1
ATOM 2859 O O . GLY A 1 351 ? 19.131 11.506 -16.682 1.00 81.62 351 GLY A O 1
ATOM 2860 N N . ARG A 1 352 ? 17.370 12.837 -17.059 1.00 82.81 352 ARG A N 1
ATOM 2861 C CA . ARG A 1 352 ? 17.973 14.092 -16.570 1.00 82.81 352 ARG A CA 1
ATOM 2862 C C . ARG A 1 352 ? 17.437 14.521 -15.204 1.00 82.81 352 ARG A C 1
ATOM 2864 O O . ARG A 1 352 ? 17.988 15.429 -14.590 1.00 82.81 352 ARG A O 1
ATOM 2871 N N . GLU A 1 353 ? 16.356 13.898 -14.751 1.00 88.88 353 GLU A N 1
ATOM 2872 C CA . GLU A 1 353 ? 15.651 14.290 -13.542 1.00 88.88 353 GLU A CA 1
ATOM 2873 C C . GLU A 1 353 ? 16.176 13.509 -12.327 1.00 88.88 353 GLU A C 1
ATOM 2875 O O . GLU A 1 353 ? 16.196 12.275 -12.365 1.00 88.88 353 GLU A O 1
ATOM 2880 N N . PRO A 1 354 ? 16.556 14.175 -11.220 1.00 91.19 354 PRO A N 1
ATOM 2881 C CA . PRO A 1 354 ? 17.069 13.491 -10.033 1.00 91.19 354 PRO A CA 1
ATOM 2882 C C . PRO A 1 354 ? 16.095 12.454 -9.464 1.00 91.19 354 PRO A C 1
ATOM 2884 O O . PRO A 1 354 ? 16.510 11.346 -9.135 1.00 91.19 354 PRO A O 1
ATOM 2887 N N . TRP A 1 355 ? 14.791 12.753 -9.423 1.00 91.62 355 TRP A N 1
ATOM 2888 C CA . TRP A 1 355 ? 13.773 11.792 -8.977 1.00 91.62 355 TRP A CA 1
ATOM 2889 C C . TRP A 1 355 ? 13.749 10.498 -9.805 1.00 91.62 355 TRP A C 1
ATOM 2891 O O . TRP A 1 355 ? 13.372 9.451 -9.290 1.00 91.62 355 TRP A O 1
ATOM 2901 N N . ALA A 1 356 ? 14.190 10.533 -11.065 1.00 88.69 356 ALA A N 1
ATOM 2902 C CA . ALA A 1 356 ? 14.124 9.398 -11.980 1.00 88.69 356 ALA A CA 1
ATOM 2903 C C . ALA A 1 356 ? 15.373 8.504 -11.943 1.00 88.69 356 ALA A C 1
ATOM 2905 O O . ALA A 1 356 ? 15.253 7.299 -12.162 1.00 88.69 356 ALA A O 1
ATOM 2906 N N . ILE A 1 357 ? 16.556 9.056 -11.643 1.00 88.00 357 ILE A N 1
ATOM 2907 C CA . ILE A 1 357 ? 17.833 8.321 -11.750 1.00 88.00 357 ILE A CA 1
ATOM 2908 C C . ILE A 1 357 ? 18.717 8.324 -10.497 1.00 88.00 357 ILE A C 1
ATOM 2910 O O . ILE A 1 357 ? 19.618 7.497 -10.414 1.00 88.00 357 ILE A O 1
ATOM 2914 N N . ASP A 1 358 ? 18.503 9.224 -9.533 1.00 88.44 358 ASP A N 1
ATOM 2915 C CA . ASP A 1 358 ? 19.328 9.295 -8.322 1.00 88.44 358 ASP A CA 1
ATOM 2916 C C . ASP A 1 358 ? 18.697 8.470 -7.186 1.00 88.44 358 ASP A C 1
ATOM 2918 O O . ASP A 1 358 ? 17.654 8.824 -6.627 1.00 88.44 358 ASP A O 1
ATOM 2922 N N . ASP A 1 359 ? 19.359 7.366 -6.825 1.00 87.12 359 ASP A N 1
ATOM 2923 C CA . ASP A 1 359 ? 18.878 6.407 -5.820 1.00 87.12 359 ASP A CA 1
ATOM 2924 C C . ASP A 1 359 ? 18.602 7.062 -4.460 1.00 87.12 359 ASP A C 1
ATOM 2926 O O . ASP A 1 359 ? 17.635 6.722 -3.771 1.00 87.12 359 ASP A O 1
ATOM 2930 N N . TYR A 1 360 ? 19.437 8.026 -4.059 1.00 91.44 360 TYR A N 1
ATOM 2931 C CA . TYR A 1 360 ? 19.270 8.746 -2.799 1.00 91.44 360 TYR A CA 1
ATOM 2932 C C . TYR A 1 360 ? 18.077 9.700 -2.827 1.00 91.44 360 TYR A C 1
ATOM 2934 O O . TYR A 1 360 ? 17.363 9.789 -1.827 1.00 91.44 360 TYR A O 1
ATOM 2942 N N . THR A 1 361 ? 17.811 10.356 -3.957 1.00 92.81 361 THR A N 1
ATOM 2943 C CA . THR A 1 361 ? 16.609 11.169 -4.166 1.00 92.81 361 THR A CA 1
ATOM 2944 C C . THR A 1 361 ? 15.361 10.294 -4.062 1.00 92.81 361 THR A C 1
ATOM 2946 O O . THR A 1 361 ? 14.471 10.599 -3.270 1.00 92.81 361 THR A O 1
ATOM 2949 N N . GLN A 1 362 ? 15.321 9.152 -4.751 1.00 90.62 362 GLN A N 1
ATOM 2950 C CA . GLN A 1 362 ? 14.189 8.212 -4.701 1.00 90.62 362 GLN A CA 1
ATOM 2951 C C . GLN A 1 362 ? 13.977 7.605 -3.319 1.00 90.62 362 GLN A C 1
ATOM 2953 O O . GLN A 1 362 ? 12.847 7.465 -2.842 1.00 90.62 362 GLN A O 1
ATOM 2958 N N . HIS A 1 363 ? 15.063 7.201 -2.660 1.00 91.50 363 HIS A N 1
ATOM 2959 C CA . HIS A 1 363 ? 14.995 6.711 -1.294 1.00 91.50 363 HIS A CA 1
ATOM 2960 C C . HIS A 1 363 ? 14.481 7.811 -0.359 1.00 91.50 363 HIS A C 1
ATOM 2962 O O . HIS A 1 363 ? 13.532 7.569 0.380 1.00 91.50 363 HIS A O 1
ATOM 2968 N N . GLY A 1 364 ? 15.025 9.027 -0.446 1.00 94.56 364 GLY A N 1
ATOM 2969 C CA . GLY A 1 364 ? 14.604 10.171 0.360 1.00 94.56 364 GLY A CA 1
ATOM 2970 C C . GLY A 1 364 ? 13.132 10.533 0.172 1.00 94.56 364 GLY A C 1
ATOM 2971 O O . GLY A 1 364 ? 12.429 10.732 1.158 1.00 94.56 364 GLY A O 1
ATOM 2972 N N . MET A 1 365 ? 12.633 10.540 -1.066 1.00 94.19 365 MET A N 1
ATOM 2973 C CA . MET A 1 365 ? 11.214 10.769 -1.366 1.00 94.19 365 MET A CA 1
ATOM 2974 C C . MET A 1 365 ? 10.317 9.734 -0.675 1.00 94.19 365 MET A C 1
ATOM 2976 O O . MET A 1 365 ? 9.354 10.104 -0.000 1.00 94.19 365 MET A O 1
ATOM 2980 N N . ARG A 1 366 ? 10.675 8.444 -0.759 1.00 93.62 366 ARG A N 1
ATOM 2981 C CA . ARG A 1 366 ? 9.966 7.366 -0.047 1.00 93.62 366 ARG A CA 1
ATOM 2982 C C . ARG A 1 366 ? 10.024 7.548 1.469 1.00 93.62 366 ARG A C 1
ATOM 2984 O O . ARG A 1 366 ? 9.002 7.395 2.132 1.00 93.62 366 ARG A O 1
ATOM 2991 N N . GLN A 1 367 ? 11.181 7.917 2.019 1.00 95.00 367 GLN A N 1
ATOM 2992 C CA . GLN A 1 367 ? 11.316 8.146 3.459 1.00 95.00 367 GLN A CA 1
ATOM 2993 C C . GLN A 1 367 ? 10.477 9.333 3.943 1.00 95.00 367 GLN A C 1
ATOM 2995 O O . GLN A 1 367 ? 9.883 9.235 5.011 1.00 95.00 367 GLN A O 1
ATOM 3000 N N . ILE A 1 368 ? 10.348 10.415 3.164 1.00 95.06 368 ILE A N 1
ATOM 3001 C CA . ILE A 1 368 ? 9.419 11.510 3.498 1.00 95.06 368 ILE A CA 1
ATOM 3002 C C . ILE A 1 368 ? 7.978 11.013 3.512 1.00 95.06 368 ILE A C 1
ATOM 3004 O O . ILE A 1 368 ? 7.251 11.297 4.460 1.00 95.06 368 ILE A O 1
ATOM 3008 N N . ALA A 1 369 ? 7.569 10.244 2.501 1.00 93.00 369 ALA A N 1
ATOM 3009 C CA . ALA A 1 369 ? 6.220 9.692 2.455 1.00 93.00 369 ALA A CA 1
ATOM 3010 C C . ALA A 1 369 ? 5.937 8.786 3.668 1.00 93.00 369 ALA A C 1
ATOM 3012 O O . ALA A 1 369 ? 4.875 8.892 4.279 1.00 93.00 369 ALA A O 1
ATOM 3013 N N . TYR A 1 370 ? 6.893 7.938 4.063 1.00 93.69 370 TYR A N 1
ATOM 3014 C CA . TYR A 1 370 ? 6.782 7.104 5.264 1.00 93.69 370 TYR A CA 1
ATOM 3015 C C . TYR A 1 370 ? 6.744 7.919 6.553 1.00 93.69 370 TYR A C 1
ATOM 3017 O O . TYR A 1 370 ? 5.933 7.623 7.428 1.00 93.69 370 TYR A O 1
ATOM 3025 N N . HIS A 1 371 ? 7.572 8.956 6.655 1.00 94.94 371 HIS A N 1
ATOM 3026 C CA . HIS A 1 371 ? 7.602 9.859 7.797 1.00 94.94 371 HIS A CA 1
ATOM 3027 C C . HIS A 1 371 ? 6.250 10.562 7.984 1.00 94.94 371 HIS A C 1
ATOM 3029 O O . HIS A 1 371 ? 5.637 10.463 9.050 1.00 94.94 371 HIS A O 1
ATOM 3035 N N . ASP A 1 372 ? 5.737 11.195 6.926 1.00 92.31 372 ASP A N 1
ATOM 3036 C CA . ASP A 1 372 ? 4.444 11.883 6.938 1.00 92.31 372 ASP A CA 1
ATOM 3037 C C . ASP A 1 372 ? 3.301 10.909 7.237 1.00 92.31 372 ASP A C 1
ATOM 3039 O O . ASP A 1 372 ? 2.432 11.187 8.068 1.00 92.31 372 ASP A O 1
ATOM 3043 N N . ARG A 1 373 ? 3.322 9.730 6.600 1.00 92.56 373 ARG A N 1
ATOM 3044 C CA . ARG A 1 373 ? 2.294 8.711 6.805 1.00 92.56 373 ARG A CA 1
ATOM 3045 C C . ARG A 1 373 ? 2.305 8.174 8.229 1.00 92.56 373 ARG A C 1
ATOM 3047 O O . ARG A 1 373 ? 1.237 7.926 8.778 1.00 92.56 373 ARG A O 1
ATOM 3054 N N . ALA A 1 374 ? 3.474 8.001 8.838 1.00 94.75 374 ALA A N 1
ATOM 3055 C CA . ALA A 1 374 ? 3.584 7.556 10.219 1.00 94.75 374 ALA A CA 1
ATOM 3056 C C . ALA A 1 374 ? 3.018 8.597 11.197 1.00 94.75 374 ALA A C 1
ATOM 3058 O O . ALA A 1 374 ? 2.266 8.231 12.100 1.00 94.75 374 ALA A O 1
ATOM 3059 N N . ILE A 1 375 ? 3.298 9.890 10.983 1.00 93.69 375 ILE A N 1
ATOM 3060 C CA . ILE A 1 375 ? 2.696 10.984 11.765 1.00 93.69 375 ILE A CA 1
ATOM 3061 C C . ILE A 1 375 ? 1.168 10.971 11.622 1.00 93.69 375 ILE A C 1
ATOM 3063 O O . ILE A 1 375 ? 0.444 11.016 12.623 1.00 93.69 375 ILE A O 1
ATOM 3067 N N . GLU A 1 376 ? 0.669 10.888 10.385 1.00 92.00 376 GLU A N 1
ATOM 3068 C CA . GLU A 1 376 ? -0.765 10.827 10.092 1.00 92.00 376 GLU A CA 1
ATOM 3069 C C . GLU A 1 376 ? -1.422 9.621 10.781 1.00 92.00 376 GLU A C 1
ATOM 3071 O O . GLU A 1 376 ? -2.468 9.749 11.415 1.00 92.00 376 GLU A O 1
ATOM 3076 N N . GLU A 1 377 ? -0.792 8.452 10.693 1.00 93.19 377 GLU A N 1
ATOM 3077 C CA . GLU A 1 377 ? -1.276 7.196 11.253 1.00 93.19 377 GLU A CA 1
ATOM 3078 C C . GLU A 1 377 ? -1.343 7.238 12.786 1.00 93.19 377 GLU A C 1
ATOM 3080 O O . GLU A 1 377 ? -2.381 6.905 13.356 1.00 93.19 377 GLU A O 1
ATOM 3085 N N . ILE A 1 378 ? -0.298 7.729 13.464 1.00 94.50 378 ILE A N 1
ATOM 3086 C CA . ILE A 1 378 ? -0.294 7.923 14.926 1.00 94.50 378 ILE A CA 1
ATOM 3087 C C . ILE A 1 378 ? -1.451 8.842 15.342 1.00 94.50 378 ILE A C 1
ATOM 3089 O O . ILE A 1 378 ? -2.197 8.539 16.277 1.00 94.50 378 ILE A O 1
ATOM 3093 N N . ARG A 1 379 ? -1.651 9.953 14.627 1.00 92.44 379 ARG A N 1
ATOM 3094 C CA . ARG A 1 379 ? -2.749 10.887 14.903 1.00 92.44 379 ARG A CA 1
ATOM 3095 C C . ARG A 1 379 ? -4.123 10.244 14.686 1.00 92.44 379 ARG A C 1
ATOM 3097 O O . ARG A 1 379 ? -4.991 10.376 15.552 1.00 92.44 379 ARG A O 1
ATOM 3104 N N . ARG A 1 380 ? -4.315 9.514 13.581 1.00 90.81 380 ARG A N 1
ATOM 3105 C CA . ARG A 1 380 ? -5.568 8.802 13.270 1.00 90.81 380 ARG A CA 1
ATOM 3106 C C . ARG A 1 380 ? -5.885 7.717 14.293 1.00 90.81 380 ARG A C 1
ATOM 3108 O O . ARG A 1 380 ? -7.037 7.610 14.702 1.00 90.81 380 ARG A O 1
ATOM 3115 N N . LEU A 1 381 ? -4.889 6.966 14.763 1.00 93.06 381 LEU A N 1
ATOM 3116 C CA . LEU A 1 381 ? -5.068 6.000 15.853 1.00 93.06 381 LEU A CA 1
ATOM 3117 C C . LEU A 1 381 ? -5.578 6.681 17.128 1.00 93.06 381 LEU A C 1
ATOM 3119 O O . LEU A 1 381 ? -6.457 6.146 17.804 1.00 93.06 381 LEU A O 1
ATOM 3123 N N . GLY A 1 382 ? -5.092 7.890 17.420 1.00 93.06 382 GLY A N 1
ATOM 3124 C CA . GLY A 1 382 ? -5.609 8.711 18.512 1.00 93.06 382 GLY A CA 1
ATOM 3125 C C . GLY A 1 382 ? -7.106 9.009 18.367 1.00 93.06 382 GLY A C 1
ATOM 3126 O O . GLY A 1 382 ? -7.867 8.813 19.316 1.00 93.06 382 GLY A O 1
ATOM 3127 N N . TRP A 1 383 ? -7.554 9.430 17.179 1.00 91.94 383 TRP A N 1
ATOM 3128 C CA . TRP A 1 383 ? -8.981 9.645 16.894 1.00 91.94 383 TRP A CA 1
ATOM 3129 C C . TRP A 1 383 ? -9.805 8.366 17.034 1.00 91.94 383 TRP A C 1
ATOM 3131 O O . TRP A 1 383 ? -10.814 8.345 17.735 1.00 91.94 383 TRP A O 1
ATOM 3141 N N . GLU A 1 384 ? -9.344 7.284 16.412 1.00 92.06 384 GLU A N 1
ATOM 3142 C CA . GLU A 1 384 ? -9.970 5.962 16.434 1.00 92.06 384 GLU A CA 1
ATOM 3143 C C . GLU A 1 384 ? -10.213 5.466 17.875 1.00 92.06 384 GLU A C 1
ATOM 3145 O O . GLU A 1 384 ? -11.300 4.968 18.194 1.00 92.06 384 GLU A O 1
ATOM 3150 N N . VAL A 1 385 ? -9.235 5.663 18.768 1.00 94.31 385 VAL A N 1
ATOM 3151 C CA . VAL A 1 385 ? -9.350 5.332 20.197 1.00 94.31 385 VAL A CA 1
ATOM 3152 C C . VAL A 1 385 ? -10.350 6.233 20.918 1.00 94.31 385 VAL A C 1
ATOM 3154 O O . VAL A 1 385 ? -11.185 5.751 21.684 1.00 94.31 385 VAL A O 1
ATOM 3157 N N . ARG A 1 386 ? -10.337 7.540 20.653 1.00 94.12 386 ARG A N 1
ATOM 3158 C CA . ARG A 1 386 ? -11.284 8.469 21.286 1.00 94.12 386 ARG A CA 1
ATOM 3159 C C . ARG A 1 386 ? -12.726 8.202 20.860 1.00 94.12 386 ARG A C 1
ATOM 3161 O O . ARG A 1 386 ? -13.617 8.202 21.711 1.00 94.12 386 ARG A O 1
ATOM 3168 N N . ARG A 1 387 ? -12.963 7.893 19.581 1.00 93.56 387 ARG A N 1
ATOM 3169 C CA . ARG A 1 387 ? -14.280 7.480 19.067 1.00 93.56 387 ARG A CA 1
ATOM 3170 C C . ARG A 1 387 ? -14.784 6.218 19.762 1.00 93.56 387 ARG A C 1
ATOM 3172 O O . ARG A 1 387 ? -15.918 6.212 20.245 1.00 93.56 387 ARG A O 1
ATOM 3179 N N . VAL A 1 388 ? -13.950 5.175 19.873 1.00 93.44 388 VAL A N 1
ATOM 3180 C CA . VAL A 1 388 ? -14.375 3.915 20.508 1.00 93.44 388 VAL A CA 1
ATOM 3181 C C . VAL A 1 388 ? -14.606 4.078 22.013 1.00 93.44 388 VAL A C 1
ATOM 3183 O O . VAL A 1 388 ? -15.582 3.535 22.532 1.00 93.44 388 VAL A O 1
ATOM 3186 N N . MET A 1 389 ? -13.789 4.882 22.704 1.00 95.31 389 MET A N 1
ATOM 3187 C CA . MET A 1 389 ? -13.997 5.197 24.121 1.00 95.31 389 MET A CA 1
ATOM 3188 C C . MET A 1 389 ? -15.324 5.926 24.341 1.00 95.31 389 MET A C 1
ATOM 3190 O O . MET A 1 389 ? -16.114 5.512 25.187 1.00 95.31 389 MET A O 1
ATOM 3194 N N . ARG A 1 390 ? -15.611 6.969 23.551 1.00 95.38 390 ARG A N 1
ATOM 3195 C CA . ARG A 1 390 ? -16.877 7.719 23.629 1.00 95.38 390 ARG A CA 1
ATOM 3196 C C . ARG A 1 390 ? -18.077 6.838 23.313 1.00 95.38 390 ARG A C 1
ATOM 3198 O O . ARG A 1 390 ? -19.073 6.891 24.029 1.00 95.38 390 ARG A O 1
ATOM 3205 N N . TRP A 1 391 ? -17.978 6.001 22.280 1.00 95.31 391 TRP A N 1
ATOM 3206 C CA . TRP A 1 391 ? -19.024 5.037 21.945 1.00 95.31 391 TRP A CA 1
ATOM 3207 C C . TRP A 1 391 ? -19.318 4.099 23.118 1.00 95.31 391 TRP A C 1
ATOM 3209 O O . TRP A 1 391 ? -20.480 3.947 23.495 1.00 95.31 391 TRP A O 1
ATOM 3219 N N . ALA A 1 392 ? -18.288 3.508 23.727 1.00 94.81 392 ALA A N 1
ATOM 3220 C CA . ALA A 1 392 ? -18.459 2.599 24.854 1.00 94.81 392 ALA A CA 1
ATOM 3221 C C . ALA A 1 392 ? -19.028 3.318 26.089 1.00 94.81 392 ALA A C 1
ATOM 3223 O O . ALA A 1 392 ? -19.958 2.801 26.702 1.00 94.81 392 ALA A O 1
ATOM 3224 N N . ILE A 1 393 ? -18.553 4.531 26.399 1.00 95.19 393 ILE A N 1
ATOM 3225 C CA . ILE A 1 393 ? -19.057 5.342 27.519 1.00 95.19 393 ILE A CA 1
ATOM 3226 C C . ILE A 1 393 ? -20.534 5.685 27.343 1.00 95.19 393 ILE A C 1
ATOM 3228 O O . ILE A 1 393 ? -21.323 5.508 28.277 1.00 95.19 393 ILE A O 1
ATOM 3232 N N . ASN A 1 394 ? -20.914 6.150 26.152 1.00 94.38 394 ASN A N 1
ATOM 3233 C CA . ASN A 1 394 ? -22.290 6.523 25.840 1.00 94.38 394 ASN A CA 1
ATOM 3234 C C . ASN A 1 394 ? -23.205 5.294 25.833 1.00 94.38 394 ASN A C 1
ATOM 3236 O O . ASN A 1 394 ? -24.293 5.342 26.407 1.00 94.38 394 ASN A O 1
ATOM 3240 N N . SER A 1 395 ? -22.740 4.179 25.258 1.00 92.31 395 SER A N 1
ATOM 3241 C CA . SER A 1 395 ? -23.477 2.911 25.240 1.00 92.31 395 SER A CA 1
ATOM 3242 C C . SER A 1 395 ? -23.696 2.376 26.652 1.00 92.31 395 SER A C 1
ATOM 3244 O O . SER A 1 395 ? -24.819 2.025 26.998 1.00 92.31 395 SER A O 1
ATOM 3246 N N . HIS A 1 396 ? -22.655 2.373 27.492 1.00 92.75 396 HIS A N 1
ATOM 3247 C CA . HIS A 1 396 ? -22.754 2.008 28.904 1.00 92.75 396 HIS A CA 1
ATOM 3248 C C . HIS A 1 396 ? -23.792 2.886 29.603 1.00 92.75 396 HIS A C 1
ATOM 3250 O O . HIS A 1 396 ? -24.729 2.360 30.195 1.00 92.75 396 HIS A O 1
ATOM 3256 N N . ARG A 1 397 ? -23.660 4.218 29.518 1.00 92.56 397 ARG A N 1
ATOM 3257 C CA . ARG A 1 397 ? -24.565 5.157 30.197 1.00 92.56 397 ARG A CA 1
ATOM 3258 C C . ARG A 1 397 ? -26.019 4.928 29.783 1.00 92.56 397 ARG A C 1
ATOM 3260 O O . ARG A 1 397 ? -26.861 4.731 30.649 1.00 92.56 397 ARG A O 1
ATOM 3267 N N . SER A 1 398 ? -26.292 4.893 28.478 1.00 90.19 398 SER A N 1
ATOM 3268 C CA . SER A 1 398 ? -27.639 4.691 27.932 1.00 90.19 398 SER A CA 1
ATOM 3269 C C . SER A 1 398 ? -28.256 3.364 28.391 1.00 90.19 398 SER A C 1
ATOM 3271 O O . SER A 1 398 ? -29.369 3.336 28.920 1.00 90.19 398 SER A O 1
ATOM 3273 N N . LEU A 1 399 ? -27.513 2.260 28.264 1.00 89.50 399 LEU A N 1
ATOM 3274 C CA . LEU A 1 399 ? -27.989 0.932 28.652 1.00 89.50 399 LEU A CA 1
ATOM 3275 C C . LEU A 1 399 ? -28.206 0.814 30.167 1.00 89.50 399 LEU A C 1
ATOM 3277 O O . LEU A 1 399 ? -29.223 0.258 30.580 1.00 89.50 399 LEU A O 1
ATOM 3281 N N . SER A 1 400 ? -27.314 1.371 30.992 1.00 87.69 400 SER A N 1
ATOM 3282 C CA . SER A 1 400 ? -27.481 1.400 32.451 1.00 87.69 400 SER A CA 1
ATOM 3283 C C . SER A 1 400 ? -28.710 2.209 32.867 1.00 87.69 400 SER A C 1
ATOM 3285 O O . SER A 1 400 ? -29.481 1.747 33.706 1.00 87.69 400 SER A O 1
ATOM 3287 N N . THR A 1 401 ? -28.961 3.367 32.245 1.00 87.12 401 THR A N 1
ATOM 3288 C CA . THR A 1 401 ? -30.169 4.167 32.504 1.00 87.12 401 THR A CA 1
ATOM 3289 C C . THR A 1 401 ? -31.440 3.400 32.132 1.00 87.12 401 THR A C 1
ATOM 3291 O O . THR A 1 401 ? -32.386 3.359 32.920 1.00 87.12 401 THR A O 1
ATOM 3294 N N . HIS A 1 402 ? -31.476 2.747 30.965 1.00 85.75 402 HIS A N 1
ATOM 3295 C CA . HIS A 1 402 ? -32.628 1.931 30.570 1.00 85.75 402 HIS A CA 1
ATOM 3296 C C . HIS A 1 402 ? -32.840 0.734 31.502 1.00 85.75 402 HIS A C 1
ATOM 3298 O O . HIS A 1 402 ? -33.977 0.445 31.877 1.00 85.75 402 HIS A O 1
ATOM 3304 N N . LEU A 1 403 ? -31.762 0.065 31.917 1.00 85.62 403 LEU A N 1
ATOM 3305 C CA . LEU A 1 403 ? -31.839 -1.046 32.859 1.00 85.62 403 LEU A CA 1
ATOM 3306 C C . LEU A 1 403 ? -32.379 -0.592 34.218 1.00 85.62 403 LEU A C 1
ATOM 3308 O O . LEU A 1 403 ? -33.276 -1.243 34.749 1.00 85.62 403 LEU A O 1
ATOM 3312 N N . HIS A 1 404 ? -31.890 0.534 34.746 1.00 81.75 404 HIS A N 1
ATOM 3313 C CA . HIS A 1 404 ? -32.364 1.096 36.009 1.00 81.75 404 HIS A CA 1
ATOM 3314 C C . HIS A 1 404 ? -33.865 1.401 35.955 1.00 81.75 404 HIS A C 1
ATOM 3316 O O . HIS A 1 404 ? -34.608 0.966 36.831 1.00 81.75 404 HIS A O 1
ATOM 3322 N N . ARG A 1 405 ? -34.335 2.072 34.891 1.00 82.25 405 ARG A N 1
ATOM 3323 C CA . ARG A 1 405 ? -35.767 2.369 34.679 1.00 82.25 405 ARG A CA 1
ATOM 3324 C C . ARG A 1 405 ? -36.620 1.101 34.637 1.00 82.25 405 ARG A C 1
ATOM 3326 O O . ARG A 1 405 ? -37.708 1.061 35.207 1.00 82.25 405 ARG A O 1
ATOM 3333 N N . LEU A 1 406 ? -36.128 0.053 33.973 1.00 81.19 406 LEU A N 1
ATOM 3334 C CA . LEU A 1 406 ? -36.812 -1.235 33.938 1.00 81.19 406 LEU A CA 1
ATOM 3335 C C . LEU A 1 406 ? -36.810 -1.918 35.302 1.00 81.19 406 LEU A C 1
ATOM 3337 O O . LEU A 1 406 ? -37.784 -2.593 35.611 1.00 81.19 406 LEU A O 1
ATOM 3341 N N . GLN A 1 407 ? -35.736 -1.799 36.090 1.00 76.81 407 GLN A N 1
ATOM 3342 C CA . GLN A 1 407 ? -35.601 -2.393 37.424 1.00 76.81 407 GLN A CA 1
ATOM 3343 C C . GLN A 1 407 ? -36.525 -1.724 38.444 1.00 76.81 407 GLN A C 1
ATOM 3345 O O . GLN A 1 407 ? -37.278 -2.434 39.109 1.00 76.81 407 GLN A O 1
ATOM 3350 N N . SER A 1 408 ? -36.536 -0.390 38.501 1.00 72.19 408 SER A N 1
ATOM 3351 C CA . SER A 1 408 ? -37.329 0.396 39.455 1.00 72.19 408 SER A CA 1
ATOM 3352 C C . SER A 1 408 ? -38.839 0.192 39.307 1.00 72.19 408 SER A C 1
ATOM 3354 O O . SER A 1 408 ? -39.564 0.259 40.292 1.00 72.19 408 SER A O 1
ATOM 3356 N N . HIS A 1 409 ? -39.322 -0.114 38.100 1.00 67.12 409 HIS A N 1
ATOM 3357 C CA . HIS A 1 409 ? -40.754 -0.302 37.839 1.00 67.12 409 HIS A CA 1
ATOM 3358 C C . HIS A 1 409 ? -41.349 -1.571 38.469 1.00 67.12 409 HIS A C 1
ATOM 3360 O O . HIS A 1 409 ? -42.517 -1.581 38.823 1.00 67.12 409 HIS A O 1
ATOM 3366 N N . VAL A 1 410 ? -40.550 -2.618 38.711 1.00 58.38 410 VAL A N 1
ATOM 3367 C CA . VAL A 1 410 ? -41.046 -3.816 39.431 1.00 58.38 410 VAL A CA 1
ATOM 3368 C C . VAL A 1 410 ? -41.267 -3.556 40.924 1.00 58.38 410 VAL A C 1
ATOM 3370 O O . VAL A 1 410 ? -41.937 -4.348 41.575 1.00 58.38 410 VAL A O 1
ATOM 3373 N N . PHE A 1 411 ? -40.744 -2.449 41.457 1.00 51.22 411 PHE A N 1
ATOM 3374 C CA . PHE A 1 411 ? -40.878 -2.077 42.866 1.00 51.22 411 PHE A CA 1
ATOM 3375 C C . PHE A 1 411 ? -41.917 -0.973 43.117 1.00 51.22 411 PHE A C 1
ATOM 3377 O O . PHE A 1 411 ? -42.179 -0.655 44.272 1.00 51.22 411 PHE A O 1
ATOM 3384 N N . ALA A 1 412 ? -42.498 -0.376 42.071 1.00 54.16 412 ALA A N 1
ATOM 3385 C CA . ALA A 1 412 ? -43.483 0.694 42.202 1.00 54.16 412 ALA A CA 1
ATOM 3386 C C . ALA A 1 412 ? -44.892 0.160 41.902 1.00 54.16 412 ALA A C 1
ATOM 3388 O O . ALA A 1 412 ? -45.213 -0.144 40.759 1.00 54.16 412 ALA A O 1
ATOM 3389 N N . GLU A 1 413 ? -45.750 0.091 42.923 1.00 48.62 413 GLU A N 1
ATOM 3390 C CA . GLU A 1 413 ? -47.161 -0.332 42.816 1.00 48.62 413 GLU A CA 1
ATOM 3391 C C . GLU A 1 413 ? -48.062 0.679 42.068 1.00 48.62 413 GLU A C 1
ATOM 3393 O O . GLU A 1 413 ? -49.245 0.424 41.867 1.00 48.62 413 GLU A O 1
ATOM 3398 N N . ASN A 1 414 ? -47.516 1.814 41.612 1.00 50.00 414 ASN A N 1
ATOM 3399 C CA . ASN A 1 414 ? -48.257 2.863 40.909 1.00 50.00 414 ASN A CA 1
ATOM 3400 C C . ASN A 1 414 ? -48.025 2.797 39.387 1.00 50.00 414 ASN A C 1
ATOM 3402 O O . ASN A 1 414 ? -46.914 3.011 38.898 1.00 50.00 414 ASN A O 1
ATOM 3406 N N . GLU A 1 415 ? -49.104 2.533 38.645 1.00 53.91 415 GLU A N 1
ATOM 3407 C CA . GLU A 1 415 ? -49.200 2.295 37.195 1.00 53.91 415 GLU A CA 1
ATOM 3408 C C . GLU A 1 415 ? -48.857 3.510 36.301 1.00 53.91 415 GLU A C 1
ATOM 3410 O O . GLU A 1 415 ? -49.655 3.926 35.462 1.00 53.91 415 GLU A O 1
ATOM 3415 N N . GLN A 1 416 ? -47.662 4.097 36.406 1.00 55.44 416 GLN A N 1
ATOM 3416 C CA . GLN A 1 416 ? -47.166 4.920 35.296 1.00 55.44 416 GLN A CA 1
ATOM 3417 C C . GLN A 1 416 ? -46.548 4.012 34.223 1.00 55.44 416 GLN A C 1
ATOM 3419 O O . GLN A 1 416 ? -45.645 3.233 34.540 1.00 55.44 416 GLN A O 1
ATOM 3424 N N . PRO A 1 417 ? -47.009 4.056 32.958 1.00 61.38 417 PRO A N 1
ATOM 3425 C CA . PRO A 1 417 ? -46.462 3.209 31.905 1.00 61.38 417 PRO A CA 1
ATOM 3426 C C . PRO A 1 417 ? -44.987 3.550 31.656 1.00 61.38 417 PRO A C 1
ATOM 3428 O O . PRO A 1 417 ? -44.619 4.717 31.522 1.00 61.38 417 PRO A O 1
ATOM 3431 N N . ILE A 1 418 ? -44.128 2.527 31.583 1.00 66.19 418 ILE A N 1
ATOM 3432 C CA . ILE A 1 418 ? -42.723 2.722 31.211 1.00 66.19 418 ILE A CA 1
ATOM 3433 C C . ILE A 1 418 ? -42.680 3.207 29.762 1.00 66.19 418 ILE A C 1
ATOM 3435 O O . ILE A 1 418 ? -42.910 2.429 28.835 1.00 66.19 418 ILE A O 1
ATOM 3439 N N . ASP A 1 419 ? -42.328 4.475 29.563 1.00 69.31 419 ASP A N 1
ATOM 3440 C CA . ASP A 1 419 ? -42.059 5.019 28.233 1.00 69.31 419 ASP A CA 1
ATOM 3441 C C . ASP A 1 419 ? -40.684 4.547 27.727 1.00 69.31 419 ASP A C 1
ATOM 3443 O O . ASP A 1 419 ? -39.666 5.243 27.835 1.00 69.31 419 ASP A O 1
ATOM 3447 N N . LEU A 1 420 ? -40.633 3.288 27.285 1.00 78.12 420 LEU A N 1
ATOM 3448 C CA . LEU A 1 420 ? -39.491 2.692 26.600 1.00 78.12 420 LEU A CA 1
ATOM 3449 C C . LEU A 1 420 ? -39.990 1.956 25.342 1.00 78.12 420 LEU A C 1
ATOM 3451 O O . LEU A 1 420 ? -40.631 0.906 25.472 1.00 78.12 420 LEU A O 1
ATOM 3455 N N . PRO A 1 421 ? -39.664 2.442 24.127 1.00 81.75 421 PRO A N 1
ATOM 3456 C CA . PRO A 1 421 ? -40.142 1.856 22.868 1.00 81.75 421 PRO A CA 1
ATOM 3457 C C . PRO A 1 421 ? -39.810 0.361 22.720 1.00 81.75 421 PRO A C 1
ATOM 3459 O O . PRO A 1 421 ? -40.565 -0.392 22.108 1.00 81.75 421 PRO A O 1
ATOM 3462 N N . LEU A 1 422 ? -38.741 -0.096 23.380 1.00 85.44 422 LEU A N 1
ATOM 3463 C CA . LEU A 1 422 ? -38.286 -1.486 23.419 1.00 85.44 422 LEU A CA 1
ATOM 3464 C C . LEU A 1 422 ? -39.357 -2.449 23.939 1.00 85.44 422 LEU A C 1
ATOM 3466 O O . LEU A 1 422 ? -39.473 -3.559 23.427 1.00 85.44 422 LEU A O 1
ATOM 3470 N N . ILE A 1 423 ? -40.149 -2.028 24.929 1.00 85.31 423 ILE A N 1
ATOM 3471 C CA . ILE A 1 423 ? -41.211 -2.841 25.545 1.00 85.31 423 ILE A CA 1
ATOM 3472 C C . ILE A 1 423 ? -42.394 -2.999 24.581 1.00 85.31 423 ILE A C 1
ATOM 3474 O O . ILE A 1 423 ? -43.048 -4.042 24.551 1.00 85.31 423 ILE A O 1
ATOM 3478 N N . ASN A 1 424 ? -42.638 -1.979 23.758 1.00 85.00 424 ASN A N 1
ATOM 3479 C CA . ASN A 1 424 ? -43.735 -1.927 22.793 1.00 85.00 424 ASN A CA 1
ATOM 3480 C C . ASN A 1 424 ? -43.351 -2.489 21.415 1.00 85.00 424 ASN A C 1
ATOM 3482 O O . ASN A 1 424 ? -44.130 -2.398 20.467 1.00 85.00 424 ASN A O 1
ATOM 3486 N N . HIS A 1 425 ? -42.163 -3.085 21.288 1.00 87.88 425 HIS A N 1
ATOM 3487 C CA . HIS A 1 425 ? -41.693 -3.635 20.027 1.00 87.88 425 HIS A CA 1
ATOM 3488 C C . HIS A 1 425 ? -42.611 -4.784 19.540 1.00 87.88 425 HIS A C 1
ATOM 3490 O O . HIS A 1 425 ? -42.894 -5.700 20.320 1.00 87.88 425 HIS A O 1
ATOM 3496 N N . PRO A 1 426 ? -43.013 -4.831 18.249 1.00 86.75 426 PRO A N 1
ATOM 3497 C CA . PRO A 1 426 ? -43.995 -5.800 17.743 1.00 86.75 426 PRO A CA 1
ATOM 3498 C C . PRO A 1 426 ? -43.657 -7.270 18.019 1.00 86.75 426 PRO A C 1
ATOM 3500 O O . PRO A 1 426 ? -44.543 -8.088 18.256 1.00 86.75 426 PRO A O 1
ATOM 3503 N N . ALA A 1 427 ? -42.365 -7.607 18.039 1.00 84.81 427 ALA A N 1
ATOM 3504 C CA . ALA A 1 427 ? -41.890 -8.960 18.341 1.00 84.81 427 ALA A CA 1
ATOM 3505 C C . ALA A 1 427 ? -42.173 -9.431 19.784 1.00 84.81 427 ALA A C 1
ATOM 3507 O O . ALA A 1 427 ? -42.064 -10.624 20.049 1.00 84.81 427 ALA A O 1
ATOM 3508 N N . LEU A 1 428 ? -42.524 -8.526 20.706 1.00 84.62 428 LEU A N 1
ATOM 3509 C CA . LEU A 1 428 ? -42.857 -8.842 22.100 1.00 84.62 428 LEU A CA 1
ATOM 3510 C C . LEU A 1 428 ? -44.375 -8.846 22.364 1.00 84.62 428 LEU A C 1
ATOM 3512 O O . LEU A 1 428 ? -44.793 -9.047 23.501 1.00 84.62 428 LEU A O 1
ATOM 3516 N N . ASN A 1 429 ? -45.219 -8.634 21.347 1.00 86.12 429 ASN A N 1
ATOM 3517 C CA . ASN A 1 429 ? -46.670 -8.479 21.525 1.00 86.12 429 ASN A CA 1
ATOM 3518 C C . ASN A 1 429 ? -47.390 -9.719 22.064 1.00 86.12 429 ASN A C 1
ATOM 3520 O O . ASN A 1 429 ? -48.444 -9.574 22.673 1.00 86.12 429 ASN A O 1
ATOM 3524 N N . SER A 1 430 ? -46.827 -10.914 21.876 1.00 86.12 430 SER A N 1
ATOM 3525 C CA . SER A 1 430 ? -47.373 -12.156 22.435 1.00 86.12 430 SER A CA 1
ATOM 3526 C C . SER A 1 430 ? -47.118 -12.320 23.938 1.00 86.12 430 SER A C 1
ATOM 3528 O O . SER A 1 430 ? -47.656 -13.245 24.543 1.00 86.12 430 SER A O 1
ATOM 3530 N N . LEU A 1 431 ? -46.290 -11.463 24.544 1.00 84.88 431 LEU A N 1
ATOM 3531 C CA . LEU A 1 431 ? -45.938 -11.524 25.961 1.00 84.88 431 LEU A CA 1
ATOM 3532 C C . LEU A 1 431 ? -46.862 -10.634 26.804 1.00 84.88 431 LEU A C 1
ATOM 3534 O O . LEU A 1 431 ? -47.294 -9.565 26.366 1.00 84.88 431 LEU A O 1
ATOM 3538 N N . SER A 1 432 ? -47.102 -11.043 28.054 1.00 85.94 432 SER A N 1
ATOM 3539 C CA . SER A 1 432 ? -47.758 -10.200 29.063 1.00 85.94 432 SER A CA 1
ATOM 3540 C C . SER A 1 432 ? -46.924 -8.949 29.369 1.00 85.94 432 SER A C 1
ATOM 3542 O O . SER A 1 432 ? -45.729 -8.920 29.079 1.00 85.94 432 SER A O 1
ATOM 3544 N N . GLY A 1 433 ? -47.505 -7.926 30.007 1.00 80.31 433 GLY A N 1
ATOM 3545 C CA . GLY A 1 433 ? -46.760 -6.720 30.407 1.00 80.31 433 GLY A CA 1
ATOM 3546 C C . GLY A 1 433 ? -45.491 -7.039 31.213 1.00 80.31 433 GLY A C 1
ATOM 3547 O O . GLY A 1 433 ? -44.398 -6.597 30.859 1.00 80.31 433 GLY A O 1
ATOM 3548 N N . ALA A 1 434 ? -45.605 -7.918 32.214 1.00 80.06 434 ALA A N 1
ATOM 3549 C CA . ALA A 1 434 ? -44.462 -8.414 32.984 1.00 80.06 434 ALA A CA 1
ATOM 3550 C C . ALA A 1 434 ? -43.459 -9.207 32.120 1.00 80.06 434 ALA A C 1
ATOM 3552 O O . ALA A 1 434 ? -42.245 -9.062 32.275 1.00 80.06 434 ALA A O 1
ATOM 3553 N N . GLY A 1 435 ? -43.951 -10.006 31.165 1.00 82.19 435 GLY A N 1
ATOM 3554 C CA . GLY A 1 435 ? -43.119 -10.734 30.205 1.00 82.19 435 GLY A CA 1
ATOM 3555 C C . GLY A 1 435 ? -42.328 -9.810 29.274 1.00 82.19 435 GLY A C 1
ATOM 3556 O O . GLY A 1 435 ? -41.143 -10.048 29.045 1.00 82.19 435 GLY A O 1
ATOM 3557 N N . LYS A 1 436 ? -42.941 -8.719 28.797 1.00 86.00 436 LYS A N 1
ATOM 3558 C CA . LYS A 1 436 ? -42.285 -7.685 27.979 1.00 86.00 436 LYS A CA 1
ATOM 3559 C C . LYS A 1 436 ? -41.168 -6.984 28.754 1.00 86.00 436 LYS A C 1
ATOM 3561 O O . LYS A 1 436 ? -40.067 -6.840 28.228 1.00 86.00 436 LYS A O 1
ATOM 3566 N N . ILE A 1 437 ? -41.415 -6.614 30.016 1.00 83.12 437 ILE A N 1
ATOM 3567 C CA . ILE A 1 437 ? -40.406 -6.006 30.903 1.00 83.12 437 ILE A CA 1
ATOM 3568 C C . ILE A 1 437 ? -39.243 -6.976 31.144 1.00 83.12 437 ILE A C 1
ATOM 3570 O O . ILE A 1 437 ? -38.081 -6.589 31.024 1.00 83.12 437 ILE A O 1
ATOM 3574 N N . SER A 1 438 ? -39.537 -8.245 31.438 1.00 82.94 438 SER A N 1
ATOM 3575 C CA . SER A 1 438 ? -38.513 -9.277 31.641 1.00 82.94 438 SER A CA 1
ATOM 3576 C C . SER A 1 438 ? -37.652 -9.488 30.387 1.00 82.94 438 SER A C 1
ATOM 3578 O O . SER A 1 438 ? -36.422 -9.458 30.462 1.00 82.94 438 SER A O 1
ATOM 3580 N N . ALA A 1 439 ? -38.277 -9.595 29.210 1.00 84.31 439 ALA A N 1
ATOM 3581 C CA . ALA A 1 439 ? -37.568 -9.721 27.939 1.00 84.31 439 ALA A CA 1
ATOM 3582 C C . ALA A 1 439 ? -36.682 -8.496 27.644 1.00 84.31 439 ALA A C 1
ATOM 3584 O O . ALA A 1 439 ? -35.510 -8.655 27.302 1.00 84.31 439 ALA A O 1
ATOM 3585 N N . ALA A 1 440 ? -37.203 -7.278 27.832 1.00 86.81 440 ALA A N 1
ATOM 3586 C CA . ALA A 1 440 ? -36.445 -6.041 27.646 1.00 86.81 440 ALA A CA 1
ATOM 3587 C C . ALA A 1 440 ? -35.222 -5.966 28.579 1.00 86.81 440 ALA A C 1
ATOM 3589 O O . ALA A 1 440 ? -34.127 -5.614 28.132 1.00 86.81 440 ALA A O 1
ATOM 3590 N N . ARG A 1 441 ? -35.378 -6.370 29.849 1.00 84.69 441 ARG A N 1
ATOM 3591 C CA . ARG A 1 441 ? -34.273 -6.452 30.818 1.00 84.69 441 ARG A CA 1
ATOM 3592 C C . ARG A 1 441 ? -33.182 -7.401 30.347 1.00 84.69 441 ARG A C 1
ATOM 3594 O O . ARG A 1 441 ? -32.019 -7.024 30.382 1.00 84.69 441 ARG A O 1
ATOM 3601 N N . ILE A 1 442 ? -33.539 -8.603 29.890 1.00 83.56 442 ILE A N 1
ATOM 3602 C CA . ILE A 1 442 ? -32.569 -9.593 29.395 1.00 83.56 442 ILE A CA 1
ATOM 3603 C C . ILE A 1 442 ? -31.795 -9.039 28.191 1.00 83.56 442 ILE A C 1
ATOM 3605 O O . ILE A 1 442 ? -30.571 -9.141 28.152 1.00 83.56 442 ILE A O 1
ATOM 3609 N N . ILE A 1 443 ? -32.486 -8.404 27.237 1.00 86.50 443 ILE A N 1
ATOM 3610 C CA . ILE A 1 443 ? -31.863 -7.832 26.033 1.00 86.50 443 ILE A CA 1
ATOM 3611 C C . ILE A 1 443 ? -30.869 -6.718 26.396 1.00 86.50 443 ILE A C 1
ATOM 3613 O O . ILE A 1 443 ? -29.736 -6.721 25.906 1.00 86.50 443 ILE A O 1
ATOM 3617 N N . ILE A 1 444 ? -31.269 -5.782 27.265 1.00 87.38 444 ILE A N 1
ATOM 3618 C CA . ILE A 1 444 ? -30.399 -4.684 27.712 1.00 87.38 444 ILE A CA 1
ATOM 3619 C C . ILE A 1 444 ? -29.227 -5.220 28.532 1.00 87.38 444 ILE A C 1
ATOM 3621 O O . ILE A 1 444 ? -28.087 -4.847 28.266 1.00 87.38 444 ILE A O 1
ATOM 3625 N N . ASN A 1 445 ? -29.481 -6.135 29.468 1.00 85.44 445 ASN A N 1
ATOM 3626 C CA . ASN A 1 445 ? -28.446 -6.775 30.275 1.00 85.44 445 ASN A CA 1
ATOM 3627 C C . ASN A 1 445 ? -27.386 -7.456 29.406 1.00 85.44 445 ASN A C 1
ATOM 3629 O O . ASN A 1 445 ? -26.196 -7.210 29.578 1.00 85.44 445 ASN A O 1
ATOM 3633 N N . GLN A 1 446 ? -27.805 -8.258 28.424 1.00 83.38 446 GLN A N 1
ATOM 3634 C CA . GLN A 1 446 ? -26.884 -8.944 27.518 1.00 83.38 446 GLN A CA 1
ATOM 3635 C C . GLN A 1 446 ? -25.965 -7.952 26.788 1.00 83.38 446 GLN A C 1
ATOM 3637 O O . GLN A 1 446 ? -24.763 -8.187 26.638 1.00 83.38 446 GLN A O 1
ATOM 3642 N N . LYS A 1 447 ? -26.523 -6.828 26.327 1.00 86.06 447 LYS A N 1
ATOM 3643 C CA . LYS A 1 447 ? -25.763 -5.771 25.653 1.00 86.06 447 LYS A CA 1
ATOM 3644 C C . LYS A 1 447 ? -24.843 -5.021 26.612 1.00 86.06 447 LYS A C 1
ATOM 3646 O O . LYS A 1 447 ? -23.699 -4.762 26.249 1.00 86.06 447 LYS A O 1
ATOM 3651 N N . LEU A 1 448 ? -25.298 -4.734 27.826 1.00 87.12 448 LEU A N 1
ATOM 3652 C CA . LEU A 1 448 ? -24.516 -4.042 28.845 1.00 87.12 448 LEU A CA 1
ATOM 3653 C C . LEU A 1 448 ? -23.323 -4.886 29.313 1.00 87.12 448 LEU A C 1
ATOM 3655 O O . LEU A 1 448 ? -22.200 -4.391 29.323 1.00 87.12 448 LEU A O 1
ATOM 3659 N N . VAL A 1 449 ? -23.524 -6.185 29.563 1.00 83.62 449 VAL A N 1
ATOM 3660 C CA . VAL A 1 449 ? -22.442 -7.137 29.876 1.00 83.62 449 VAL A CA 1
ATOM 3661 C C . VAL A 1 449 ? -21.415 -7.195 28.744 1.00 83.62 449 VAL A C 1
ATOM 3663 O O . VAL A 1 449 ? -20.210 -7.214 28.996 1.00 83.62 449 VAL A O 1
ATOM 3666 N N . ARG A 1 450 ? -21.856 -7.167 27.476 1.00 85.38 450 ARG A N 1
ATOM 3667 C CA . ARG A 1 450 ? -20.933 -7.064 26.335 1.00 85.38 450 ARG A CA 1
ATOM 3668 C C . ARG A 1 450 ? -20.091 -5.789 26.422 1.00 85.38 450 ARG A C 1
ATOM 3670 O O . ARG A 1 450 ? -18.881 -5.883 26.254 1.00 85.38 450 ARG A O 1
ATOM 3677 N N . ILE A 1 451 ? -20.692 -4.629 26.693 1.00 89.06 451 ILE A N 1
ATOM 3678 C CA . ILE A 1 451 ? -19.953 -3.366 26.846 1.00 89.06 451 ILE A CA 1
ATOM 3679 C C . ILE A 1 451 ? -18.969 -3.434 28.021 1.00 89.06 451 ILE A C 1
ATOM 3681 O O . ILE A 1 451 ? -17.814 -3.063 27.839 1.00 89.06 451 ILE A O 1
ATOM 3685 N N . PHE A 1 452 ? -19.363 -3.981 29.175 1.00 86.94 452 PHE A N 1
ATOM 3686 C CA . PHE A 1 452 ? -18.471 -4.130 30.332 1.00 86.94 452 PHE A CA 1
ATOM 3687 C C . PHE A 1 452 ? -17.252 -4.982 30.012 1.00 86.94 452 PHE A C 1
ATOM 3689 O O . PHE A 1 452 ? -16.126 -4.586 30.302 1.00 86.94 452 PHE A O 1
ATOM 3696 N N . ASN A 1 453 ? -17.469 -6.130 29.373 1.00 84.69 453 ASN A N 1
ATOM 3697 C CA . ASN A 1 453 ? -16.381 -6.999 28.957 1.00 84.69 453 ASN A CA 1
ATOM 3698 C C . ASN A 1 453 ? -15.439 -6.311 27.957 1.00 84.69 453 ASN A C 1
ATOM 3700 O O . ASN A 1 453 ? -14.223 -6.454 28.066 1.00 84.69 453 ASN A O 1
ATOM 3704 N N . LEU A 1 454 ? -15.980 -5.547 27.001 1.00 88.00 454 LEU A N 1
ATOM 3705 C CA . LEU A 1 454 ? -15.163 -4.778 26.061 1.00 88.00 454 LEU A CA 1
ATOM 3706 C C . LEU A 1 454 ? -14.350 -3.702 26.784 1.00 88.00 454 LEU A C 1
ATOM 3708 O O . LEU A 1 454 ? -13.144 -3.639 26.587 1.00 88.00 454 LEU A O 1
ATOM 3712 N N . GLN A 1 455 ? -14.968 -2.901 27.656 1.00 90.56 455 GLN A N 1
ATOM 3713 C CA . GLN A 1 455 ? -14.261 -1.880 28.435 1.00 90.56 455 GLN A CA 1
ATOM 3714 C C . GLN A 1 455 ? -13.169 -2.493 29.316 1.00 90.56 455 GLN A C 1
ATOM 3716 O O . GLN A 1 455 ? -12.072 -1.945 29.381 1.00 90.56 455 GLN A O 1
ATOM 3721 N N . ALA A 1 456 ? -13.435 -3.649 29.933 1.00 85.56 456 ALA A N 1
ATOM 3722 C CA . ALA A 1 456 ? -12.453 -4.347 30.747 1.00 85.56 456 ALA A CA 1
ATOM 3723 C C . ALA A 1 456 ? -11.259 -4.847 29.927 1.00 85.56 456 ALA A C 1
ATOM 3725 O O . ALA A 1 456 ? -10.114 -4.618 30.309 1.00 85.56 456 ALA A O 1
ATOM 3726 N N . TYR A 1 457 ? -11.516 -5.460 28.770 1.00 86.00 457 TYR A N 1
ATOM 3727 C CA . TYR A 1 457 ? -10.455 -5.938 27.884 1.00 86.00 457 TYR A CA 1
ATOM 3728 C C . TYR A 1 457 ? -9.648 -4.787 27.265 1.00 86.00 457 TYR A C 1
ATOM 3730 O O . TYR A 1 457 ? -8.440 -4.884 27.059 1.00 86.00 457 TYR A O 1
ATOM 3738 N N . TRP A 1 458 ? -10.318 -3.685 26.940 1.00 91.31 458 TRP A N 1
ATOM 3739 C CA . TRP A 1 458 ? -9.723 -2.562 26.229 1.00 91.31 458 TRP A CA 1
ATOM 3740 C C . TRP A 1 458 ? -8.974 -1.579 27.131 1.00 91.31 458 TRP A C 1
ATOM 3742 O O . TRP A 1 458 ? -8.179 -0.803 26.606 1.00 91.31 458 TRP A O 1
ATOM 3752 N N . ASN A 1 459 ? -9.200 -1.599 28.449 1.00 91.12 459 ASN A N 1
ATOM 3753 C CA . ASN A 1 459 ? -8.712 -0.576 29.376 1.00 91.12 459 ASN A CA 1
ATOM 3754 C C . ASN A 1 459 ? -7.208 -0.288 29.234 1.00 91.12 459 ASN A C 1
ATOM 3756 O O . ASN A 1 459 ? -6.825 0.857 28.999 1.00 91.12 459 ASN A O 1
ATOM 3760 N N . THR A 1 460 ? -6.368 -1.324 29.305 1.00 89.88 460 THR A N 1
ATOM 3761 C CA . THR A 1 460 ? -4.907 -1.176 29.219 1.00 89.88 460 THR A CA 1
ATOM 3762 C C . THR A 1 460 ? -4.474 -0.690 27.836 1.00 89.88 460 THR A C 1
ATOM 3764 O O . THR A 1 460 ? -3.796 0.325 27.714 1.00 89.88 460 THR A O 1
ATOM 3767 N N . SER A 1 461 ? -4.921 -1.368 26.775 1.00 91.31 461 SER A N 1
ATOM 3768 C CA . SER A 1 461 ? -4.502 -1.074 25.400 1.00 91.31 461 SER A CA 1
ATOM 3769 C C . SER A 1 461 ? -4.961 0.302 24.905 1.00 91.31 461 SER A C 1
ATOM 3771 O O . SER A 1 461 ? -4.198 1.009 24.253 1.00 91.31 461 SER A O 1
ATOM 3773 N N . LEU A 1 462 ? -6.203 0.710 25.194 1.00 93.31 462 LEU A N 1
ATOM 3774 C CA . LEU A 1 462 ? -6.677 2.047 24.818 1.00 93.31 462 LEU A CA 1
ATOM 3775 C C . LEU A 1 462 ? -5.987 3.129 25.652 1.00 93.31 462 LEU A C 1
ATOM 3777 O O . LEU A 1 462 ? -5.692 4.195 25.114 1.00 93.31 462 LEU A O 1
ATOM 3781 N N . GLY A 1 463 ? -5.692 2.843 26.926 1.00 92.00 463 GLY A N 1
ATOM 3782 C CA . GLY A 1 463 ? -4.890 3.700 27.799 1.00 92.00 463 GLY A CA 1
ATOM 3783 C C . GLY A 1 463 ? -3.487 3.965 27.245 1.00 92.00 463 GLY A C 1
ATOM 3784 O O . GLY A 1 463 ? -3.047 5.114 27.201 1.00 92.00 463 GLY A O 1
ATOM 3785 N N . GLU A 1 464 ? -2.816 2.928 26.744 1.00 93.19 464 GLU A N 1
ATOM 3786 C CA . GLU A 1 464 ? -1.503 3.048 26.103 1.00 93.19 464 GLU A CA 1
ATOM 3787 C C . GLU A 1 464 ? -1.568 3.931 24.848 1.00 93.19 464 GLU A C 1
ATOM 3789 O O . GLU A 1 464 ? -0.811 4.898 24.716 1.00 93.19 464 GLU A O 1
ATOM 3794 N N . VAL A 1 465 ? -2.513 3.655 23.943 1.00 94.25 465 VAL A N 1
ATOM 3795 C CA . VAL A 1 465 ? -2.624 4.398 22.680 1.00 94.25 465 VAL A CA 1
ATOM 3796 C C . VAL A 1 465 ? -3.009 5.860 22.918 1.00 94.25 465 VAL A C 1
ATOM 3798 O O . VAL A 1 465 ? -2.427 6.751 22.301 1.00 94.25 465 VAL A O 1
ATOM 3801 N N . ILE A 1 466 ? -3.939 6.156 23.833 1.00 93.56 466 ILE A N 1
ATOM 3802 C CA . ILE A 1 466 ? -4.313 7.549 24.126 1.00 93.56 466 ILE A CA 1
ATOM 3803 C C . ILE A 1 466 ? -3.180 8.329 24.810 1.00 93.56 466 ILE A C 1
ATOM 3805 O O . ILE A 1 466 ? -3.115 9.546 24.666 1.00 93.56 466 ILE A O 1
ATOM 3809 N N . HIS A 1 467 ? -2.301 7.661 25.564 1.00 92.06 467 HIS A N 1
ATOM 3810 C CA . HIS A 1 467 ? -1.121 8.292 26.164 1.00 92.06 467 HIS A CA 1
ATOM 3811 C C . HIS A 1 467 ? -0.029 8.565 25.121 1.00 92.06 467 HIS A C 1
ATOM 3813 O O . HIS A 1 467 ? 0.648 9.584 25.175 1.00 92.06 467 HIS A O 1
ATOM 3819 N N . CYS A 1 468 ? 0.097 7.680 24.136 1.00 93.38 468 CYS A N 1
ATOM 3820 C CA . CYS A 1 468 ? 1.126 7.728 23.105 1.00 93.38 468 CYS A CA 1
ATOM 3821 C C . CYS A 1 468 ? 0.722 8.473 21.820 1.00 93.38 468 CYS A C 1
ATOM 3823 O O . CYS A 1 468 ? 1.423 8.363 20.812 1.00 93.38 468 CYS A O 1
ATOM 3825 N N . THR A 1 469 ? -0.404 9.186 21.821 1.00 93.56 469 THR A N 1
ATOM 3826 C CA . THR A 1 469 ? -0.900 9.960 20.672 1.00 93.56 469 THR A CA 1
ATOM 3827 C C . THR A 1 469 ? -1.107 11.426 21.062 1.00 93.56 469 THR A C 1
ATOM 3829 O O . THR A 1 469 ? -1.273 11.716 22.249 1.00 93.56 469 THR A O 1
ATOM 3832 N N . PRO A 1 470 ? -1.105 12.370 20.097 1.00 91.31 470 PRO A N 1
ATOM 3833 C CA . PRO A 1 470 ? -1.280 13.790 20.391 1.00 91.31 470 PRO A CA 1
ATOM 3834 C C . PRO A 1 470 ? -2.540 14.073 21.218 1.00 91.31 470 PRO A C 1
ATOM 3836 O O . PRO A 1 470 ? -3.605 13.477 20.985 1.00 91.31 470 PRO A O 1
ATOM 3839 N N . SER A 1 471 ? -2.401 14.986 22.184 1.00 89.62 471 SER A N 1
ATOM 3840 C CA . SER A 1 471 ? -3.514 15.409 23.033 1.00 89.62 471 SER A CA 1
ATOM 3841 C C . SER A 1 471 ? -4.566 16.174 22.226 1.00 89.62 471 SER A C 1
ATOM 3843 O O . SER A 1 471 ? -4.247 16.791 21.216 1.00 89.62 471 SER A O 1
ATOM 3845 N N . GLN A 1 472 ? -5.819 16.105 22.670 1.00 88.31 472 GLN A N 1
ATOM 3846 C CA . GLN A 1 472 ? -6.977 16.780 22.087 1.00 88.31 472 GLN A CA 1
ATOM 3847 C C . GLN A 1 472 ? -7.856 17.342 23.196 1.00 88.31 472 GLN A C 1
ATOM 3849 O O . GLN A 1 472 ? -7.849 16.849 24.331 1.00 88.31 472 GLN A O 1
ATOM 3854 N N . GLU A 1 473 ? -8.634 18.360 22.850 1.00 88.88 473 GLU A N 1
ATOM 3855 C CA . GLU A 1 473 ? -9.608 18.962 23.749 1.00 88.88 473 GLU A CA 1
ATOM 3856 C C . GLU A 1 473 ? -10.604 17.911 24.280 1.00 88.88 473 GLU A C 1
ATOM 3858 O O . GLU A 1 473 ? -11.138 17.078 23.539 1.00 88.88 473 GLU A O 1
ATOM 3863 N N . GLY A 1 474 ? -10.853 17.927 25.592 1.00 88.62 474 GLY A N 1
ATOM 3864 C CA . GLY A 1 474 ? -11.731 16.963 26.267 1.00 88.62 474 GLY A CA 1
ATOM 3865 C C . GLY A 1 474 ? -11.092 15.599 26.566 1.00 88.62 474 GLY A C 1
ATOM 3866 O O . GLY A 1 474 ? -11.774 14.697 27.054 1.00 88.62 474 GLY A O 1
ATOM 3867 N N . ASN A 1 475 ? -9.787 15.414 26.318 1.00 89.69 475 ASN A N 1
ATOM 3868 C CA . ASN A 1 475 ? -9.082 14.179 26.685 1.00 89.69 475 ASN A CA 1
ATOM 3869 C C . ASN A 1 475 ? -9.136 13.881 28.185 1.00 89.69 475 ASN A C 1
ATOM 3871 O O . ASN A 1 475 ? -9.264 12.718 28.570 1.00 89.69 475 ASN A O 1
ATOM 3875 N N . THR A 1 476 ? -9.018 14.910 29.025 1.00 91.62 476 THR A N 1
ATOM 3876 C CA . THR A 1 476 ? -9.061 14.763 30.484 1.00 91.62 476 THR A CA 1
ATOM 3877 C C . THR A 1 476 ? -10.419 14.230 30.925 1.00 91.62 476 THR A C 1
ATOM 3879 O O . THR A 1 476 ? -10.477 13.182 31.568 1.00 91.62 476 THR A O 1
ATOM 3882 N N . ASP A 1 477 ? -11.505 14.862 30.479 1.00 93.25 477 ASP A N 1
ATOM 3883 C CA . ASP A 1 477 ? -12.873 14.446 30.803 1.00 93.25 477 ASP A CA 1
ATOM 3884 C C . ASP A 1 477 ? -13.175 13.041 30.285 1.00 93.25 477 ASP A C 1
ATOM 3886 O O . ASP A 1 477 ? -13.773 12.224 30.987 1.00 93.25 477 ASP A O 1
ATOM 3890 N N . LEU A 1 478 ? -12.702 12.715 29.077 1.00 94.38 478 LEU A N 1
ATOM 3891 C CA . LEU A 1 478 ? -12.852 11.383 28.500 1.00 94.38 478 LEU A CA 1
ATOM 3892 C C . LEU A 1 4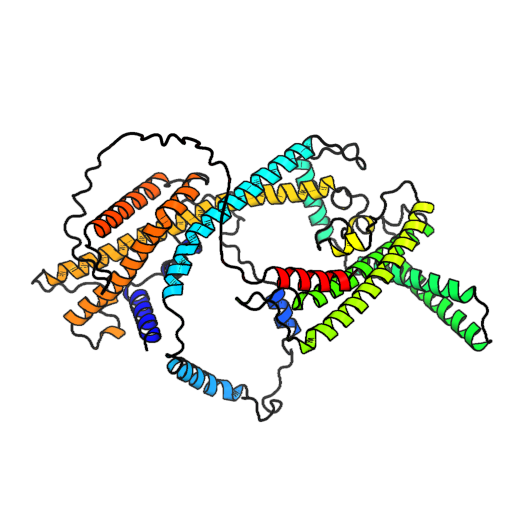78 ? -12.142 10.314 29.343 1.00 94.38 478 LEU A C 1
ATOM 3894 O O . LEU A 1 478 ? -12.720 9.258 29.607 1.00 94.38 478 LEU A O 1
ATOM 3898 N N . LYS A 1 479 ? -10.906 10.584 29.786 1.00 93.31 479 LYS A N 1
ATOM 3899 C CA . LYS A 1 479 ? -10.135 9.681 30.656 1.00 93.31 479 LYS A CA 1
ATOM 3900 C C . LYS A 1 479 ? -10.799 9.516 32.022 1.00 93.31 479 LYS A C 1
ATOM 3902 O O . LYS A 1 479 ? -10.861 8.394 32.521 1.00 93.31 479 LYS A O 1
ATOM 3907 N N . VAL A 1 480 ? -11.321 10.596 32.608 1.00 94.06 480 VAL A N 1
ATOM 3908 C CA . VAL A 1 480 ? -12.060 10.556 33.882 1.00 94.06 480 VAL A CA 1
ATOM 3909 C C . VAL A 1 480 ? -13.337 9.729 33.737 1.00 94.06 480 VAL A C 1
ATOM 3911 O O . VAL A 1 480 ? -13.549 8.792 34.503 1.00 94.06 480 VAL A O 1
ATOM 3914 N N . ALA A 1 481 ? -14.152 9.995 32.714 1.00 94.31 481 ALA A N 1
ATOM 3915 C CA . ALA A 1 481 ? -15.383 9.249 32.463 1.00 94.31 481 ALA A CA 1
ATOM 3916 C C . ALA A 1 481 ? -15.119 7.752 32.225 1.00 94.31 481 ALA A C 1
ATOM 3918 O O . ALA A 1 481 ? -15.841 6.906 32.759 1.00 94.31 481 ALA A O 1
ATOM 3919 N N . TRP A 1 482 ? -14.067 7.424 31.466 1.00 95.69 482 TRP A N 1
ATOM 3920 C CA . TRP A 1 482 ? -13.631 6.046 31.248 1.00 95.69 482 TRP A CA 1
ATOM 3921 C C . TRP A 1 482 ? -13.210 5.368 32.554 1.00 95.69 482 TRP A C 1
ATOM 3923 O O . TRP A 1 482 ? -13.707 4.286 32.865 1.00 95.69 482 TRP A O 1
ATOM 3933 N N . ARG A 1 483 ? -12.342 6.020 33.343 1.00 94.06 483 ARG A N 1
ATOM 3934 C CA . ARG A 1 483 ? -11.853 5.497 34.627 1.00 94.06 483 ARG A CA 1
ATOM 3935 C C . ARG A 1 483 ? -13.006 5.233 35.592 1.00 94.06 483 ARG A C 1
ATOM 3937 O O . ARG A 1 483 ? -13.080 4.140 36.142 1.00 94.06 483 ARG A O 1
ATOM 3944 N N . ASN A 1 484 ? -13.933 6.179 35.727 1.00 91.62 484 ASN A N 1
ATOM 3945 C CA . ASN A 1 484 ? -15.083 6.046 36.620 1.00 91.62 484 ASN A CA 1
ATOM 3946 C C . ASN A 1 484 ? -15.967 4.853 36.222 1.00 91.62 484 ASN A C 1
ATOM 3948 O O . ASN A 1 484 ? -16.397 4.085 37.079 1.00 91.62 484 ASN A O 1
ATOM 3952 N N . GLN A 1 485 ? -16.236 4.656 34.925 1.00 92.12 485 GLN A N 1
ATOM 3953 C CA . GLN A 1 485 ? -16.995 3.485 34.470 1.00 92.12 485 GLN A CA 1
ATOM 3954 C C . GLN A 1 485 ? -16.230 2.176 34.675 1.00 92.12 485 GLN A C 1
ATOM 3956 O O . GLN A 1 485 ? -16.827 1.187 35.095 1.00 92.12 485 GLN A O 1
ATOM 3961 N N . PHE A 1 486 ? -14.924 2.158 34.408 1.00 90.44 486 PHE A N 1
ATOM 3962 C CA . PHE A 1 486 ? -14.102 0.968 34.598 1.00 90.44 486 PHE A CA 1
ATOM 3963 C C . PHE A 1 486 ? -13.998 0.567 36.077 1.00 90.44 486 PHE A C 1
ATOM 3965 O O . PHE A 1 486 ? -14.176 -0.606 36.390 1.00 90.44 486 PHE A O 1
ATOM 3972 N N . GLN A 1 487 ? -13.832 1.523 36.996 1.00 87.81 487 GLN A N 1
ATOM 3973 C CA . GLN A 1 487 ? -13.865 1.270 38.443 1.00 87.81 487 GLN A CA 1
ATOM 3974 C C . GLN A 1 487 ? -15.202 0.659 38.883 1.00 87.81 487 GLN A C 1
ATOM 3976 O O . GLN A 1 487 ? -15.220 -0.324 39.624 1.00 87.81 487 GLN A O 1
ATOM 3981 N N . LYS A 1 488 ? -16.329 1.169 38.364 1.00 84.56 488 LYS A N 1
ATOM 3982 C CA . LYS A 1 488 ? -17.655 0.572 38.607 1.00 84.56 488 LYS A CA 1
ATOM 3983 C C . LYS A 1 488 ? -17.726 -0.870 38.103 1.00 84.56 488 LYS A C 1
ATOM 3985 O O . LYS A 1 488 ? -18.254 -1.735 38.795 1.00 84.56 488 LYS A O 1
ATOM 3990 N N . ILE A 1 489 ? -17.175 -1.143 36.920 1.00 85.12 489 ILE A N 1
ATOM 3991 C CA . ILE A 1 489 ? -17.116 -2.493 36.345 1.00 85.12 489 ILE A CA 1
ATOM 3992 C C . ILE A 1 489 ? -16.264 -3.425 37.218 1.00 85.12 489 ILE A C 1
ATOM 3994 O O . ILE A 1 489 ? -16.715 -4.521 37.543 1.00 85.12 489 ILE A O 1
ATOM 3998 N N . GLN A 1 490 ? -15.077 -2.990 37.648 1.00 81.88 490 GLN A N 1
ATOM 3999 C CA . GLN A 1 490 ? -14.209 -3.765 38.541 1.00 81.88 490 GLN A CA 1
ATOM 4000 C C . GLN A 1 490 ? -14.895 -4.080 39.873 1.00 81.88 490 GLN A C 1
ATOM 4002 O O . GLN A 1 490 ? -14.849 -5.220 40.328 1.00 81.88 490 GLN A O 1
ATOM 4007 N N . TYR A 1 491 ? -15.579 -3.098 40.465 1.00 79.50 491 TYR A N 1
ATOM 4008 C CA . TYR A 1 491 ? -16.365 -3.298 41.681 1.00 79.50 491 TYR A CA 1
ATOM 4009 C C . TYR A 1 491 ? -17.500 -4.316 41.478 1.00 79.50 491 TYR A C 1
ATOM 4011 O O . TYR A 1 491 ? -17.738 -5.169 42.329 1.00 79.50 491 TYR A O 1
ATOM 4019 N N . MET A 1 492 ? -18.200 -4.266 40.342 1.00 74.31 492 MET A N 1
ATOM 4020 C CA . MET A 1 492 ? -19.265 -5.228 40.042 1.00 74.31 492 MET A CA 1
ATOM 4021 C C . MET A 1 492 ? -18.735 -6.654 39.838 1.00 74.31 492 MET A C 1
ATOM 4023 O O . MET A 1 492 ? -19.389 -7.598 40.284 1.00 74.31 492 MET A O 1
ATOM 4027 N N . TYR A 1 493 ? -17.560 -6.812 39.216 1.00 74.25 493 TYR A N 1
ATOM 4028 C CA . TYR A 1 493 ? -16.891 -8.111 39.096 1.00 74.25 493 TYR A CA 1
ATOM 4029 C C . TYR A 1 493 ? -16.408 -8.645 40.447 1.00 74.25 493 TYR A C 1
ATOM 4031 O O . TYR A 1 493 ? -16.603 -9.820 40.723 1.00 74.25 493 TYR A O 1
ATOM 4039 N N . SER A 1 494 ? -15.829 -7.803 41.311 1.00 74.06 494 SER A N 1
ATOM 4040 C CA . SER A 1 494 ? -15.297 -8.247 42.611 1.00 74.06 494 SER A CA 1
ATOM 4041 C C . SER A 1 494 ? -16.371 -8.614 43.638 1.00 74.06 494 SER A C 1
ATOM 4043 O O . SER A 1 494 ? -16.078 -9.280 44.627 1.00 74.06 494 SER A O 1
ATOM 4045 N N . LYS A 1 495 ? -17.614 -8.167 43.430 1.00 70.19 495 LYS A N 1
ATOM 4046 C CA . LYS A 1 495 ? -18.765 -8.459 44.296 1.00 70.19 495 LYS A CA 1
ATOM 4047 C C . LYS A 1 495 ? -19.694 -9.543 43.741 1.00 70.19 495 LYS A C 1
ATOM 4049 O O . LYS A 1 495 ? -20.808 -9.661 44.246 1.00 70.19 495 LYS A O 1
ATOM 4054 N N . ASP A 1 496 ? -19.295 -10.260 42.685 1.00 66.06 496 ASP A N 1
ATOM 4055 C CA . ASP A 1 496 ? -20.118 -11.257 41.975 1.00 66.06 496 ASP A CA 1
ATOM 4056 C C . ASP A 1 496 ? -21.514 -10.736 41.562 1.00 66.06 496 ASP A C 1
ATOM 4058 O O . ASP A 1 496 ? -22.466 -11.493 41.364 1.00 66.06 496 ASP A O 1
ATOM 4062 N N . LYS A 1 497 ? -21.659 -9.412 41.393 1.00 62.59 497 LYS A N 1
ATOM 4063 C CA . LYS A 1 497 ? -22.935 -8.768 41.025 1.00 62.59 497 LYS A CA 1
ATOM 4064 C C . LYS A 1 497 ? -23.280 -8.937 39.541 1.00 62.59 497 LYS A C 1
ATOM 4066 O O . LYS A 1 497 ? -24.387 -8.596 39.116 1.00 62.59 497 LYS A O 1
ATOM 4071 N N . ILE A 1 498 ? -22.344 -9.471 38.756 1.00 60.25 498 ILE A N 1
ATOM 4072 C CA . ILE A 1 498 ? -22.530 -9.873 37.362 1.00 60.25 498 ILE A CA 1
ATOM 4073 C C . ILE A 1 498 ? -22.673 -11.396 37.343 1.00 60.25 498 ILE A C 1
ATOM 4075 O O . ILE A 1 498 ? -21.682 -12.122 37.311 1.00 60.25 498 ILE A O 1
ATOM 4079 N N . SER A 1 499 ? -23.910 -11.895 37.332 1.00 54.66 499 SER A N 1
ATOM 4080 C CA . SER A 1 499 ? -24.132 -13.319 37.080 1.00 54.66 499 SER A CA 1
ATOM 4081 C C . SER A 1 499 ? -23.955 -13.590 35.588 1.00 54.66 499 SER A C 1
ATOM 4083 O O . SER A 1 499 ? -24.781 -13.174 34.775 1.00 54.66 499 SER A O 1
ATOM 4085 N N . LEU A 1 500 ? -22.889 -14.302 35.214 1.00 50.09 500 LEU A N 1
ATOM 4086 C CA . LEU A 1 500 ? -22.579 -14.673 33.825 1.00 50.09 500 LEU A CA 1
ATOM 4087 C C . LEU A 1 500 ? -23.630 -15.611 33.195 1.00 50.09 500 LEU A C 1
ATOM 4089 O O . LEU A 1 500 ? -23.628 -15.794 31.979 1.00 50.09 500 LEU A O 1
ATOM 4093 N N . ASN A 1 501 ? -24.561 -16.162 33.986 1.00 41.12 501 ASN A N 1
ATOM 4094 C CA . ASN A 1 501 ? -25.654 -17.006 33.503 1.00 41.12 501 ASN A CA 1
ATOM 4095 C C . ASN A 1 501 ? -26.897 -16.819 34.407 1.00 41.12 501 ASN A C 1
ATOM 4097 O O . ASN A 1 501 ? -26.883 -17.310 35.535 1.00 41.12 501 ASN A O 1
ATOM 4101 N N . PRO A 1 502 ? -27.949 -16.079 33.988 1.00 44.34 502 PRO A N 1
ATOM 4102 C CA . PRO A 1 502 ? -28.341 -15.732 32.617 1.00 44.34 502 PRO A CA 1
ATOM 4103 C C . PRO A 1 502 ? -27.896 -14.328 32.151 1.00 44.34 502 PRO A C 1
ATOM 4105 O O . PRO A 1 502 ? -28.538 -13.735 31.284 1.00 44.34 502 PRO A O 1
ATOM 4108 N N . GLY A 1 503 ? -26.821 -13.763 32.709 1.00 50.81 503 GLY A N 1
ATOM 4109 C CA . GLY A 1 503 ? -26.415 -12.386 32.401 1.00 50.81 503 GLY A CA 1
ATOM 4110 C C . GLY A 1 503 ? -27.216 -11.349 33.187 1.00 50.81 503 GLY A C 1
ATOM 4111 O O . GLY A 1 503 ? -27.430 -10.249 32.693 1.00 50.81 503 GLY A O 1
ATOM 4112 N N . VAL A 1 504 ? -27.728 -11.689 34.372 1.00 58.59 504 VAL A N 1
ATOM 4113 C CA . VAL A 1 504 ? -28.517 -10.757 35.191 1.00 58.59 504 VAL A CA 1
ATOM 4114 C C . VAL A 1 504 ? -27.561 -9.890 36.004 1.00 58.59 504 VAL A C 1
ATOM 4116 O O . VAL A 1 504 ? -26.827 -10.394 36.853 1.00 58.59 504 VAL A O 1
ATOM 4119 N N . ILE A 1 505 ? -27.576 -8.583 35.737 1.00 60.47 505 ILE A N 1
ATOM 4120 C CA . ILE A 1 505 ? -26.932 -7.582 36.590 1.00 60.47 505 ILE A CA 1
ATOM 4121 C C . ILE A 1 505 ? -27.899 -7.304 37.742 1.00 60.47 505 ILE A C 1
ATOM 4123 O O . ILE A 1 505 ? -28.957 -6.693 37.550 1.00 60.47 505 ILE A O 1
ATOM 4127 N N . THR A 1 506 ? -27.569 -7.812 38.928 1.00 52.94 506 THR A N 1
ATOM 4128 C CA . THR A 1 506 ? -28.435 -7.717 40.106 1.00 52.94 506 THR A CA 1
ATOM 4129 C C . THR A 1 506 ? -28.109 -6.431 40.861 1.00 52.94 506 THR A C 1
ATOM 4131 O O . THR A 1 506 ? -27.054 -6.320 41.479 1.00 52.94 506 THR A O 1
ATOM 4134 N N . ILE A 1 507 ? -29.057 -5.487 40.818 1.00 51.78 507 ILE A N 1
ATOM 4135 C CA . ILE A 1 507 ? -29.137 -4.253 41.620 1.00 51.78 507 ILE A CA 1
ATOM 4136 C C . ILE A 1 507 ? -28.141 -3.140 41.217 1.00 51.78 507 ILE A C 1
ATOM 4138 O O . ILE A 1 507 ? -26.952 -3.194 41.520 1.00 51.78 507 ILE A O 1
ATOM 4142 N N . LEU A 1 508 ? -28.680 -2.065 40.620 1.00 50.72 508 LEU A N 1
ATOM 4143 C CA . LEU A 1 508 ? -28.041 -0.742 40.483 1.00 50.72 508 LEU A CA 1
ATOM 4144 C C . LEU A 1 508 ? -28.303 0.193 41.690 1.00 50.72 508 LEU A C 1
ATOM 4146 O O . LEU A 1 508 ? -28.006 1.378 41.605 1.00 50.72 508 LEU A O 1
ATOM 4150 N N . GLN A 1 509 ? -28.856 -0.279 42.816 1.00 41.88 509 GLN A N 1
ATOM 4151 C CA . GLN A 1 509 ? -28.941 0.556 44.026 1.00 41.88 509 GLN A CA 1
ATOM 4152 C C . GLN A 1 509 ? -27.562 0.688 44.687 1.00 41.88 509 GLN A C 1
ATOM 4154 O O . GLN A 1 509 ? -26.954 -0.309 45.083 1.00 41.88 509 GLN A O 1
ATOM 4159 N N . GLY A 1 510 ? -27.098 1.936 44.818 1.00 42.56 510 GLY A N 1
ATOM 4160 C CA . GLY A 1 510 ? -25.988 2.319 45.699 1.00 42.56 510 GLY A CA 1
ATOM 4161 C C . GLY A 1 510 ? -24.615 2.534 45.051 1.00 42.56 510 GLY A C 1
ATOM 4162 O O . GLY A 1 510 ? -23.623 2.520 45.768 1.00 42.56 510 GLY A O 1
ATOM 4163 N N . VAL A 1 511 ? -24.509 2.719 43.729 1.00 40.19 511 VAL A N 1
ATOM 4164 C CA . VAL A 1 511 ? -23.214 3.047 43.069 1.00 40.19 511 VAL A CA 1
ATOM 4165 C C . VAL A 1 511 ? -23.102 4.537 42.701 1.00 40.19 511 VAL A C 1
ATOM 4167 O O . VAL A 1 511 ? -22.073 4.980 42.190 1.00 40.19 511 VAL A O 1
ATOM 4170 N N . GLU A 1 512 ? -24.150 5.326 42.941 1.00 41.53 512 GLU A N 1
ATOM 4171 C CA . GLU A 1 512 ? -24.104 6.784 42.760 1.00 41.53 512 GLU A CA 1
ATOM 4172 C C . GLU A 1 512 ? -23.445 7.500 43.952 1.00 41.53 512 GLU A C 1
ATOM 4174 O O . GLU A 1 512 ? -22.780 8.504 43.722 1.00 41.53 512 GLU A O 1
ATOM 4179 N N . ASP A 1 513 ? -23.463 6.908 45.155 1.00 33.69 513 ASP A N 1
ATOM 4180 C CA . ASP A 1 513 ? -22.979 7.563 46.387 1.00 33.69 513 ASP A CA 1
ATOM 4181 C C . ASP A 1 513 ? -21.648 7.017 46.952 1.00 33.69 513 ASP A C 1
ATOM 4183 O O . ASP A 1 513 ? -21.139 7.545 47.932 1.00 33.69 513 ASP A O 1
ATOM 4187 N N . ALA A 1 514 ? -21.057 5.963 46.371 1.00 32.56 514 ALA A N 1
ATOM 4188 C CA . ALA A 1 514 ? -19.916 5.252 46.980 1.00 32.56 514 ALA A CA 1
ATOM 4189 C C . ALA A 1 514 ? -18.544 5.503 46.320 1.00 32.56 514 ALA A C 1
ATOM 4191 O O . ALA A 1 514 ? -17.604 4.747 46.562 1.00 32.56 514 ALA A O 1
ATOM 4192 N N . ILE A 1 515 ? -18.409 6.527 45.474 1.00 34.53 515 ILE A N 1
ATOM 4193 C CA . ILE A 1 515 ? -17.088 7.008 45.040 1.00 34.53 515 ILE A CA 1
ATOM 4194 C C . ILE A 1 515 ? -16.908 8.398 45.641 1.00 34.53 515 ILE A C 1
ATOM 4196 O O . ILE A 1 515 ? -17.048 9.413 44.960 1.00 34.53 515 ILE A O 1
ATOM 4200 N N . GLU A 1 516 ? -16.622 8.430 46.943 1.00 31.09 516 GLU A N 1
ATOM 4201 C CA . GLU A 1 516 ? -15.863 9.543 47.497 1.00 31.09 516 GLU A CA 1
ATOM 4202 C C . GLU A 1 516 ? -14.544 9.605 46.724 1.00 31.09 516 GLU A C 1
ATOM 4204 O O . GLU A 1 516 ? -13.815 8.620 46.582 1.00 31.09 516 GLU A O 1
ATOM 4209 N N . ILE A 1 517 ? -14.315 10.765 46.117 1.00 35.41 517 ILE A N 1
ATOM 4210 C CA . ILE A 1 517 ? -13.085 11.105 45.423 1.00 35.41 517 ILE A CA 1
ATOM 4211 C C . ILE A 1 517 ? -12.011 11.201 46.500 1.00 35.41 517 ILE A C 1
ATOM 4213 O O . ILE A 1 517 ? -11.787 12.272 47.062 1.00 35.41 517 ILE A O 1
ATOM 4217 N N . ASP A 1 518 ? -11.341 10.090 46.783 1.00 27.17 518 ASP A N 1
ATOM 4218 C CA . ASP A 1 518 ? -10.058 10.156 47.459 1.00 27.17 518 ASP A CA 1
ATOM 4219 C C . ASP A 1 518 ? -9.039 10.666 46.438 1.00 27.17 518 ASP A C 1
ATOM 4221 O O . ASP A 1 518 ? -8.526 9.946 45.574 1.00 27.17 518 ASP A O 1
ATOM 4225 N N . ASN A 1 519 ? -8.809 11.977 46.508 1.00 33.66 519 ASN A N 1
ATOM 4226 C CA . ASN A 1 519 ? -7.635 12.641 45.967 1.00 33.66 519 ASN A CA 1
ATOM 4227 C C . ASN A 1 519 ? -6.394 12.031 46.630 1.00 33.66 519 ASN A C 1
ATOM 4229 O O . ASN A 1 519 ? -5.875 12.577 47.601 1.00 33.66 519 ASN A O 1
ATOM 4233 N N . VAL A 1 520 ? -5.897 10.915 46.103 1.00 30.98 520 VAL A N 1
ATOM 4234 C CA . VAL A 1 520 ? -4.548 10.453 46.419 1.00 30.98 520 VAL A CA 1
ATOM 4235 C C . VAL A 1 520 ? -3.645 10.794 45.246 1.00 30.98 520 VAL A C 1
ATOM 4237 O O . VAL A 1 520 ? -3.866 10.401 44.101 1.00 30.98 520 VAL A O 1
ATOM 4240 N N . ALA A 1 521 ? -2.675 11.630 45.593 1.00 28.72 521 ALA A N 1
ATOM 4241 C CA . ALA A 1 521 ? -1.611 12.175 44.784 1.00 28.72 521 ALA A CA 1
ATOM 4242 C C . ALA A 1 521 ? -0.902 11.134 43.907 1.00 28.72 521 ALA A C 1
ATOM 4244 O O . ALA A 1 521 ? -0.857 9.950 44.230 1.00 28.72 521 ALA A O 1
ATOM 4245 N N . ASN A 1 522 ? -0.324 11.649 42.816 1.00 31.42 522 ASN A N 1
ATOM 4246 C CA . ASN A 1 522 ? 0.805 11.102 42.066 1.00 31.42 522 ASN A CA 1
ATOM 4247 C C . ASN A 1 522 ? 1.446 9.867 42.713 1.00 31.42 522 ASN A C 1
ATOM 4249 O O . ASN A 1 522 ? 2.239 9.991 43.643 1.00 31.42 522 ASN A O 1
ATOM 4253 N N . ILE A 1 523 ? 1.157 8.695 42.157 1.00 27.20 523 ILE A N 1
ATOM 4254 C CA . ILE A 1 523 ? 2.111 7.595 42.193 1.00 27.20 523 ILE A CA 1
ATOM 4255 C C . ILE A 1 523 ? 2.845 7.684 40.861 1.00 27.20 523 ILE A C 1
ATOM 4257 O O . ILE A 1 523 ? 2.312 7.317 39.811 1.00 27.20 523 ILE A O 1
ATOM 4261 N N . GLU A 1 524 ? 4.031 8.288 40.912 1.00 25.58 524 GLU A N 1
ATOM 4262 C CA . GLU A 1 524 ? 5.071 8.092 39.911 1.00 25.58 524 GLU A CA 1
ATOM 4263 C C . GLU A 1 524 ? 5.258 6.583 39.736 1.00 25.58 524 GLU A C 1
ATOM 4265 O O . GLU A 1 524 ? 5.647 5.875 40.661 1.00 25.58 524 GLU A O 1
ATOM 4270 N N . LEU A 1 525 ? 4.913 6.071 38.555 1.00 27.52 525 LEU A N 1
ATOM 4271 C CA . LEU A 1 525 ? 5.378 4.761 38.127 1.00 27.52 525 LEU A CA 1
ATOM 4272 C C . LEU A 1 525 ? 6.837 4.945 37.715 1.00 27.52 525 LEU A C 1
ATOM 4274 O O . LEU A 1 525 ? 7.124 5.267 36.562 1.00 27.52 525 LEU A O 1
ATOM 4278 N N . GLU A 1 526 ? 7.741 4.793 38.682 1.00 23.92 526 GLU A N 1
ATOM 4279 C CA . GLU A 1 526 ? 9.147 4.524 38.411 1.00 23.92 526 GLU A CA 1
ATOM 4280 C C . GLU A 1 526 ? 9.226 3.253 37.562 1.00 23.92 526 GLU A C 1
ATOM 4282 O O . GLU A 1 526 ? 8.839 2.158 37.970 1.00 23.92 526 GLU A O 1
ATOM 4287 N N . SER A 1 527 ? 9.666 3.420 36.318 1.00 28.48 527 SER A N 1
ATOM 4288 C CA . SER A 1 527 ? 10.029 2.317 35.445 1.00 28.48 527 SER A CA 1
ATOM 4289 C C . SER A 1 527 ? 11.390 1.787 35.887 1.00 28.48 527 SER A C 1
ATOM 4291 O O . SER A 1 527 ? 12.422 2.265 35.411 1.00 28.48 527 SER A O 1
ATOM 4293 N N . GLU A 1 528 ? 11.407 0.814 36.793 1.00 24.03 528 GLU A N 1
ATOM 4294 C CA . GLU A 1 528 ? 12.604 0.008 37.013 1.00 24.03 528 GLU A CA 1
ATOM 4295 C C . GLU A 1 528 ? 12.821 -0.897 35.796 1.00 24.03 528 GLU A C 1
ATOM 4297 O O . GLU A 1 528 ? 12.019 -1.769 35.456 1.00 24.03 528 GLU A O 1
ATOM 4302 N N . SER A 1 529 ? 13.909 -0.618 35.082 1.00 31.03 529 SER A N 1
ATOM 4303 C CA . SER A 1 529 ? 14.434 -1.453 34.017 1.00 31.03 529 SER A CA 1
ATOM 4304 C C . SER A 1 529 ? 15.149 -2.655 34.632 1.00 31.03 529 SER A C 1
ATOM 4306 O O . SER A 1 529 ? 16.353 -2.596 34.888 1.00 31.03 529 SER A O 1
ATOM 4308 N N . GLU A 1 530 ? 14.440 -3.757 34.849 1.00 26.53 530 GLU A N 1
ATOM 4309 C CA . GLU A 1 530 ? 15.103 -5.042 35.062 1.00 26.53 530 GLU A CA 1
ATOM 4310 C C . GLU A 1 530 ? 15.321 -5.722 33.710 1.00 26.53 530 GLU A C 1
ATOM 4312 O O . GLU A 1 530 ? 14.393 -6.132 33.010 1.00 26.53 530 GLU A O 1
ATOM 4317 N N . GLY A 1 531 ? 16.594 -5.771 33.314 1.00 27.45 531 GLY A N 1
ATOM 4318 C CA . GLY A 1 531 ? 17.051 -6.547 32.177 1.00 27.45 531 GLY A CA 1
ATOM 4319 C C . GLY A 1 531 ? 16.839 -8.027 32.456 1.00 27.45 531 GLY A C 1
ATOM 4320 O O . GLY A 1 531 ? 17.461 -8.587 33.353 1.00 27.45 531 GLY A O 1
ATOM 4321 N N . ILE A 1 532 ? 15.982 -8.662 31.663 1.00 26.22 532 ILE A N 1
ATOM 4322 C CA . ILE A 1 532 ? 15.864 -10.115 31.653 1.00 26.22 532 ILE A CA 1
ATOM 4323 C C . ILE A 1 532 ? 16.795 -10.632 30.563 1.00 26.22 532 ILE A C 1
ATOM 4325 O O . ILE A 1 532 ? 16.571 -10.461 29.365 1.00 26.22 532 ILE A O 1
ATOM 4329 N N . THR A 1 533 ? 17.890 -11.212 31.034 1.00 25.05 533 THR A N 1
ATOM 4330 C CA . THR A 1 533 ? 18.848 -12.010 30.283 1.00 25.05 533 THR A CA 1
ATOM 4331 C C . THR A 1 533 ? 18.167 -13.258 29.728 1.00 25.05 533 THR A C 1
ATOM 4333 O O . THR A 1 533 ? 17.540 -14.011 30.471 1.00 25.05 533 THR A O 1
ATOM 4336 N N . ASN A 1 534 ? 18.323 -13.477 28.424 1.00 28.58 534 ASN A N 1
ATOM 4337 C CA . ASN A 1 534 ? 18.025 -14.744 27.764 1.00 28.58 534 ASN A CA 1
ATOM 4338 C C . ASN A 1 534 ? 19.058 -15.792 28.190 1.00 28.58 534 ASN A C 1
ATOM 4340 O O . ASN A 1 534 ? 20.241 -15.539 27.981 1.00 28.58 534 ASN A O 1
ATOM 4344 N N . THR A 1 535 ? 18.608 -16.942 28.694 1.00 25.97 535 THR A N 1
ATOM 4345 C CA . THR A 1 535 ? 19.279 -18.254 28.589 1.00 25.97 535 THR A CA 1
ATOM 4346 C C . THR A 1 535 ? 18.297 -19.355 29.000 1.00 25.97 535 THR A C 1
ATOM 4348 O O . THR A 1 535 ? 17.832 -19.330 30.137 1.00 25.97 535 THR A O 1
ATOM 4351 N N . ASP A 1 536 ? 18.031 -20.257 28.045 1.00 26.61 536 ASP A N 1
ATOM 4352 C CA . ASP A 1 536 ? 17.866 -21.726 28.130 1.00 26.61 536 ASP A CA 1
ATOM 4353 C C . ASP A 1 536 ? 16.823 -22.313 29.113 1.00 26.61 536 ASP A C 1
ATOM 4355 O O . ASP A 1 536 ? 16.723 -21.902 30.260 1.00 26.61 536 ASP A O 1
ATOM 4359 N N . GLY A 1 537 ? 16.015 -23.329 28.804 1.00 25.47 537 GLY A N 1
ATOM 4360 C CA . GLY A 1 537 ? 15.924 -24.268 27.687 1.00 25.47 537 GLY A CA 1
ATOM 4361 C C . GLY A 1 537 ? 14.927 -25.390 28.064 1.00 25.47 537 GLY A C 1
ATOM 4362 O O . GLY A 1 537 ? 14.589 -25.535 29.240 1.00 25.47 537 GLY A O 1
ATOM 4363 N N . ASP A 1 538 ? 14.517 -26.156 27.045 1.00 29.23 538 ASP A N 1
ATOM 4364 C CA . ASP A 1 538 ? 13.889 -27.499 27.057 1.00 29.23 538 ASP A CA 1
ATOM 4365 C C . ASP A 1 538 ? 12.385 -27.624 27.407 1.00 29.23 538 ASP A C 1
ATOM 4367 O O . ASP A 1 538 ? 11.901 -27.038 28.369 1.00 29.23 538 ASP A O 1
ATOM 4371 N N . ALA A 1 539 ? 11.555 -28.428 26.727 1.00 27.97 539 ALA A N 1
ATOM 4372 C CA . ALA A 1 539 ? 11.658 -29.238 25.505 1.00 27.97 539 ALA A CA 1
ATOM 4373 C C . ALA A 1 539 ? 10.242 -29.775 25.147 1.00 27.97 539 ALA A C 1
ATOM 4375 O O . ALA A 1 539 ? 9.339 -29.743 25.986 1.00 27.97 539 ALA A O 1
ATOM 4376 N N . ASP A 1 540 ? 10.121 -30.311 23.928 1.00 28.78 540 ASP A N 1
ATOM 4377 C CA . ASP A 1 540 ? 9.118 -31.268 23.417 1.00 28.78 540 ASP A CA 1
ATOM 4378 C C . ASP A 1 540 ? 7.794 -30.732 22.828 1.00 28.78 540 ASP A C 1
ATOM 4380 O O . ASP A 1 540 ? 6.742 -30.753 23.466 1.00 28.78 540 ASP A O 1
ATOM 4384 N N . ASP A 1 541 ? 7.834 -30.391 21.533 1.00 29.44 541 ASP A N 1
ATOM 4385 C CA . ASP A 1 541 ? 6.840 -30.883 20.559 1.00 29.44 541 ASP A CA 1
ATOM 4386 C C . ASP A 1 541 ? 7.507 -31.001 19.172 1.00 29.44 541 ASP A C 1
ATOM 4388 O O . ASP A 1 541 ? 7.495 -30.075 18.361 1.00 29.44 541 ASP A O 1
ATOM 4392 N N . ASP A 1 542 ? 8.166 -32.141 18.942 1.00 36.03 542 ASP A N 1
ATOM 4393 C CA . ASP A 1 542 ? 8.703 -32.551 17.643 1.00 36.03 542 ASP A CA 1
ATOM 4394 C C . ASP A 1 542 ? 7.545 -32.859 16.681 1.00 36.03 542 ASP A C 1
ATOM 4396 O O . ASP A 1 542 ? 6.942 -33.936 16.711 1.00 36.03 542 ASP A O 1
ATOM 4400 N N . SER A 1 543 ? 7.257 -31.922 15.777 1.00 32.28 543 SER A N 1
ATOM 4401 C CA . SER A 1 543 ? 6.497 -32.199 14.558 1.00 32.28 543 SER A CA 1
ATOM 4402 C C . SER A 1 543 ? 6.947 -31.294 13.406 1.00 32.28 543 SER A C 1
ATOM 4404 O O . SER A 1 543 ? 6.384 -30.227 13.180 1.00 32.28 543 SER A O 1
ATOM 4406 N N . SER A 1 544 ? 7.903 -31.818 12.630 1.00 37.47 544 SER A N 1
ATOM 4407 C CA . SER A 1 544 ? 8.131 -31.566 11.195 1.00 37.47 544 SER A CA 1
ATOM 4408 C C . SER A 1 544 ? 8.489 -30.138 10.742 1.00 37.47 544 SER A C 1
ATOM 4410 O O . SER A 1 544 ? 7.772 -29.564 9.921 1.00 37.47 544 SER A O 1
ATOM 4412 N N . ASP A 1 545 ? 9.638 -29.616 11.173 1.00 32.81 545 ASP A N 1
ATOM 4413 C CA . ASP A 1 545 ? 10.322 -28.526 10.447 1.00 32.81 545 ASP A CA 1
ATOM 4414 C C . ASP A 1 545 ? 11.159 -29.060 9.258 1.00 32.81 545 ASP A C 1
ATOM 4416 O O . ASP A 1 545 ? 11.261 -28.396 8.227 1.00 32.81 545 ASP A O 1
ATOM 4420 N N . ASP A 1 546 ? 11.632 -30.313 9.315 1.00 32.44 546 ASP A N 1
ATOM 4421 C CA . ASP A 1 546 ? 12.439 -30.931 8.244 1.00 32.44 546 ASP A CA 1
ATOM 4422 C C . ASP A 1 546 ? 11.692 -31.069 6.900 1.00 32.44 546 ASP A C 1
ATOM 4424 O O . ASP A 1 546 ? 12.298 -31.061 5.828 1.00 32.44 546 ASP A O 1
ATOM 4428 N N . GLU A 1 547 ? 10.359 -31.187 6.927 1.00 36.56 547 GLU A N 1
ATOM 4429 C CA . GLU A 1 547 ? 9.539 -31.292 5.709 1.00 36.56 547 GLU A CA 1
ATOM 4430 C C . GLU A 1 547 ? 9.320 -29.926 5.035 1.00 36.56 547 GLU A C 1
ATOM 4432 O O . GLU A 1 547 ? 9.106 -29.859 3.824 1.00 36.56 547 GLU A O 1
ATOM 4437 N N . ILE A 1 548 ? 9.398 -28.833 5.806 1.00 38.78 548 ILE A N 1
ATOM 4438 C CA . ILE A 1 548 ? 9.248 -27.461 5.309 1.00 38.78 548 ILE A CA 1
ATOM 4439 C C . ILE A 1 548 ? 10.525 -27.042 4.576 1.00 38.78 548 ILE A C 1
ATOM 4441 O O . ILE A 1 548 ? 10.436 -26.525 3.460 1.00 38.78 548 ILE A O 1
ATOM 4445 N N . ASP A 1 549 ? 11.698 -27.317 5.148 1.00 39.88 549 ASP A N 1
ATOM 4446 C CA . ASP A 1 549 ? 12.979 -26.940 4.539 1.00 39.88 549 ASP A CA 1
ATOM 4447 C C . ASP A 1 549 ? 13.266 -27.722 3.244 1.00 39.88 549 ASP A C 1
ATOM 4449 O O . ASP A 1 549 ? 13.659 -27.112 2.247 1.00 39.88 549 ASP A O 1
ATOM 4453 N N . MET A 1 550 ? 12.941 -29.022 3.179 1.00 41.59 550 MET A N 1
ATOM 4454 C CA . MET A 1 550 ? 13.082 -29.808 1.939 1.00 41.59 550 MET A CA 1
ATOM 4455 C C . MET A 1 550 ? 12.181 -29.304 0.794 1.00 41.59 550 MET A C 1
ATOM 4457 O O . MET A 1 550 ? 12.584 -29.313 -0.371 1.00 41.59 550 MET A O 1
ATOM 4461 N N . GLU A 1 551 ? 10.960 -28.842 1.089 1.00 48.03 551 GLU A N 1
ATOM 4462 C CA . GLU A 1 551 ? 10.007 -28.407 0.056 1.00 48.03 551 GLU A CA 1
ATOM 4463 C C . GLU A 1 551 ? 10.363 -27.017 -0.520 1.00 48.03 551 GLU A C 1
ATOM 4465 O O . GLU A 1 551 ? 10.162 -26.760 -1.713 1.00 48.03 551 GLU A O 1
ATOM 4470 N N . TRP A 1 552 ? 10.948 -26.128 0.294 1.00 48.75 552 TRP A N 1
ATOM 4471 C CA . TRP A 1 552 ? 11.485 -24.837 -0.160 1.00 48.75 552 TRP A CA 1
ATOM 4472 C C . TRP A 1 552 ? 12.818 -24.978 -0.906 1.00 48.75 552 TRP A C 1
ATOM 4474 O O . TRP A 1 552 ? 13.038 -24.254 -1.890 1.00 48.75 552 TRP A O 1
ATOM 4484 N N . GLU A 1 553 ? 13.674 -25.921 -0.497 1.00 50.75 553 GLU A N 1
ATOM 4485 C CA . GLU A 1 553 ? 14.891 -26.281 -1.229 1.00 50.75 553 GLU A CA 1
ATOM 4486 C C . GLU A 1 553 ? 14.570 -26.789 -2.638 1.00 50.75 553 GLU A C 1
ATOM 4488 O O . GLU A 1 553 ? 15.215 -26.353 -3.592 1.00 50.75 553 GLU A O 1
ATOM 4493 N N . ASP A 1 554 ? 13.521 -27.595 -2.821 1.00 59.06 554 ASP A N 1
ATOM 4494 C CA . ASP A 1 554 ? 13.119 -28.121 -4.133 1.00 59.06 554 ASP A CA 1
ATOM 4495 C C . ASP A 1 554 ? 12.644 -27.028 -5.113 1.00 59.06 554 ASP A C 1
ATOM 4497 O O . ASP A 1 554 ? 12.902 -27.099 -6.321 1.00 59.06 554 ASP A O 1
ATOM 4501 N N . ILE A 1 555 ? 11.970 -25.984 -4.618 1.00 60.41 555 ILE A N 1
ATOM 4502 C CA . ILE A 1 555 ? 11.470 -24.876 -5.452 1.00 60.41 555 ILE A CA 1
ATOM 4503 C C . ILE A 1 555 ? 12.609 -23.948 -5.875 1.00 60.41 555 ILE A C 1
ATOM 4505 O O . ILE A 1 555 ? 12.664 -23.534 -7.035 1.00 60.41 555 ILE A O 1
ATOM 4509 N N . ASN A 1 556 ? 13.512 -23.608 -4.953 1.00 64.19 556 ASN A N 1
ATOM 4510 C CA . ASN A 1 556 ? 14.657 -22.759 -5.272 1.00 64.19 556 ASN A CA 1
ATOM 4511 C C . ASN A 1 556 ? 15.666 -23.518 -6.147 1.00 64.19 556 ASN A C 1
ATOM 4513 O O . ASN A 1 556 ? 16.102 -22.972 -7.156 1.00 64.19 556 ASN A O 1
ATOM 4517 N N . THR A 1 557 ? 15.920 -24.801 -5.873 1.00 65.69 557 THR A N 1
ATOM 4518 C CA . THR A 1 557 ? 16.720 -25.693 -6.735 1.00 65.69 557 THR A CA 1
ATOM 4519 C C . THR A 1 557 ? 16.119 -25.856 -8.132 1.00 65.69 557 THR A C 1
ATOM 4521 O O . THR A 1 557 ? 16.846 -26.043 -9.098 1.00 65.69 557 THR A O 1
ATOM 4524 N N . ALA A 1 558 ? 14.795 -25.767 -8.290 1.00 61.81 558 ALA A N 1
ATOM 4525 C CA . ALA A 1 558 ? 14.164 -25.791 -9.611 1.00 61.81 558 ALA A CA 1
ATOM 4526 C C . ALA A 1 558 ? 14.330 -24.480 -10.405 1.00 61.81 558 ALA A C 1
ATOM 4528 O O . ALA A 1 558 ? 14.045 -24.468 -11.603 1.00 61.81 558 ALA A O 1
ATOM 4529 N N . MET A 1 559 ? 14.714 -23.380 -9.759 1.00 65.88 559 MET A N 1
ATOM 4530 C CA . MET A 1 559 ? 14.892 -22.074 -10.402 1.00 65.88 559 MET A CA 1
ATOM 4531 C C . MET A 1 559 ? 16.364 -21.683 -10.587 1.00 65.88 559 MET A C 1
ATOM 4533 O O . MET A 1 559 ? 16.635 -20.834 -11.440 1.00 65.88 559 MET A O 1
ATOM 4537 N N . LEU A 1 560 ? 17.270 -22.275 -9.804 1.00 67.50 560 LEU A N 1
ATOM 4538 C CA . LEU A 1 560 ? 18.725 -22.259 -9.991 1.00 67.50 560 LEU A CA 1
ATOM 4539 C C . LEU A 1 560 ? 19.125 -23.119 -11.194 1.00 67.50 560 LEU A C 1
ATOM 4541 O O . LEU A 1 560 ? 20.043 -22.675 -11.921 1.00 67.50 560 LEU A O 1
#

Foldseek 3Di:
DVVVVVVVLVVLVPVQQVDDPLLVVCVVALLLRFDLPQQDDPDPPDDSDDDDDDVVVVCVCVVPDDPDPDDQVPDPPVDQGPVNVVVVVVVVVVVVVVVVPPDPDPVCVLVVLLVVLVVLLVLLVVLVVLLVVLVVLLVVQQPDAFPVHRPDGLDPVVLVVLVVVVVVCVVVDDPPLVVLLLVLLVLLVVLVVLVVVQVDDDPDPVRNVVSVVSNVVSVVVNVVSCVVNDDDPLLVVDDPVLSNLVSVLVNLLVQLVVLLVVLVVLCVQQCQDPDPPGNGPDDPVCVVVSLVVSLVSLVSSVVSLVSNVVSQVVNCVVPVPFQGQDRDDSVRSNVDDPPDCNVQCLCVRPVVRCCRRPPSSVSSSVSSVSNVVSLVSLQSSLSSLLSSLNSLLVLLVSLVVVLVLLVVVVVDPDDDDRPRSSLVDPVCVVDDSVRSSVSSNLSSLVSNVSSLSSLQSNVVSSVVSNVSGDDGPCSVVSNVSSVLVNVVSVVCVVVVCQDVVVSHNPDPPDSVPPDPPPPDDDPPPDPDDDDDDDDDDDDDDDDDPPVVVVSVCSSVVSSD